Protein AF-0000000074022462 (afdb_homodimer)

Foldseek 3Di:
DAKEKEAEQLAFDDPPDADVPWHSVVLVLQQCCVCCVVCVPHAEYEYQENQHNAQDLVRLLVVCVSCVPRNYHYQYEYFLNHDQVSNCVNVVPQDADPVSARWDWDDDPQAIETEAHQYDCPDPPRRAGEQDPVRLVVVLVNVVPCVNHAYEYGHAFALDDPQAQQNRNRGYPNSVSVCVSPQVGLYEYEYESQQDFDWDDDNNHTYTYAHHSIWHADPDNPDNHNSHTDGPFHWMWMWDDDNSDIDIDIGGGDPPDDDDDDPVVPDPD/DAKEKEAEQLAFDDPPDADVPWHSVVLVLQQCCVCCVVCVPHAEYEYQENQHNAQDLVRLLVVCVSCVPRNHHYQYEYFLNHDQVSNCVNVVPQDADPVSARWDWDDDDQAIETEAHQYDCPDPPRRAGEQDPVRLVVVLVNVVPCVNHAYEYGHAFALDDPQAQQNRNRGYPNSVSVCVSPQVGLYEYEYESQQDFDWDDDNNHTYTYAHHSIWHADPDNPDNHNSHTDGPFHWMWMWDDDNSDIDIDIGGGDPPDDDDDDPVVPDPD

Secondary structure (DSSP, 8-state):
-EEEEEE----B--TT--BTTB-HHHHHHHHHHHHHHH-TT-SEEEE-S--BSS--HHHHHHHHHHHTT-SS-EEE---TT--HHHHHHH-TTS---TTS---EEEE-SSEEEEE---B-TT-SSTT-B---HHHHHHHHHHHHTTTTPEEEEEESS-SS--S-HHHHTTSBTTHHHHHHHHTTTT-EEEE-SS-S-EEEEETTEEEEE---SS-B----SS---TT-BB-PPPEEEEEEEETTEEEEEEEE-S-----B-SGGGS---/-EEEEEE----B--TT--BTTB-HHHHHHHHHHHHHHH-TT-SEEEE-S--BSS--HHHHHHHHHHHTT--S-EEE---TT--HHHHHHH-TTS---TTS---EEEE-SSEEEEE---B-TT-SSTT-B---HHHHHHHHHHHHTTTTPEEEEEESS-SS--S-HHHHTTSBTTHHHHHHHHTTTT-EEEE-SS-S-EEEEETTEEEEE---SS-B-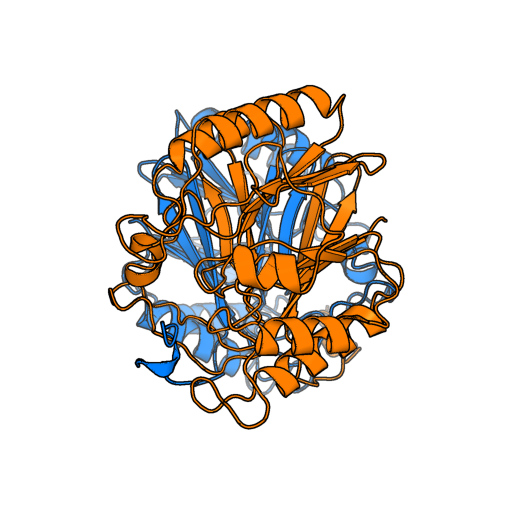---SS---TT-BB-PPPEEEEEEEETTEEEEEEEE-S-----B-SGGGS---

InterPro domains:
  IPR004843 Calcineurin-like, phosphoesterase domain [PF00149] (3-196)
  IPR029052 Metallo-dependent phosphatase-like [G3DSA:3.60.21.10] (1-258)
  IPR029052 Metallo-dependent phosphatase-like [SSF56300] (3-253)
  IPR050884 Cyclic nucleotide phosphodiesterase class-III [PTHR42988] (3-204)

Nearest PDB structures (foldseek):
  2dxl-assembly1_A  TM=8.889E-01  e=9.654E-22  Klebsiella aerogenes
  3d03-assembly1_A  TM=8.941E-01  e=2.660E-21  Klebsiella aerogenes
  3ib7-assembly1_A  TM=8.619E-01  e=1.231E-18  Mycobacterium tuberculosis
  2hy1-assembly1_A-2  TM=8.729E-01  e=5.088E-16  Mycobacterium tuberculosis H37Rv
  2hyp-assembly1_A-2  TM=8.631E-01  e=1.058E-15  Mycobacterium tuberculosis H37Rv

pLDDT: mean 95.53, std 6.38, range [57.25, 98.94]

Solvent-accessible surface area (backbone atoms only — not comparable to full-atom values): 27281 Å² total; per-residue (Å²): 122,56,30,34,37,34,42,25,38,40,37,27,46,55,93,92,45,59,47,92,82,38,48,22,56,61,30,41,50,52,36,49,50,51,50,48,67,76,42,65,78,30,70,32,31,39,36,36,7,15,58,19,36,54,30,48,51,67,33,47,47,51,49,51,60,74,50,66,78,55,86,40,57,73,46,76,39,40,16,63,32,40,38,69,67,40,46,41,71,68,43,68,82,61,67,55,43,97,88,66,45,46,48,50,78,46,80,50,95,56,32,26,40,35,40,44,43,25,51,40,93,87,39,86,53,71,64,15,22,39,70,53,70,68,56,48,51,50,46,53,53,54,60,70,64,36,80,89,27,40,39,39,37,37,32,12,40,39,50,65,77,76,63,31,45,15,53,46,67,28,23,21,73,58,16,63,66,53,42,63,65,40,40,82,50,77,37,39,37,36,29,25,80,56,22,36,52,34,33,39,30,50,61,69,28,28,37,41,32,42,33,7,24,38,47,23,39,64,96,44,71,72,54,64,59,64,41,43,24,23,74,50,72,16,22,37,36,41,35,40,45,46,90,62,32,38,35,37,40,64,43,74,40,88,76,86,58,69,71,40,72,48,73,63,64,48,46,87,109,122,56,31,34,38,36,41,24,37,41,38,27,46,55,90,92,46,58,46,92,81,39,49,20,57,61,32,43,50,51,36,49,51,52,51,47,68,76,42,66,77,31,70,33,31,39,36,35,8,16,58,20,35,54,30,48,50,68,33,46,47,50,48,50,62,74,49,66,78,57,88,41,57,72,47,76,40,40,16,63,31,40,39,69,67,40,46,40,70,68,43,68,82,60,67,56,43,98,87,65,44,46,47,50,79,47,79,50,93,56,32,25,41,36,41,44,44,24,50,41,93,88,39,87,52,72,61,15,20,40,70,53,69,68,56,49,50,50,46,54,53,54,61,68,64,35,79,88,27,40,40,39,36,34,30,12,40,38,49,62,78,76,63,31,46,16,53,47,65,28,23,21,72,57,15,63,66,54,40,63,64,40,38,80,50,77,38,40,38,36,28,24,79,58,22,36,53,35,33,38,31,51,61,70,28,28,37,41,31,41,32,7,23,38,48,23,39,64,97,43,71,72,51,63,61,62,40,43,25,22,77,52,72,16,22,35,36,40,36,41,46,46,90,61,31,38,34,37,38,66,43,75,38,88,76,84,60,70,73,40,73,46,73,67,66,47,45,87,107

Organism: NCBI:txid1655543

Radius of gyration: 22.49 Å; Cα contacts (8 Å, |Δi|>4): 1365; chains: 2; bounding box: 42×67×58 Å

Sequence (538 aa):
MDKILVLTDLHLRLQGQTIIGLDPIARLGEALDAALGDHPDAKAFILMGDLTHSGFKEEYELLRDMMRNCPIPVTYMLGNHDLRAPFRSVFPDVPVTPQGHIQHIIDLPDHRIITLDTHQADVVPAHSGFLCDDRLSWLDAALAGANGRMPLVFTHHPPHTIGLPGMDAIKLTNGSDLLERLACTKAHLFCGHVHRTISGQAQGVPFTMFKSPCHQAPLDLHDADSTLSNAEPGAYGLLLLAKGGVTAHSEDVGLNFPPMSGADALPDHMDKILVLTDLHLRLQGQTIIGLDPIARLGEALDAALGDHPDAKAFILMGDLTHSGFKEEYELLRDMMRNCPIPVTYMLGNHDLRAPFRSVFPDVPVTPQGHIQHIIDLPDHRIITLDTHQADVVPAHSGFLCDDRLSWLDAALAGANGRMPLVFTHHPPHTIGLPGMDAIKLTNGSDLLERLACTKAHLFCGHVHRTISGQAQGVPFTMFKSPCHQAPLDLHDADSTLSNAEPGAYGLLLLAKGGVTAHSEDVGLNFPPMSGADALPDH

Structure (mmCIF, N/CA/C/O backbone):
data_AF-0000000074022462-model_v1
#
loop_
_entity.id
_entity.type
_entity.pdbx_description
1 polymer '3,5-cyclic adenosine monophosphate phosphodiesterase CpdA'
#
loop_
_atom_site.group_PDB
_atom_site.id
_atom_site.type_symbol
_atom_site.label_atom_id
_atom_site.label_alt_id
_atom_site.label_comp_id
_atom_site.label_asym_id
_atom_site.label_entity_id
_atom_site.label_seq_id
_atom_site.pdbx_PDB_ins_code
_atom_site.Cartn_x
_atom_site.Cartn_y
_atom_site.Cartn_z
_atom_site.occupancy
_atom_site.B_iso_or_equiv
_atom_site.auth_seq_id
_atom_site.auth_comp_id
_atom_site.auth_asym_id
_atom_site.auth_atom_id
_atom_site.pdbx_PDB_model_num
ATOM 1 N N . MET A 1 1 ? 21.094 -2.146 -1.572 1 80.31 1 MET A N 1
ATOM 2 C CA . MET A 1 1 ? 19.859 -2.75 -1.064 1 80.31 1 MET A CA 1
ATOM 3 C C . MET A 1 1 ? 19.344 -3.82 -2.018 1 80.31 1 MET A C 1
ATOM 5 O O . MET A 1 1 ? 19.344 -3.625 -3.234 1 80.31 1 MET A O 1
ATOM 9 N N . ASP A 1 2 ? 19.062 -5.031 -1.463 1 94.19 2 ASP A N 1
ATOM 10 C CA . ASP A 1 2 ? 18.531 -6.082 -2.324 1 94.19 2 ASP A CA 1
ATOM 11 C C . ASP A 1 2 ? 17.125 -5.75 -2.789 1 94.19 2 ASP A C 1
ATOM 13 O O . ASP A 1 2 ? 16.344 -5.137 -2.053 1 94.19 2 ASP A O 1
ATOM 17 N N . LYS A 1 3 ? 16.891 -6.148 -4.016 1 97.94 3 LYS A N 1
ATOM 18 C CA . LYS A 1 3 ? 15.594 -5.887 -4.633 1 97.94 3 LYS A CA 1
ATOM 19 C C . LYS A 1 3 ? 14.914 -7.188 -5.051 1 97.94 3 LYS A C 1
ATOM 21 O O . LYS A 1 3 ? 15.578 -8.133 -5.48 1 97.94 3 LYS A O 1
ATOM 26 N N . ILE A 1 4 ? 13.57 -7.176 -4.91 1 98.81 4 ILE A N 1
ATOM 27 C CA . ILE A 1 4 ? 12.734 -8.227 -5.469 1 98.81 4 ILE A CA 1
ATOM 28 C C . ILE A 1 4 ? 11.656 -7.613 -6.359 1 98.81 4 ILE A C 1
ATOM 30 O O . ILE A 1 4 ? 11.039 -6.609 -5.992 1 98.81 4 ILE A O 1
ATOM 34 N N . LEU A 1 5 ? 11.484 -8.148 -7.539 1 98.88 5 LEU A N 1
ATOM 35 C CA . LEU A 1 5 ? 10.375 -7.762 -8.406 1 98.88 5 LEU A CA 1
ATOM 36 C C . LEU A 1 5 ? 9.18 -8.695 -8.211 1 98.88 5 LEU A C 1
ATOM 38 O O . LEU A 1 5 ? 9.359 -9.891 -7.973 1 98.88 5 LEU A O 1
ATOM 42 N N . VAL A 1 6 ? 8.039 -8.102 -8.328 1 98.88 6 VAL A N 1
ATOM 43 C CA . VAL A 1 6 ? 6.824 -8.883 -8.141 1 98.88 6 VAL A CA 1
ATOM 44 C C . VAL A 1 6 ? 5.824 -8.555 -9.25 1 98.88 6 VAL A C 1
ATOM 46 O O . VAL A 1 6 ? 5.605 -7.379 -9.57 1 98.88 6 VAL A O 1
ATOM 49 N N . LEU A 1 7 ? 5.254 -9.523 -9.875 1 98.88 7 LEU A N 1
ATOM 50 C CA . LEU A 1 7 ? 4.031 -9.43 -10.664 1 98.88 7 LEU A CA 1
ATOM 51 C C . LEU A 1 7 ? 2.98 -10.414 -10.156 1 98.88 7 LEU A C 1
ATOM 53 O O . LEU A 1 7 ? 3.318 -11.492 -9.664 1 98.88 7 LEU A O 1
ATOM 57 N N . THR A 1 8 ? 1.776 -10.023 -10.211 1 98.81 8 THR A N 1
ATOM 58 C CA . THR A 1 8 ? 0.69 -10.922 -9.836 1 98.81 8 THR A CA 1
ATOM 59 C C . THR A 1 8 ? -0.485 -10.789 -10.797 1 98.81 8 THR A C 1
ATOM 61 O O . THR A 1 8 ? -0.704 -9.719 -11.367 1 98.81 8 THR A O 1
ATOM 64 N N . ASP A 1 9 ? -1.148 -11.898 -11.008 1 98.5 9 ASP A N 1
ATOM 65 C CA . ASP A 1 9 ? -2.389 -11.891 -11.773 1 98.5 9 ASP A CA 1
ATOM 66 C C . ASP A 1 9 ? -2.146 -11.422 -13.211 1 98.5 9 ASP A C 1
ATOM 68 O O . ASP A 1 9 ? -2.768 -10.461 -13.664 1 98.5 9 ASP A O 1
ATOM 72 N N . LEU A 1 10 ? -1.329 -12.25 -13.859 1 98.69 10 LEU A N 1
ATOM 73 C CA . LEU A 1 10 ? -0.939 -11.898 -15.219 1 98.69 10 LEU A CA 1
ATOM 74 C C . LEU A 1 10 ? -2.105 -12.086 -16.188 1 98.69 10 LEU A C 1
ATOM 76 O O . LEU A 1 10 ? -2.258 -11.32 -17.141 1 98.69 10 LEU A O 1
ATOM 80 N N . HIS A 1 11 ? -2.857 -13.148 -16.047 1 97.94 11 HIS A N 1
ATOM 81 C CA . HIS A 1 11 ? -4.023 -13.5 -16.844 1 97.94 11 HIS A CA 1
ATOM 82 C C . HIS A 1 11 ? -3.672 -13.562 -18.328 1 97.94 11 HIS A C 1
ATOM 84 O O . HIS A 1 11 ? -4.43 -13.07 -19.172 1 97.94 11 HIS A O 1
ATOM 90 N N . LEU A 1 12 ? -2.57 -14.117 -18.578 1 98.06 12 LEU A N 1
ATOM 91 C CA . LEU A 1 12 ? -2.135 -14.227 -19.969 1 98.06 12 LEU A CA 1
ATOM 92 C C . LEU A 1 12 ? -3.123 -15.055 -20.781 1 98.06 12 LEU A C 1
ATOM 94 O O . LEU A 1 12 ? -3.576 -16.109 -20.344 1 98.06 12 LEU A O 1
ATOM 98 N N . ARG A 1 13 ? -3.467 -14.555 -21.922 1 96.44 13 ARG A N 1
ATOM 99 C CA . ARG A 1 13 ? -4.273 -15.242 -22.922 1 96.44 13 ARG A CA 1
ATOM 100 C C . ARG A 1 13 ? -3.529 -15.352 -24.25 1 96.44 13 ARG A C 1
ATOM 102 O O . ARG A 1 13 ? -2.496 -14.703 -24.438 1 96.44 13 ARG A O 1
ATOM 109 N N . LEU A 1 14 ? -4.062 -16.219 -25.094 1 95.31 14 LEU A N 1
ATOM 110 C CA . LEU A 1 14 ? -3.434 -16.391 -26.406 1 95.31 14 LEU A CA 1
ATOM 111 C C . LEU A 1 14 ? -3.564 -15.117 -27.234 1 95.31 14 LEU A C 1
ATOM 113 O O . LEU A 1 14 ? -4.402 -14.266 -26.938 1 95.31 14 LEU A O 1
ATOM 117 N N . GLN A 1 15 ? -2.689 -15.047 -28.266 1 95.25 15 GLN A N 1
ATOM 118 C CA . GLN A 1 15 ? -2.658 -13.891 -29.156 1 95.25 15 GLN A CA 1
ATOM 119 C C . GLN A 1 15 ? -4.051 -13.578 -29.703 1 95.25 15 GLN A C 1
ATOM 121 O O . GLN A 1 15 ? -4.766 -14.477 -30.141 1 95.25 15 GLN A O 1
ATOM 126 N N . GLY A 1 16 ? -4.426 -12.352 -29.594 1 94 16 GLY A N 1
ATOM 127 C CA . GLY A 1 16 ? -5.695 -11.906 -30.141 1 94 16 GLY A CA 1
ATOM 128 C C . GLY A 1 16 ? -6.828 -11.953 -29.125 1 94 16 GLY A C 1
ATOM 129 O O . GLY A 1 16 ? -7.891 -11.367 -29.359 1 94 16 GLY A O 1
ATOM 130 N N . GLN A 1 17 ? -6.648 -12.594 -28 1 94.12 17 GLN A N 1
ATOM 131 C CA . GLN A 1 17 ? -7.68 -12.672 -26.969 1 94.12 17 GLN A CA 1
ATOM 132 C C . GLN A 1 17 ? -7.516 -11.555 -25.953 1 94.12 17 GLN A C 1
ATOM 134 O O . GLN A 1 17 ? -6.395 -11.227 -25.547 1 94.12 17 GLN A O 1
ATOM 139 N N . THR A 1 18 ? -8.688 -10.938 -25.578 1 93.75 18 THR A N 1
ATOM 140 C CA . THR A 1 18 ? -8.656 -9.797 -24.672 1 93.75 18 THR A CA 1
ATOM 141 C C . THR A 1 18 ? -9.445 -10.102 -23.391 1 93.75 18 THR A C 1
ATOM 143 O O . THR A 1 18 ? -10.148 -11.102 -23.328 1 93.75 18 THR A O 1
ATOM 146 N N . ILE A 1 19 ? -9.273 -9.383 -22.406 1 93.69 19 ILE A N 1
ATOM 147 C CA . ILE A 1 19 ? -10.062 -9.328 -21.188 1 93.69 19 ILE A CA 1
ATOM 148 C C . ILE A 1 19 ? -10.617 -7.918 -20.984 1 93.69 19 ILE A C 1
ATOM 150 O O . ILE A 1 19 ? -9.852 -6.961 -20.828 1 93.69 19 ILE A O 1
ATOM 154 N N . ILE A 1 20 ? -11.82 -7.738 -21 1 91.69 20 ILE A N 1
ATOM 155 C CA . ILE A 1 20 ? -12.539 -6.469 -20.969 1 91.69 20 ILE A CA 1
ATOM 156 C C . ILE A 1 20 ? -11.945 -5.504 -21.984 1 91.69 20 ILE A C 1
ATOM 158 O O . ILE A 1 20 ? -11.766 -4.316 -21.703 1 91.69 20 ILE A O 1
ATOM 162 N N . GLY A 1 21 ? -11.531 -6.02 -23.016 1 92.25 21 GLY A N 1
ATOM 163 C CA . GLY A 1 21 ? -11.031 -5.219 -24.125 1 92.25 21 GLY A CA 1
ATOM 164 C C . GLY A 1 21 ? -9.531 -4.988 -24.047 1 92.25 21 GLY A C 1
ATOM 165 O O . GLY A 1 21 ? -8.953 -4.359 -24.938 1 92.25 21 GLY A O 1
ATOM 166 N N . LEU A 1 22 ? -8.859 -5.512 -23.078 1 94.38 22 LEU A N 1
ATOM 167 C CA . LEU A 1 22 ? -7.43 -5.305 -22.891 1 94.38 22 LEU A CA 1
ATOM 168 C C . LEU A 1 22 ? -6.633 -6.5 -23.406 1 94.38 22 LEU A C 1
ATOM 170 O O . LEU A 1 22 ? -7.043 -7.648 -23.219 1 94.38 22 LEU A O 1
ATOM 174 N N . ASP A 1 23 ? -5.5 -6.234 -24.031 1 96.81 23 ASP A N 1
ATOM 175 C CA . ASP A 1 23 ? -4.605 -7.285 -24.5 1 96.81 23 ASP A CA 1
ATOM 176 C C . ASP A 1 23 ? -3.615 -7.691 -23.406 1 96.81 23 ASP A C 1
ATOM 178 O O . ASP A 1 23 ? -2.635 -6.988 -23.156 1 96.81 23 ASP A O 1
ATOM 182 N N . PRO A 1 24 ? -3.82 -8.867 -22.844 1 97.31 24 PRO A N 1
ATOM 183 C CA . PRO A 1 24 ? -2.957 -9.266 -21.719 1 97.31 24 PRO A CA 1
ATOM 184 C C . PRO A 1 24 ? -1.49 -9.398 -22.125 1 97.31 24 PRO A C 1
ATOM 186 O O . PRO A 1 24 ? -0.595 -9.109 -21.328 1 97.31 24 PRO A O 1
ATOM 189 N N . ILE A 1 25 ? -1.224 -9.82 -23.359 1 98.44 25 ILE A N 1
ATOM 190 C CA . ILE A 1 25 ? 0.147 -9.984 -23.828 1 98.44 25 ILE A CA 1
ATOM 191 C C . ILE A 1 25 ? 0.847 -8.633 -23.859 1 98.44 25 ILE A C 1
ATOM 193 O O . ILE A 1 25 ? 1.962 -8.484 -23.359 1 98.44 25 ILE A O 1
ATOM 197 N N . ALA A 1 26 ? 0.182 -7.688 -24.438 1 97.94 26 ALA A N 1
ATOM 198 C CA . ALA A 1 26 ? 0.749 -6.344 -24.547 1 97.94 26 ALA A CA 1
ATOM 199 C C . ALA A 1 26 ? 0.964 -5.738 -23.156 1 97.94 26 ALA A C 1
ATOM 201 O O . ALA A 1 26 ? 2.006 -5.133 -22.891 1 97.94 26 ALA A O 1
ATOM 202 N N . ARG A 1 27 ? 0.002 -5.922 -22.328 1 97.62 27 ARG A N 1
ATOM 203 C CA . ARG A 1 27 ? 0.067 -5.34 -21 1 97.62 27 ARG A CA 1
ATOM 204 C C . ARG A 1 27 ? 1.18 -5.98 -20.172 1 97.62 27 ARG A C 1
ATOM 206 O O . ARG A 1 27 ? 1.916 -5.285 -19.469 1 97.62 27 ARG A O 1
ATOM 213 N N . LEU A 1 28 ? 1.29 -7.273 -20.203 1 98.44 28 LEU A N 1
ATOM 214 C CA . LEU A 1 28 ? 2.387 -7.938 -19.516 1 98.44 28 LEU A CA 1
ATOM 215 C C . LEU A 1 28 ? 3.734 -7.5 -20.078 1 98.44 28 LEU A C 1
ATOM 217 O O . LEU A 1 28 ? 4.68 -7.266 -19.328 1 98.44 28 LEU A O 1
ATOM 221 N N . GLY A 1 29 ? 3.803 -7.445 -21.422 1 97.94 29 GLY A N 1
ATOM 222 C CA . GLY A 1 29 ? 5.027 -6.977 -22.047 1 97.94 29 GLY A CA 1
ATOM 223 C C . GLY A 1 29 ? 5.473 -5.613 -21.531 1 97.94 29 GLY A C 1
ATOM 224 O O . GLY A 1 29 ? 6.652 -5.41 -21.234 1 97.94 29 GLY A O 1
ATOM 225 N N . GLU A 1 30 ? 4.551 -4.703 -21.406 1 97.44 30 GLU A N 1
ATOM 226 C CA . GLU A 1 30 ? 4.844 -3.365 -20.906 1 97.44 30 GLU A CA 1
ATOM 227 C C . GLU A 1 30 ? 5.355 -3.416 -19.469 1 97.44 30 GLU A C 1
ATOM 229 O O . GLU A 1 30 ? 6.309 -2.721 -19.125 1 97.44 30 GLU A O 1
ATOM 234 N N . ALA A 1 31 ? 4.738 -4.199 -18.672 1 98.06 31 ALA A N 1
ATOM 235 C CA . ALA A 1 31 ? 5.141 -4.328 -17.281 1 98.06 31 ALA A CA 1
ATOM 236 C C . ALA A 1 31 ? 6.535 -4.938 -17.156 1 98.06 31 ALA A C 1
ATOM 238 O O . ALA A 1 31 ? 7.355 -4.477 -16.359 1 98.06 31 ALA A O 1
ATOM 239 N N . LEU A 1 32 ? 6.77 -5.957 -17.938 1 98.38 32 LEU A N 1
ATOM 240 C CA . LEU A 1 32 ? 8.078 -6.609 -17.922 1 98.38 32 LEU A CA 1
ATOM 241 C C . LEU A 1 32 ? 9.164 -5.645 -18.391 1 98.38 32 LEU A C 1
ATOM 243 O O . LEU A 1 32 ? 10.219 -5.551 -17.75 1 98.38 32 LEU A O 1
ATOM 247 N N . ASP A 1 33 ? 8.875 -4.949 -19.5 1 97.12 33 ASP A N 1
ATOM 248 C CA . ASP A 1 33 ? 9.844 -3.986 -20 1 97.12 33 ASP A CA 1
ATOM 249 C C . ASP A 1 33 ? 10.188 -2.941 -18.938 1 97.12 33 ASP A C 1
ATOM 251 O O . ASP A 1 33 ? 11.359 -2.635 -18.719 1 97.12 33 ASP A O 1
ATOM 255 N N . ALA A 1 34 ? 9.203 -2.447 -18.297 1 96.81 34 ALA A N 1
ATOM 256 C CA . ALA A 1 34 ? 9.414 -1.421 -17.281 1 96.81 34 ALA A CA 1
ATOM 257 C C . ALA A 1 34 ? 10.18 -1.978 -16.094 1 96.81 34 ALA A C 1
ATOM 259 O O . ALA A 1 34 ? 11.203 -1.42 -15.688 1 96.81 34 ALA A O 1
ATOM 260 N N . ALA A 1 35 ? 9.719 -3.07 -15.531 1 97.81 35 ALA A N 1
ATOM 261 C CA . ALA A 1 35 ? 10.297 -3.648 -14.328 1 97.81 35 ALA A CA 1
ATOM 262 C C . ALA A 1 35 ? 11.742 -4.074 -14.562 1 97.81 35 ALA A C 1
ATOM 264 O O . ALA A 1 35 ? 12.641 -3.719 -13.789 1 97.81 35 ALA A O 1
ATOM 265 N N . LEU A 1 36 ? 11.961 -4.809 -15.641 1 97.75 36 LEU A N 1
ATOM 266 C CA . LEU A 1 36 ? 13.281 -5.352 -15.914 1 97.75 36 LEU A CA 1
ATOM 267 C C . LEU A 1 36 ? 14.227 -4.262 -16.422 1 97.75 36 LEU A C 1
ATOM 269 O O . LEU A 1 36 ? 15.43 -4.305 -16.156 1 97.75 36 LEU A O 1
ATOM 273 N N . GLY A 1 37 ? 13.68 -3.352 -17.172 1 96.12 37 GLY A N 1
ATOM 274 C CA . GLY A 1 37 ? 14.492 -2.223 -17.594 1 96.12 37 GLY A CA 1
ATOM 275 C C . GLY A 1 37 ? 14.977 -1.364 -16.453 1 96.12 37 GLY A C 1
ATOM 276 O O . GLY A 1 37 ? 16.141 -0.969 -16.406 1 96.12 37 GLY A O 1
ATOM 277 N N . ASP A 1 38 ? 14.125 -1.128 -15.531 1 95.06 38 ASP A N 1
ATOM 278 C CA . ASP A 1 38 ? 14.43 -0.227 -14.422 1 95.06 38 ASP A CA 1
ATOM 279 C C . ASP A 1 38 ? 15.234 -0.942 -13.336 1 95.06 38 ASP A C 1
ATOM 281 O O . ASP A 1 38 ? 16 -0.311 -12.609 1 95.06 38 ASP A O 1
ATOM 285 N N . HIS A 1 39 ? 15.055 -2.281 -13.227 1 97.12 39 HIS A N 1
ATOM 286 C CA . HIS A 1 39 ? 15.648 -3 -12.109 1 97.12 39 HIS A CA 1
ATOM 287 C C . HIS A 1 39 ? 16.281 -4.309 -12.562 1 97.12 39 HIS A C 1
ATOM 289 O O . HIS A 1 39 ? 15.969 -5.375 -12.031 1 97.12 39 HIS A O 1
ATOM 295 N N . PRO A 1 40 ? 17.203 -4.242 -13.43 1 95.25 40 PRO A N 1
ATOM 296 C CA . PRO A 1 40 ? 17.844 -5.473 -13.922 1 95.25 40 PRO A CA 1
ATOM 297 C C . PRO A 1 40 ? 18.672 -6.18 -12.852 1 95.25 40 PRO A C 1
ATOM 299 O O . PRO A 1 40 ? 19.062 -7.336 -13.031 1 95.25 40 PRO A O 1
ATOM 302 N N . ASP A 1 41 ? 18.875 -5.547 -11.758 1 96.38 41 ASP A N 1
ATOM 303 C CA . ASP A 1 41 ? 19.766 -6.059 -10.719 1 96.38 41 ASP A CA 1
ATOM 304 C C . ASP A 1 41 ? 18.969 -6.703 -9.586 1 96.38 41 ASP A C 1
ATOM 306 O O . ASP A 1 41 ? 19.531 -7.031 -8.539 1 96.38 41 ASP A O 1
ATOM 310 N N . ALA A 1 42 ? 17.641 -6.879 -9.766 1 98.06 42 ALA A N 1
ATOM 311 C CA . ALA A 1 42 ? 16.859 -7.535 -8.727 1 98.06 42 ALA A CA 1
ATOM 312 C C . ALA A 1 42 ? 17.375 -8.945 -8.453 1 98.06 42 ALA A C 1
ATOM 314 O O . ALA A 1 42 ? 17.859 -9.617 -9.359 1 98.06 42 ALA A O 1
ATOM 315 N N . LYS A 1 43 ? 17.219 -9.383 -7.191 1 98 43 LYS A N 1
ATOM 316 C CA . LYS A 1 43 ? 17.75 -10.68 -6.777 1 98 43 LYS A CA 1
ATOM 317 C C . LYS A 1 43 ? 16.766 -11.805 -7.062 1 98 43 LYS A C 1
ATOM 319 O O . LYS A 1 43 ? 17.156 -12.969 -7.152 1 98 43 LYS A O 1
ATOM 324 N N . ALA A 1 44 ? 15.539 -11.445 -7.145 1 98.31 44 ALA A N 1
ATOM 325 C CA . ALA A 1 44 ? 14.477 -12.414 -7.402 1 98.31 44 ALA A CA 1
ATOM 326 C C . ALA A 1 44 ? 13.297 -11.75 -8.109 1 98.31 44 ALA A C 1
ATOM 328 O O . ALA A 1 44 ? 13.094 -10.539 -7.988 1 98.31 44 ALA A O 1
ATOM 329 N N . PHE A 1 45 ? 12.656 -12.492 -8.875 1 98.75 45 PHE A N 1
ATOM 330 C CA . PHE A 1 45 ? 11.422 -12.102 -9.547 1 98.75 45 PHE A CA 1
ATOM 331 C C . PHE A 1 45 ? 10.305 -13.102 -9.25 1 98.75 45 PHE A C 1
ATOM 333 O O . PHE A 1 45 ? 10.367 -14.25 -9.688 1 98.75 45 PHE A O 1
ATOM 340 N N . ILE A 1 46 ? 9.273 -12.648 -8.508 1 98.88 46 ILE A N 1
ATOM 341 C CA . ILE A 1 46 ? 8.195 -13.539 -8.086 1 98.88 46 ILE A CA 1
ATOM 342 C C . ILE A 1 46 ? 6.945 -13.273 -8.922 1 98.88 46 ILE A C 1
ATOM 344 O O . ILE A 1 46 ? 6.438 -12.148 -8.938 1 98.88 46 ILE A O 1
ATOM 348 N N . LEU A 1 47 ? 6.426 -14.211 -9.641 1 98.88 47 LEU A N 1
ATOM 349 C CA . LEU A 1 47 ? 5.125 -14.195 -10.305 1 98.88 47 LEU A CA 1
ATOM 350 C C . LEU A 1 47 ? 4.078 -14.914 -9.461 1 98.88 47 LEU A C 1
ATOM 352 O O . LEU A 1 47 ? 4.09 -16.141 -9.359 1 98.88 47 LEU A O 1
ATOM 356 N N . MET A 1 48 ? 3.119 -14.211 -8.922 1 98.75 48 MET A N 1
ATOM 357 C CA . MET A 1 48 ? 2.396 -14.633 -7.727 1 98.75 48 MET A CA 1
ATOM 358 C C . MET A 1 48 ? 1.106 -15.359 -8.102 1 98.75 48 MET A C 1
ATOM 360 O O . MET A 1 48 ? 0.171 -15.414 -7.297 1 98.75 48 MET A O 1
ATOM 364 N N . GLY A 1 49 ? 1.006 -15.836 -9.32 1 98.44 49 GLY A N 1
ATOM 365 C CA . GLY A 1 49 ? -0.147 -16.656 -9.672 1 98.44 49 GLY A CA 1
ATOM 366 C C . GLY A 1 49 ? -1.113 -15.945 -10.602 1 98.44 49 GLY A C 1
ATOM 367 O O . GLY A 1 49 ? -0.922 -14.773 -10.93 1 98.44 49 GLY A O 1
ATOM 368 N N . ASP A 1 50 ? -2.178 -16.797 -11.062 1 98.31 50 ASP A N 1
ATOM 369 C CA . ASP A 1 50 ? -2.994 -16.375 -12.195 1 98.31 50 ASP A CA 1
ATOM 370 C C . ASP A 1 50 ? -2.123 -15.984 -13.383 1 98.31 50 ASP A C 1
ATOM 372 O O . ASP A 1 50 ? -2.303 -14.914 -13.969 1 98.31 50 ASP A O 1
ATOM 376 N N . LEU A 1 51 ? -1.169 -16.922 -13.562 1 98.69 51 LEU A N 1
ATOM 377 C CA . LEU A 1 51 ? -0.219 -16.75 -14.656 1 98.69 51 LEU A CA 1
ATOM 378 C C . LEU A 1 51 ? -0.938 -16.703 -16 1 98.69 51 LEU A C 1
ATOM 380 O O . LEU A 1 51 ? -0.54 -15.953 -16.891 1 98.69 51 LEU A O 1
ATOM 384 N N . THR A 1 52 ? -1.93 -17.516 -16.031 1 98 52 THR A N 1
ATOM 385 C CA . THR A 1 52 ? -2.77 -17.609 -17.219 1 98 52 THR A CA 1
ATOM 386 C C . THR A 1 52 ? -4.227 -17.312 -16.875 1 98 52 THR A C 1
ATOM 388 O O . THR A 1 52 ? -4.586 -17.203 -15.703 1 98 52 THR A O 1
ATOM 391 N N . HIS A 1 53 ? -5.004 -17.094 -17.938 1 97 53 HIS A N 1
ATOM 392 C CA . HIS A 1 53 ? -6.418 -16.812 -17.719 1 97 53 HIS A CA 1
ATOM 393 C C . HIS A 1 53 ? -7.23 -18.109 -17.641 1 97 53 HIS A C 1
ATOM 395 O O . HIS A 1 53 ? -8.219 -18.172 -16.906 1 97 53 HIS A O 1
ATOM 401 N N . SER A 1 54 ? -6.73 -19.188 -18.359 1 95 54 SER A N 1
ATOM 402 C CA . SER A 1 54 ? -7.582 -20.375 -18.484 1 95 54 SER A CA 1
ATOM 403 C C . SER A 1 54 ? -6.84 -21.641 -18.078 1 95 54 SER A C 1
ATOM 405 O O . SER A 1 54 ? -7.434 -22.719 -18.031 1 95 54 SER A O 1
ATOM 407 N N . GLY A 1 55 ? -5.586 -21.562 -17.844 1 96 55 GLY A N 1
ATOM 408 C CA . GLY A 1 55 ? -4.805 -22.719 -17.453 1 96 55 GLY A CA 1
ATOM 409 C C . GLY A 1 55 ? -4.449 -23.625 -18.625 1 96 55 GLY A C 1
ATOM 410 O O . GLY A 1 55 ? -4.035 -24.766 -18.422 1 96 55 GLY A O 1
ATOM 411 N N . PHE A 1 56 ? -4.586 -23.094 -19.875 1 96.31 56 PHE A N 1
ATOM 412 C CA . PHE A 1 56 ? -4.242 -23.891 -21.047 1 96.31 56 PHE A CA 1
ATOM 413 C C . PHE A 1 56 ? -2.73 -24 -21.203 1 96.31 56 PHE A C 1
ATOM 415 O O . PHE A 1 56 ? -2.006 -23.031 -20.953 1 96.31 56 PHE A O 1
ATOM 422 N N . LYS A 1 57 ? -2.342 -25.188 -21.688 1 98.19 57 LYS A N 1
ATOM 423 C CA . LYS A 1 57 ? -0.919 -25.438 -21.906 1 98.19 57 LYS A CA 1
ATOM 424 C C . LYS A 1 57 ? -0.297 -24.344 -22.781 1 98.19 57 LYS A C 1
ATOM 426 O O . LYS A 1 57 ? 0.804 -23.875 -22.5 1 98.19 57 LYS A O 1
ATOM 431 N N . GLU A 1 58 ? -1.013 -23.906 -23.812 1 98.12 58 GLU A N 1
ATOM 432 C CA . GLU A 1 58 ? -0.504 -22.938 -24.766 1 98.12 58 GLU A CA 1
ATOM 433 C C . GLU A 1 58 ? -0.273 -21.578 -24.109 1 98.12 58 GLU A C 1
ATOM 435 O O . GLU A 1 58 ? 0.63 -20.844 -24.5 1 98.12 58 GLU A O 1
ATOM 440 N N . GLU A 1 59 ? -1.041 -21.234 -23.141 1 98.44 59 GLU A N 1
ATOM 441 C CA . GLU A 1 59 ? -0.858 -19.984 -22.406 1 98.44 59 GLU A CA 1
ATOM 442 C C . GLU A 1 59 ? 0.419 -20.016 -21.578 1 98.44 59 GLU A C 1
ATOM 444 O O . GLU A 1 59 ? 1.143 -19.016 -21.516 1 98.44 59 GLU A O 1
ATOM 449 N N . TYR A 1 60 ? 0.706 -21.125 -21 1 98.69 60 TYR A N 1
ATOM 450 C CA . TYR A 1 60 ? 1.953 -21.281 -20.25 1 98.69 60 TYR A CA 1
ATOM 451 C C . TYR A 1 60 ? 3.152 -21.234 -21.188 1 98.69 60 TYR A C 1
ATOM 453 O O . TYR A 1 60 ? 4.203 -20.688 -20.844 1 98.69 60 TYR A O 1
ATOM 461 N N . GLU A 1 61 ? 2.994 -21.875 -22.344 1 98.75 61 GLU A N 1
ATOM 462 C CA . GLU A 1 61 ? 4.07 -21.812 -23.328 1 98.75 61 GLU A CA 1
ATOM 463 C C . GLU A 1 61 ? 4.383 -20.375 -23.734 1 98.75 61 GLU A C 1
ATOM 465 O O . GLU A 1 61 ? 5.547 -20.016 -23.891 1 98.75 61 GLU A O 1
ATOM 470 N N . LEU A 1 62 ? 3.322 -19.641 -23.922 1 98.5 62 LEU A N 1
ATOM 471 C CA . LEU A 1 62 ? 3.5 -18.219 -24.219 1 98.5 62 LEU A CA 1
ATOM 472 C C . LEU A 1 62 ? 4.266 -17.531 -23.094 1 98.5 62 LEU A C 1
ATOM 474 O O . LEU A 1 62 ? 5.18 -16.75 -23.359 1 98.5 62 LEU A O 1
ATOM 478 N N . LEU A 1 63 ? 3.908 -17.812 -21.859 1 98.75 63 LEU A N 1
ATOM 479 C CA . LEU A 1 63 ? 4.605 -17.219 -20.719 1 98.75 63 LEU A CA 1
ATOM 480 C C . LEU A 1 63 ? 6.078 -17.625 -20.719 1 98.75 63 LEU A C 1
ATOM 482 O O . LEU A 1 63 ? 6.953 -16.781 -20.516 1 98.75 63 LEU A O 1
ATOM 486 N N . ARG A 1 64 ? 6.309 -18.906 -20.891 1 98.56 64 ARG A N 1
ATOM 487 C CA . ARG A 1 64 ? 7.684 -19.391 -20.953 1 98.56 64 ARG A CA 1
ATOM 488 C C . ARG A 1 64 ? 8.492 -18.609 -21.984 1 98.56 64 ARG A C 1
ATOM 490 O O . ARG A 1 64 ? 9.625 -18.203 -21.719 1 98.56 64 ARG A O 1
ATOM 497 N N . ASP A 1 65 ? 7.887 -18.391 -23.125 1 98.25 65 ASP A N 1
ATOM 498 C CA . ASP A 1 65 ? 8.57 -17.688 -24.203 1 98.25 65 ASP A CA 1
ATOM 499 C C . ASP A 1 65 ? 8.82 -16.219 -23.828 1 98.25 65 ASP A C 1
ATOM 501 O O . ASP A 1 65 ? 9.891 -15.672 -24.109 1 98.25 65 ASP A O 1
ATOM 505 N N . MET A 1 66 ? 7.875 -15.594 -23.219 1 97.88 66 MET A N 1
ATOM 506 C CA . MET A 1 66 ? 8.008 -14.195 -22.828 1 97.88 66 MET A CA 1
ATOM 507 C C . MET A 1 66 ? 9.086 -14.031 -21.766 1 97.88 66 MET A C 1
ATOM 509 O O . MET A 1 66 ? 9.727 -12.977 -21.672 1 97.88 66 MET A O 1
ATOM 513 N N . MET A 1 67 ? 9.281 -15.078 -20.953 1 97.69 67 MET A N 1
ATOM 514 C CA . MET A 1 67 ? 10.195 -14.977 -19.812 1 97.69 67 MET A CA 1
ATOM 515 C C . MET A 1 67 ? 11.562 -15.555 -20.156 1 97.69 67 MET A C 1
ATOM 517 O O . MET A 1 67 ? 12.469 -15.539 -19.328 1 97.69 67 MET A O 1
ATOM 521 N N . ARG A 1 68 ? 11.773 -16.031 -21.297 1 95 68 ARG A N 1
ATOM 522 C CA . ARG A 1 68 ? 12.938 -16.828 -21.688 1 95 68 ARG A CA 1
ATOM 523 C C . ARG A 1 68 ? 14.227 -16.047 -21.453 1 95 68 ARG A C 1
ATOM 525 O O . ARG A 1 68 ? 15.242 -16.609 -21.062 1 95 68 ARG A O 1
ATOM 532 N N . ASN A 1 69 ? 14.219 -14.742 -21.641 1 92.94 69 ASN A N 1
ATOM 533 C CA . ASN A 1 69 ? 15.438 -13.945 -21.547 1 92.94 69 ASN A CA 1
ATOM 534 C C . ASN A 1 69 ? 15.484 -13.141 -20.266 1 92.94 69 ASN A C 1
ATOM 536 O O . ASN A 1 69 ? 16.281 -12.203 -20.141 1 92.94 69 ASN A O 1
ATOM 540 N N . CYS A 1 70 ? 14.586 -13.492 -19.375 1 96 70 CYS A N 1
ATOM 541 C CA . CYS A 1 70 ? 14.625 -12.789 -18.094 1 96 70 CYS A CA 1
ATOM 542 C C . CYS A 1 70 ? 15.945 -13.039 -17.375 1 96 70 CYS A C 1
ATOM 544 O O . CYS A 1 70 ? 16.312 -14.188 -17.125 1 96 70 CYS A O 1
ATOM 546 N N . PRO A 1 71 ? 16.688 -11.953 -17.031 1 94.69 71 PRO A N 1
ATOM 547 C CA . PRO A 1 71 ? 18.016 -12.102 -16.422 1 94.69 71 PRO A CA 1
ATOM 548 C C . PRO A 1 71 ? 17.953 -12.398 -14.93 1 94.69 71 PRO A C 1
ATOM 550 O O . PRO A 1 71 ? 19 -12.617 -14.297 1 94.69 71 PRO A O 1
ATOM 553 N N . ILE A 1 72 ? 16.828 -12.352 -14.344 1 96.56 72 ILE A N 1
ATOM 554 C CA . ILE A 1 72 ? 16.609 -12.523 -12.914 1 96.56 72 ILE A CA 1
ATOM 555 C C . ILE A 1 72 ? 15.984 -13.891 -12.648 1 96.56 72 ILE A C 1
ATOM 557 O O . ILE A 1 72 ? 15.102 -14.336 -13.391 1 96.56 72 ILE A O 1
ATOM 561 N N . PRO A 1 73 ? 16.469 -14.594 -11.602 1 96.88 73 PRO A N 1
ATOM 562 C CA . PRO A 1 73 ? 15.773 -15.844 -11.266 1 96.88 73 PRO A CA 1
ATOM 563 C C . PRO A 1 73 ? 14.281 -15.641 -11.023 1 96.88 73 PRO A C 1
ATOM 565 O O . PRO A 1 73 ? 13.891 -14.773 -10.242 1 96.88 73 PRO A O 1
ATOM 568 N N . VAL A 1 74 ? 13.477 -16.516 -11.664 1 98.25 74 VAL A N 1
ATOM 569 C CA . VAL A 1 74 ? 12.031 -16.359 -11.594 1 98.25 74 VAL A CA 1
ATOM 570 C C . VAL A 1 74 ? 11.422 -17.469 -10.75 1 98.25 74 VAL A C 1
ATOM 572 O O . VAL A 1 74 ? 11.789 -18.641 -10.891 1 98.25 74 VAL A O 1
ATOM 575 N N . THR A 1 75 ? 10.594 -17.109 -9.844 1 98.5 75 THR A N 1
ATOM 576 C CA . THR A 1 75 ? 9.766 -18.047 -9.078 1 98.5 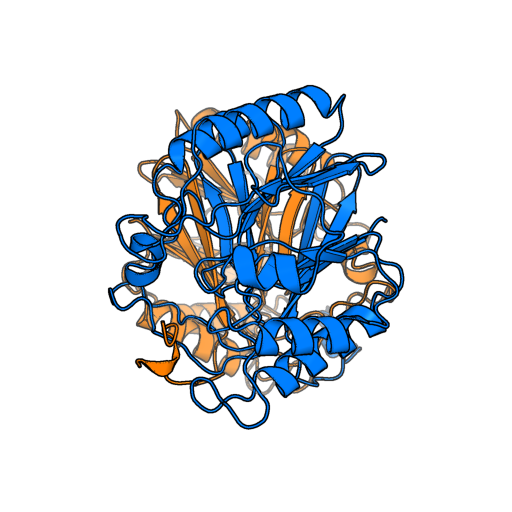75 THR A CA 1
ATOM 577 C C . THR A 1 75 ? 8.305 -17.938 -9.5 1 98.5 75 THR A C 1
ATOM 579 O O . THR A 1 75 ? 7.723 -16.844 -9.469 1 98.5 75 THR A O 1
ATOM 582 N N . TYR A 1 76 ? 7.75 -19.062 -9.875 1 98.69 76 TYR A N 1
ATOM 583 C CA . TYR A 1 76 ? 6.355 -19.109 -10.305 1 98.69 76 TYR A CA 1
ATOM 584 C C . TYR A 1 76 ? 5.457 -19.625 -9.188 1 98.69 76 TYR A C 1
ATOM 586 O O . TYR A 1 76 ? 5.789 -20.625 -8.531 1 98.69 76 TYR A O 1
ATOM 594 N N . MET A 1 77 ? 4.41 -18.969 -8.977 1 98.81 77 MET A N 1
ATOM 595 C CA . MET A 1 77 ? 3.332 -19.438 -8.109 1 98.81 77 MET A CA 1
ATOM 596 C C . MET A 1 77 ? 2.072 -19.719 -8.914 1 98.81 77 MET A C 1
ATOM 598 O O . MET A 1 77 ? 1.99 -19.375 -10.094 1 98.81 77 MET A O 1
ATOM 602 N N . LEU A 1 78 ? 1.097 -20.375 -8.312 1 98.62 78 LEU A N 1
ATOM 603 C CA . LEU A 1 78 ? -0.175 -20.641 -8.977 1 98.62 78 LEU A CA 1
ATOM 604 C C . LEU A 1 78 ? -1.313 -19.891 -8.297 1 98.62 78 LEU A C 1
ATOM 606 O O . LEU A 1 78 ? -1.304 -19.719 -7.074 1 98.62 78 LEU A O 1
ATOM 610 N N . GLY A 1 79 ? -2.24 -19.406 -9.07 1 97.81 79 GLY A N 1
ATOM 611 C CA . GLY A 1 79 ? -3.492 -18.828 -8.594 1 97.81 79 GLY A CA 1
ATOM 612 C C . GLY A 1 79 ? -4.707 -19.641 -9 1 97.81 79 GLY A C 1
ATOM 613 O O . GLY A 1 79 ? -4.578 -20.781 -9.469 1 97.81 79 GLY A O 1
ATOM 614 N N . ASN A 1 80 ? -5.906 -19.141 -8.805 1 96.12 80 ASN A N 1
ATOM 615 C CA . ASN A 1 80 ? -7.133 -19.891 -9.031 1 96.12 80 ASN A CA 1
ATOM 616 C C . ASN A 1 80 ? -7.398 -20.094 -10.523 1 96.12 80 ASN A C 1
ATOM 618 O O . ASN A 1 80 ? -8.164 -20.984 -10.898 1 96.12 80 ASN A O 1
ATOM 622 N N . HIS A 1 81 ? -6.734 -19.359 -11.414 1 96.69 81 HIS A N 1
ATOM 623 C CA . HIS A 1 81 ? -6.91 -19.531 -12.852 1 96.69 81 HIS A CA 1
ATOM 624 C C . HIS A 1 81 ? -5.918 -20.531 -13.414 1 96.69 81 HIS A C 1
ATOM 626 O O . HIS A 1 81 ? -6.023 -20.938 -14.578 1 96.69 81 HIS A O 1
ATOM 632 N N . ASP A 1 82 ? -5.062 -20.969 -12.609 1 97.12 82 ASP A N 1
ATOM 633 C CA . ASP A 1 82 ? -3.998 -21.859 -13.07 1 97.12 82 ASP A CA 1
ATOM 634 C C . ASP A 1 82 ? -4.348 -23.328 -12.82 1 97.12 82 ASP A C 1
ATOM 636 O O . ASP A 1 82 ? -5.215 -23.625 -11.992 1 97.12 82 ASP A O 1
ATOM 640 N N . LEU A 1 83 ? -3.719 -24.141 -13.594 1 96.25 83 LEU A N 1
ATOM 641 C CA . LEU A 1 83 ? -3.82 -25.594 -13.438 1 96.25 83 LEU A CA 1
ATOM 642 C C . LEU A 1 83 ? -2.438 -26.219 -13.305 1 96.25 83 LEU A C 1
ATOM 644 O O . LEU A 1 83 ? -1.557 -25.969 -14.133 1 96.25 83 LEU A O 1
ATOM 648 N N . ARG A 1 84 ? -2.322 -27.062 -12.32 1 96.56 84 ARG A N 1
ATOM 649 C CA . ARG A 1 84 ? -1.012 -27.594 -11.969 1 96.56 84 ARG A CA 1
ATOM 650 C C . ARG A 1 84 ? -0.455 -28.453 -13.094 1 96.56 84 ARG A C 1
ATOM 652 O O . ARG A 1 84 ? 0.721 -28.344 -13.445 1 96.56 84 ARG A O 1
ATOM 659 N N . ALA A 1 85 ? -1.286 -29.266 -13.672 1 96.12 85 ALA A N 1
ATOM 660 C CA . ALA A 1 85 ? -0.803 -30.266 -14.633 1 96.12 85 ALA A CA 1
ATOM 661 C C . ALA A 1 85 ? -0.25 -29.578 -15.883 1 96.12 85 ALA A C 1
ATOM 663 O O . ALA A 1 85 ? 0.901 -29.812 -16.266 1 96.12 85 ALA A O 1
ATOM 664 N N . PRO A 1 86 ? -1.019 -28.719 -16.516 1 97.62 86 PRO A N 1
ATOM 665 C CA . PRO A 1 86 ? -0.434 -28.047 -17.672 1 97.62 86 PRO A CA 1
ATOM 666 C C . PRO A 1 86 ? 0.763 -27.172 -17.312 1 97.62 86 PRO A C 1
ATOM 668 O O . PRO A 1 86 ? 1.71 -27.062 -18.094 1 97.62 86 PRO A O 1
ATOM 671 N N . PHE A 1 87 ? 0.726 -26.578 -16.188 1 98.56 87 PHE A N 1
ATOM 672 C CA . PHE A 1 87 ? 1.866 -25.781 -15.75 1 98.56 87 PHE A CA 1
ATOM 673 C C . PHE A 1 87 ? 3.127 -26.641 -15.68 1 98.56 87 PHE A C 1
ATOM 675 O O . PHE A 1 87 ? 4.164 -26.266 -16.234 1 98.56 87 PHE A O 1
ATOM 682 N N . ARG A 1 88 ? 3.055 -27.75 -15.07 1 97.88 88 ARG A N 1
ATOM 683 C CA . ARG A 1 88 ? 4.203 -28.641 -14.883 1 97.88 88 ARG A CA 1
ATOM 684 C C . ARG A 1 88 ? 4.699 -29.188 -16.219 1 97.88 88 ARG A C 1
ATOM 686 O O . ARG A 1 88 ? 5.895 -29.438 -16.375 1 97.88 88 ARG A O 1
ATOM 693 N N . SER A 1 89 ? 3.764 -29.344 -17.109 1 98.38 89 SER A N 1
ATOM 694 C CA . SER A 1 89 ? 4.16 -29.844 -18.422 1 98.38 89 SER A CA 1
ATOM 695 C C . SER A 1 89 ? 5.043 -28.828 -19.141 1 98.38 89 SER A C 1
ATOM 697 O O . SER A 1 89 ? 5.938 -29.203 -19.906 1 98.38 89 SER A O 1
ATOM 699 N N . VAL A 1 90 ? 4.812 -27.609 -18.891 1 98.62 90 VAL A N 1
ATOM 700 C CA . VAL A 1 90 ? 5.539 -26.547 -19.594 1 98.62 90 VAL A CA 1
ATOM 701 C C . VAL A 1 90 ? 6.773 -26.156 -18.781 1 98.62 90 VAL A C 1
ATOM 703 O O . VAL A 1 90 ? 7.801 -25.781 -19.359 1 98.62 90 VAL A O 1
ATOM 706 N N . PHE A 1 91 ? 6.676 -26.234 -17.469 1 98.25 91 PHE A N 1
ATOM 707 C CA . PHE A 1 91 ? 7.777 -25.906 -16.578 1 98.25 91 PHE A CA 1
ATOM 708 C C . PHE A 1 91 ? 8.195 -27.109 -15.758 1 98.25 91 PHE A C 1
ATOM 710 O O . PHE A 1 91 ? 8.102 -27.094 -14.523 1 98.25 91 PHE A O 1
ATOM 717 N N . PRO A 1 92 ? 8.766 -28.062 -16.375 1 96.94 92 PRO A N 1
ATOM 718 C CA . PRO A 1 92 ? 9.039 -29.328 -15.703 1 96.94 92 PRO A CA 1
ATOM 719 C C . PRO A 1 92 ? 10.141 -29.203 -14.648 1 96.94 92 PRO A C 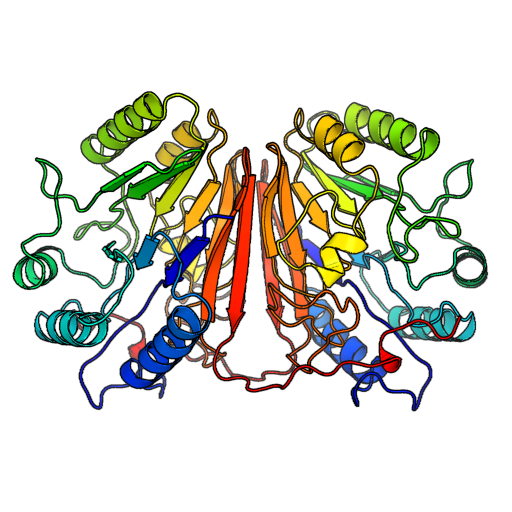1
ATOM 721 O O . PRO A 1 92 ? 10.234 -30.047 -13.75 1 96.94 92 PRO A O 1
ATOM 724 N N . ASP A 1 93 ? 10.969 -28.172 -14.695 1 96 93 ASP A N 1
ATOM 725 C CA . ASP A 1 93 ? 12.125 -28.062 -13.812 1 96 93 ASP A CA 1
ATOM 726 C C . ASP A 1 93 ? 11.758 -27.328 -12.523 1 96 93 ASP A C 1
ATOM 728 O O . ASP A 1 93 ? 12.57 -27.234 -11.602 1 96 93 ASP A O 1
ATOM 732 N N . VAL A 1 94 ? 10.539 -26.766 -12.477 1 96.88 94 VAL A N 1
ATOM 733 C CA . VAL A 1 94 ? 10.109 -26.109 -11.25 1 96.88 94 VAL A CA 1
ATOM 734 C C . VAL A 1 94 ? 9.977 -27.125 -10.125 1 96.88 94 VAL A C 1
ATOM 736 O O . VAL A 1 94 ? 9.297 -28.156 -10.289 1 96.88 94 VAL A O 1
ATOM 739 N N . PRO A 1 95 ? 10.648 -26.844 -9.047 1 94.62 95 PRO A N 1
ATOM 740 C CA . PRO A 1 95 ? 10.555 -27.812 -7.949 1 94.62 95 PRO A CA 1
ATOM 741 C C . PRO A 1 95 ? 9.148 -27.906 -7.375 1 94.62 95 PRO A C 1
ATOM 743 O O . PRO A 1 95 ? 8.406 -26.922 -7.348 1 94.62 95 PRO A O 1
ATOM 746 N N . VAL A 1 96 ? 8.828 -29.109 -6.895 1 95.88 96 VAL A N 1
ATOM 747 C CA . VAL A 1 96 ? 7.551 -29.375 -6.242 1 95.88 96 VAL A CA 1
ATOM 748 C C . VAL A 1 96 ? 7.777 -30.141 -4.945 1 95.88 96 VAL A C 1
ATOM 750 O O . VAL A 1 96 ? 8.781 -30.844 -4.801 1 95.88 96 VAL A O 1
ATOM 753 N N . THR A 1 97 ? 6.871 -29.984 -4.043 1 96.69 97 THR A N 1
ATOM 754 C CA . THR A 1 97 ? 6.906 -30.781 -2.822 1 96.69 97 THR A CA 1
ATOM 755 C C . THR A 1 97 ? 6.621 -32.25 -3.127 1 96.69 97 THR A C 1
ATOM 757 O O . THR A 1 97 ? 6.18 -32.594 -4.227 1 96.69 97 THR A O 1
ATOM 760 N N . PRO A 1 98 ? 6.891 -33.094 -2.154 1 95.12 98 PRO A N 1
ATOM 761 C CA . PRO A 1 98 ? 6.574 -34.5 -2.363 1 95.12 98 PRO A CA 1
ATOM 762 C C . PRO A 1 98 ? 5.102 -34.75 -2.697 1 95.12 98 PRO A C 1
ATOM 764 O O . PRO A 1 98 ? 4.77 -35.719 -3.395 1 95.12 98 PRO A O 1
ATOM 767 N N . GLN A 1 99 ? 4.262 -33.844 -2.244 1 95.25 99 GLN A N 1
ATOM 768 C CA . GLN A 1 99 ? 2.824 -33.969 -2.465 1 95.25 99 GLN A CA 1
ATOM 769 C C . GLN A 1 99 ? 2.402 -33.312 -3.77 1 95.25 99 GLN A C 1
ATOM 771 O O . GLN A 1 99 ? 1.222 -33.312 -4.121 1 95.25 99 GLN A O 1
ATOM 776 N N . GLY A 1 100 ? 3.357 -32.656 -4.461 1 95.69 100 GLY A N 1
ATOM 777 C CA . GLY A 1 100 ? 3.088 -32.125 -5.785 1 95.69 100 GLY A CA 1
ATOM 778 C C . GLY A 1 100 ? 2.738 -30.656 -5.77 1 95.69 100 GLY A C 1
ATOM 779 O O . GLY A 1 100 ? 2.342 -30.094 -6.797 1 95.69 100 GLY A O 1
ATOM 780 N N . HIS A 1 101 ? 2.859 -30.016 -4.633 1 97.81 101 HIS A N 1
ATOM 781 C CA . HIS A 1 101 ? 2.547 -28.594 -4.543 1 97.81 101 HIS A CA 1
ATOM 782 C C . HIS A 1 101 ? 3.736 -27.75 -4.969 1 97.81 101 HIS A C 1
ATOM 784 O O . HIS A 1 101 ? 4.891 -28.141 -4.785 1 97.81 101 HIS A O 1
ATOM 790 N N . ILE A 1 102 ? 3.453 -26.594 -5.586 1 98.19 102 ILE A N 1
ATOM 791 C CA . ILE A 1 102 ? 4.48 -25.672 -6.055 1 98.19 102 ILE A CA 1
ATOM 792 C C . ILE A 1 102 ? 4.777 -24.641 -4.969 1 98.19 102 ILE A C 1
ATOM 794 O O . ILE A 1 102 ? 4.176 -23.562 -4.941 1 98.19 102 ILE A O 1
ATOM 798 N N . GLN A 1 103 ? 5.629 -24.969 -4.012 1 98.31 103 GLN A N 1
ATOM 799 C CA . GLN A 1 103 ? 6.07 -24.141 -2.898 1 98.31 103 GLN A CA 1
ATOM 800 C C . GLN A 1 103 ? 7.594 -24.031 -2.859 1 98.31 103 GLN A C 1
ATOM 802 O O . GLN A 1 103 ? 8.297 -25 -3.156 1 98.31 103 GLN A O 1
ATOM 807 N N . HIS A 1 104 ? 8.055 -22.781 -2.607 1 97.69 104 HIS A N 1
ATOM 808 C CA . HIS A 1 104 ? 9.5 -22.578 -2.691 1 97.69 104 HIS A CA 1
ATOM 809 C C . HIS A 1 104 ? 10.016 -21.812 -1.479 1 97.69 104 HIS A C 1
ATOM 811 O O . HIS A 1 104 ? 9.266 -21.078 -0.839 1 97.69 104 HIS A O 1
ATOM 817 N N . ILE A 1 105 ? 11.32 -22.109 -1.187 1 98.31 105 ILE A N 1
ATOM 818 C CA . ILE A 1 105 ? 12.102 -21.344 -0.227 1 98.31 105 ILE A CA 1
ATOM 819 C C . ILE A 1 105 ? 13.336 -20.766 -0.915 1 98.31 105 ILE A C 1
ATOM 821 O O . ILE A 1 105 ? 14.031 -21.469 -1.646 1 98.31 105 ILE A O 1
ATOM 825 N N . ILE A 1 106 ? 13.516 -19.516 -0.809 1 97.81 106 ILE A N 1
ATOM 826 C CA . ILE A 1 106 ? 14.727 -18.844 -1.271 1 97.81 106 ILE A CA 1
ATOM 827 C C . ILE A 1 106 ? 15.336 -18.031 -0.13 1 97.81 106 ILE A C 1
ATOM 829 O O . ILE A 1 106 ? 14.688 -17.141 0.419 1 97.81 106 ILE A O 1
ATOM 833 N N . ASP A 1 107 ? 16.641 -18.312 0.194 1 97.75 107 ASP A N 1
ATOM 834 C CA . ASP A 1 107 ? 17.312 -17.578 1.264 1 97.75 107 ASP A CA 1
ATOM 835 C C . ASP A 1 107 ? 18.156 -16.438 0.703 1 97.75 107 ASP A C 1
ATOM 837 O O . ASP A 1 107 ? 18.953 -16.641 -0.223 1 97.75 107 ASP A O 1
ATOM 841 N N . LEU A 1 108 ? 17.875 -15.305 1.154 1 97.12 108 LEU A N 1
ATOM 842 C CA . LEU A 1 108 ? 18.75 -14.141 1.024 1 97.12 108 LEU A CA 1
ATOM 843 C C . LEU A 1 108 ? 19.5 -13.875 2.33 1 97.12 108 LEU A C 1
ATOM 845 O O . LEU A 1 108 ? 19.266 -14.547 3.336 1 97.12 108 LEU A O 1
ATOM 849 N N . PRO A 1 109 ? 20.406 -12.953 2.34 1 95.19 109 PRO A N 1
ATOM 850 C CA . PRO A 1 109 ? 21.234 -12.781 3.535 1 95.19 109 PRO A CA 1
ATOM 851 C C . PRO A 1 109 ? 20.406 -12.508 4.789 1 95.19 109 PRO A C 1
ATOM 853 O O . PRO A 1 109 ? 20.609 -13.148 5.824 1 95.19 109 PRO A O 1
ATOM 856 N N . ASP A 1 110 ? 19.453 -11.656 4.684 1 96.69 110 ASP A N 1
ATOM 857 C CA . ASP A 1 110 ? 18.719 -11.242 5.875 1 96.69 110 ASP A CA 1
ATOM 858 C C . ASP A 1 110 ? 17.234 -11.633 5.766 1 96.69 110 ASP A C 1
ATOM 860 O O . ASP A 1 110 ? 16.469 -11.391 6.695 1 96.69 110 ASP A O 1
ATOM 864 N N . HIS A 1 111 ? 16.859 -12.234 4.645 1 98.31 111 HIS A N 1
ATOM 865 C CA . HIS A 1 111 ? 15.453 -12.562 4.395 1 98.31 111 HIS A CA 1
ATOM 866 C C . HIS A 1 111 ? 15.305 -13.984 3.863 1 98.31 111 HIS A C 1
ATOM 868 O O . HIS A 1 111 ? 16.219 -14.508 3.23 1 98.31 111 HIS A O 1
ATOM 874 N N . ARG A 1 112 ? 14.203 -14.609 4.184 1 98.56 112 ARG A N 1
ATOM 875 C CA . ARG A 1 112 ? 13.781 -15.844 3.541 1 98.56 112 ARG A CA 1
ATOM 876 C C . ARG A 1 112 ? 12.461 -15.656 2.801 1 98.56 112 ARG A C 1
ATOM 878 O O . ARG A 1 112 ? 11.453 -15.289 3.404 1 98.56 112 ARG A O 1
ATOM 885 N N . ILE A 1 113 ? 12.5 -15.867 1.512 1 98.75 113 ILE A N 1
ATOM 886 C CA . ILE A 1 113 ? 11.297 -15.875 0.686 1 98.75 113 ILE A CA 1
ATOM 887 C C . ILE A 1 113 ? 10.609 -17.234 0.796 1 98.75 113 ILE A C 1
ATOM 889 O O . ILE A 1 113 ? 11.242 -18.281 0.647 1 98.75 113 ILE A O 1
ATOM 893 N N . ILE A 1 114 ? 9.383 -17.172 1.147 1 98.88 114 ILE A N 1
ATOM 894 C CA . ILE A 1 114 ? 8.547 -18.359 1.215 1 98.88 114 ILE A CA 1
ATOM 895 C C . ILE A 1 114 ? 7.32 -18.188 0.319 1 98.88 114 ILE A C 1
ATOM 897 O O . ILE A 1 114 ? 6.488 -17.312 0.564 1 98.88 114 ILE A O 1
ATOM 901 N N . THR A 1 115 ? 7.199 -18.969 -0.754 1 98.88 115 THR A N 1
ATOM 902 C CA . THR A 1 115 ? 6.027 -18.922 -1.618 1 98.88 115 THR A CA 1
ATOM 903 C C . THR A 1 115 ? 5.129 -20.125 -1.387 1 98.88 115 THR A C 1
ATOM 905 O O . THR A 1 115 ? 5.609 -21.266 -1.329 1 98.88 115 THR A O 1
ATOM 908 N N . LEU A 1 116 ? 3.861 -19.875 -1.203 1 98.88 116 LEU A N 1
ATOM 909 C CA . LEU A 1 116 ? 2.922 -20.938 -0.867 1 98.88 116 LEU A CA 1
ATOM 910 C C . LEU A 1 116 ? 1.956 -21.188 -2.02 1 98.88 116 LEU A C 1
ATOM 912 O O . LEU A 1 116 ? 1.489 -20.25 -2.664 1 98.88 116 LEU A O 1
ATOM 916 N N . ASP A 1 117 ? 1.646 -22.422 -2.264 1 98.81 117 ASP A N 1
ATOM 917 C CA . ASP A 1 117 ? 0.675 -22.859 -3.26 1 98.81 117 ASP A CA 1
ATOM 918 C C . ASP A 1 117 ? -0.73 -22.922 -2.666 1 98.81 117 ASP A C 1
ATOM 920 O O . ASP A 1 117 ? -1.12 -23.938 -2.094 1 98.81 117 ASP A O 1
ATOM 924 N N . THR A 1 118 ? -1.501 -21.891 -2.883 1 98.62 118 THR A N 1
ATOM 925 C CA . THR A 1 118 ? -2.832 -21.844 -2.289 1 98.62 118 THR A CA 1
ATOM 926 C C . THR A 1 118 ? -3.873 -22.406 -3.244 1 98.62 118 THR A C 1
ATOM 928 O O . THR A 1 118 ? -5.059 -22.484 -2.912 1 98.62 118 THR A O 1
ATOM 931 N N . HIS A 1 119 ? -3.488 -22.766 -4.438 1 97.75 119 HIS A N 1
ATOM 932 C CA . HIS A 1 119 ? -4.391 -23.328 -5.438 1 97.75 119 HIS A CA 1
ATOM 933 C C . HIS A 1 119 ? -4.945 -24.672 -4.996 1 97.75 119 HIS A C 1
ATOM 935 O O . HIS A 1 119 ? -4.188 -25.562 -4.598 1 97.75 119 HIS A O 1
ATOM 941 N N . GLN A 1 120 ? -6.25 -24.734 -5.059 1 95.38 120 GLN A N 1
ATOM 942 C CA . GLN A 1 120 ? -6.953 -25.984 -4.781 1 95.38 120 GLN A CA 1
ATOM 943 C C . GLN A 1 120 ? -8.094 -26.203 -5.77 1 95.38 120 GLN A C 1
ATOM 945 O O . GLN A 1 120 ? -9.078 -25.453 -5.766 1 95.38 120 GLN A O 1
ATOM 950 N N . ALA A 1 121 ? -8.047 -27.219 -6.625 1 88.5 121 ALA A N 1
ATOM 951 C CA . ALA A 1 121 ? -8.961 -27.453 -7.734 1 88.5 121 ALA A CA 1
ATOM 952 C C . ALA A 1 121 ? -10.383 -27.688 -7.227 1 88.5 121 ALA A C 1
ATOM 954 O O . ALA A 1 121 ? -11.352 -27.188 -7.809 1 88.5 121 ALA A O 1
ATOM 955 N N . ASP A 1 122 ? -10.672 -28.406 -6.133 1 90.75 122 ASP A N 1
ATOM 956 C CA . ASP A 1 122 ? -12.008 -28.797 -5.695 1 90.75 122 ASP A CA 1
ATOM 957 C C . ASP A 1 122 ? -12.438 -28.016 -4.461 1 90.75 122 ASP A C 1
ATOM 959 O O . ASP A 1 122 ? -13.25 -28.484 -3.664 1 90.75 122 ASP A O 1
ATOM 963 N N . VAL A 1 123 ? -11.961 -26.797 -4.523 1 92.31 123 VAL A N 1
ATOM 964 C CA . VAL A 1 123 ? -12.25 -26 -3.34 1 92.31 123 VAL A CA 1
ATOM 965 C C . VAL A 1 123 ? -13.664 -25.438 -3.43 1 92.31 123 VAL A C 1
ATOM 967 O O . VAL A 1 123 ? -14.188 -25.219 -4.527 1 92.31 123 VAL A O 1
ATOM 970 N N . VAL A 1 124 ? -14.32 -25.203 -2.262 1 94.5 124 VAL A N 1
ATOM 971 C CA . VAL A 1 124 ? -15.617 -24.547 -2.146 1 94.5 124 VAL A CA 1
ATOM 972 C C . VAL A 1 124 ? -15.516 -23.344 -1.208 1 94.5 124 VAL A C 1
ATOM 974 O O . VAL A 1 124 ? -15.117 -23.484 -0.049 1 94.5 124 VAL A O 1
ATOM 977 N N . PRO A 1 125 ? -15.906 -22.156 -1.734 1 95.31 125 PRO A N 1
ATOM 978 C CA . PRO A 1 125 ? -16.406 -21.844 -3.076 1 95.31 125 PRO A CA 1
ATOM 979 C C . PRO A 1 125 ? -15.312 -21.922 -4.145 1 95.31 125 PRO A C 1
ATOM 981 O O . PRO A 1 125 ? -14.133 -21.781 -3.832 1 95.31 125 PRO A O 1
ATOM 984 N N . ALA A 1 126 ? -15.781 -22.047 -5.363 1 93.06 126 ALA A N 1
ATOM 985 C CA . ALA A 1 126 ? -14.828 -22.078 -6.473 1 93.06 126 ALA A CA 1
ATOM 986 C C . ALA A 1 126 ? -13.984 -20.812 -6.512 1 93.06 126 ALA A C 1
ATOM 988 O O . ALA A 1 126 ? -14.461 -19.734 -6.176 1 93.06 126 ALA A O 1
ATOM 989 N N . HIS A 1 127 ? -12.688 -20.969 -6.863 1 94.19 127 HIS A N 1
ATOM 990 C CA . HIS A 1 127 ? -11.742 -19.875 -7.07 1 94.19 127 HIS A CA 1
ATOM 991 C C . HIS A 1 127 ? -11.148 -19.391 -5.75 1 94.19 127 HIS A C 1
ATOM 993 O O . HIS A 1 127 ? -10.258 -18.547 -5.734 1 94.19 127 HIS A O 1
ATOM 999 N N . SER A 1 128 ? -11.664 -19.938 -4.613 1 97.38 128 SER A N 1
ATOM 1000 C CA . SER A 1 128 ? -11.008 -19.688 -3.336 1 97.38 128 SER A CA 1
ATOM 1001 C C . SER A 1 128 ? -9.727 -20.5 -3.203 1 97.38 128 SER A C 1
ATOM 1003 O O . SER A 1 128 ? -9.398 -21.297 -4.094 1 97.38 128 SER A O 1
ATOM 1005 N N . GLY A 1 129 ? -8.898 -20.156 -2.16 1 98.31 129 GLY A N 1
ATOM 1006 C CA . GLY A 1 129 ? -7.684 -20.906 -1.884 1 98.31 129 GLY A CA 1
ATOM 1007 C C . GLY A 1 129 ? -7.801 -21.812 -0.669 1 98.31 129 GLY A C 1
ATOM 1008 O O . GLY A 1 129 ? -8.766 -21.703 0.093 1 98.31 129 GLY A O 1
ATOM 1009 N N . PHE A 1 130 ? -6.852 -22.641 -0.543 1 98.62 130 PHE A N 1
ATOM 1010 C CA . PHE A 1 130 ? -6.82 -23.547 0.596 1 98.62 130 PHE A CA 1
ATOM 1011 C C . PHE A 1 130 ? -5.402 -24.062 0.841 1 98.62 130 PHE A C 1
ATOM 1013 O O . PHE A 1 130 ? -4.664 -24.328 -0.106 1 98.62 130 PHE A O 1
ATOM 1020 N N . LEU A 1 131 ? -5.023 -24.141 2.096 1 98.69 131 LEU A N 1
ATOM 1021 C CA . LEU A 1 131 ? -3.777 -24.766 2.521 1 98.69 131 LEU A CA 1
ATOM 1022 C C . LEU A 1 131 ? -4.055 -26 3.375 1 98.69 131 LEU A C 1
ATOM 1024 O O . LEU A 1 131 ? -4.453 -25.875 4.535 1 98.69 131 LEU A O 1
ATOM 1028 N N . CYS A 1 132 ? -3.836 -27.172 2.816 1 98.25 132 CYS A N 1
ATOM 1029 C CA . CYS A 1 132 ? -4.059 -28.391 3.57 1 98.25 132 CYS A CA 1
ATOM 1030 C C . CYS A 1 132 ? -2.973 -28.609 4.617 1 98.25 132 CYS A C 1
ATOM 1032 O O . CYS A 1 132 ? -2.027 -27.812 4.699 1 98.25 132 CYS A O 1
ATOM 1034 N N . ASP A 1 133 ? -3.072 -29.688 5.367 1 98.19 133 ASP A N 1
ATOM 1035 C CA . ASP A 1 133 ? -2.146 -29.969 6.461 1 98.19 133 ASP A CA 1
ATOM 1036 C C . ASP A 1 133 ? -0.718 -30.125 5.945 1 98.19 133 ASP A C 1
ATOM 1038 O O . ASP A 1 133 ? 0.234 -29.688 6.598 1 98.19 133 ASP A O 1
ATOM 1042 N N . ASP A 1 134 ? -0.586 -30.734 4.816 1 98.12 134 ASP A N 1
ATOM 1043 C CA . ASP A 1 134 ? 0.742 -30.922 4.242 1 98.12 134 ASP A CA 1
ATOM 1044 C C . ASP A 1 134 ? 1.394 -29.594 3.904 1 98.12 134 ASP A C 1
ATOM 1046 O O . ASP A 1 134 ? 2.57 -29.375 4.203 1 98.12 134 ASP A O 1
ATOM 1050 N N . ARG A 1 135 ? 0.655 -28.75 3.307 1 98.56 135 ARG A N 1
ATOM 1051 C CA . ARG A 1 135 ? 1.168 -27.438 2.934 1 98.56 135 ARG A CA 1
ATOM 1052 C C . ARG A 1 135 ? 1.47 -26.594 4.172 1 98.56 135 ARG A C 1
ATOM 1054 O O . ARG A 1 135 ? 2.469 -25.875 4.211 1 98.56 135 ARG A O 1
ATOM 1061 N N . LEU A 1 136 ? 0.62 -26.703 5.211 1 98.62 136 LEU A N 1
ATOM 1062 C CA . LEU A 1 136 ? 0.843 -25.953 6.445 1 98.62 136 LEU A CA 1
ATOM 1063 C C . LEU A 1 136 ? 2.045 -26.516 7.203 1 98.62 136 LEU A C 1
ATOM 1065 O O . LEU A 1 136 ? 2.816 -25.75 7.789 1 98.62 136 LEU A O 1
ATOM 1069 N N . SER A 1 137 ? 2.178 -27.812 7.191 1 98.5 137 SER A N 1
ATOM 1070 C CA . SER A 1 137 ? 3.35 -28.422 7.812 1 98.5 137 SER A CA 1
ATOM 1071 C C . SER A 1 137 ? 4.633 -28 7.113 1 98.5 137 SER A C 1
ATOM 1073 O O . SER A 1 137 ? 5.652 -27.75 7.762 1 98.5 137 SER A O 1
ATOM 1075 N N . TRP A 1 138 ? 4.562 -27.969 5.816 1 98.56 138 TRP A N 1
ATOM 1076 C CA . TRP A 1 138 ? 5.695 -27.469 5.039 1 98.56 138 TRP A CA 1
ATOM 1077 C C . TRP A 1 138 ? 6.043 -26.047 5.449 1 98.56 138 TRP A C 1
ATOM 1079 O O . TRP A 1 138 ? 7.219 -25.719 5.617 1 98.56 138 TRP A O 1
ATOM 1089 N N . LEU A 1 139 ? 5.051 -25.234 5.617 1 98.69 139 LEU A N 1
ATOM 1090 C CA . LEU A 1 139 ? 5.25 -23.859 6.062 1 98.69 139 LEU A CA 1
ATOM 1091 C C . LEU A 1 139 ? 5.902 -23.812 7.441 1 98.69 139 LEU A C 1
ATOM 1093 O O . LEU A 1 139 ? 6.816 -23.031 7.684 1 98.69 139 LEU A O 1
ATOM 1097 N N . ASP A 1 140 ? 5.402 -24.625 8.359 1 98.56 140 ASP A N 1
ATOM 1098 C CA . ASP A 1 140 ? 5.984 -24.703 9.695 1 98.56 140 ASP A CA 1
ATOM 1099 C C . ASP A 1 140 ? 7.488 -24.953 9.625 1 98.56 140 ASP A C 1
ATOM 1101 O O . ASP A 1 140 ? 8.266 -24.281 10.312 1 98.56 140 ASP A O 1
ATOM 1105 N N . ALA A 1 141 ? 7.836 -25.906 8.797 1 98.38 141 ALA A N 1
ATOM 1106 C CA . ALA A 1 141 ? 9.25 -26.234 8.633 1 98.38 141 ALA A CA 1
ATOM 1107 C C . ALA A 1 141 ? 10.023 -25.078 8.023 1 98.38 141 ALA A C 1
ATOM 1109 O O . ALA A 1 141 ? 11.148 -24.781 8.438 1 98.38 141 ALA A O 1
ATOM 1110 N N . ALA A 1 142 ? 9.445 -24.453 7.016 1 98.56 142 ALA A N 1
ATOM 1111 C CA . ALA A 1 142 ? 10.078 -23.312 6.359 1 98.56 142 ALA A CA 1
ATOM 1112 C C . ALA A 1 142 ? 10.328 -22.188 7.352 1 98.56 142 ALA A C 1
ATOM 1114 O O . ALA A 1 142 ? 11.406 -21.578 7.348 1 98.56 142 ALA A O 1
ATOM 1115 N N . LEU A 1 143 ? 9.359 -21.875 8.211 1 98.5 143 LEU A N 1
ATOM 1116 C CA . LEU A 1 143 ? 9.469 -20.812 9.203 1 98.5 143 LEU A CA 1
ATOM 1117 C C . LEU A 1 143 ? 10.5 -21.172 10.273 1 98.5 143 LEU A C 1
ATOM 1119 O O . LEU A 1 143 ? 11.305 -20.312 10.664 1 98.5 143 LEU A O 1
ATOM 1123 N N . ALA A 1 144 ? 10.484 -22.359 10.703 1 97.81 144 ALA A N 1
ATOM 1124 C CA . ALA A 1 144 ? 11.43 -22.812 11.719 1 97.81 144 ALA A CA 1
ATOM 1125 C C . ALA A 1 144 ? 12.867 -22.719 11.219 1 97.81 144 ALA A C 1
ATOM 1127 O O . ALA A 1 144 ? 13.789 -22.453 11.992 1 97.81 144 ALA A O 1
ATOM 1128 N N . GLY A 1 145 ? 13.031 -22.922 9.938 1 98 145 GLY A N 1
ATOM 1129 C CA . GLY A 1 145 ? 14.359 -22.938 9.336 1 98 145 GLY A CA 1
ATOM 1130 C C . GLY A 1 145 ? 14.852 -21.562 8.945 1 98 145 GLY A C 1
ATOM 1131 O O . GLY A 1 145 ? 15.93 -21.422 8.367 1 98 145 GLY A O 1
ATOM 1132 N N . ALA A 1 146 ? 14.172 -20.516 9.234 1 96.56 146 ALA A N 1
ATOM 1133 C CA . ALA A 1 146 ? 14.531 -19.172 8.789 1 96.56 146 ALA A CA 1
ATOM 1134 C C . ALA A 1 146 ? 15.805 -18.688 9.484 1 96.56 146 ALA A C 1
ATOM 1136 O O . ALA A 1 146 ? 16.5 -17.812 8.969 1 96.56 146 ALA A O 1
ATOM 1137 N N . ASN A 1 147 ? 16.156 -19.203 10.656 1 94.75 147 ASN A N 1
ATOM 1138 C CA . ASN A 1 147 ? 17.422 -18.969 11.344 1 94.75 147 ASN A CA 1
ATOM 1139 C C . ASN A 1 147 ? 17.719 -17.469 11.438 1 94.75 147 ASN A C 1
ATOM 1141 O O . ASN A 1 147 ? 18.812 -17.031 11.031 1 94.75 147 ASN A O 1
ATOM 1145 N N . GLY A 1 148 ? 16.797 -16.656 11.938 1 94.19 148 GLY A N 1
ATOM 1146 C CA . GLY A 1 148 ? 17.016 -15.227 12.156 1 94.19 148 GLY A CA 1
ATOM 1147 C C . GLY A 1 148 ? 16.656 -14.375 10.953 1 94.19 148 GLY A C 1
ATOM 1148 O O . GLY A 1 148 ? 16.562 -13.156 11.062 1 94.19 148 GLY A O 1
ATOM 1149 N N . ARG A 1 149 ? 16.484 -15 9.75 1 97.19 149 ARG A N 1
ATOM 1150 C CA . ARG A 1 149 ? 16.047 -14.273 8.562 1 97.19 149 ARG A CA 1
ATOM 1151 C C . ARG A 1 149 ? 14.578 -13.859 8.68 1 97.19 149 ARG A C 1
ATOM 1153 O O . ARG A 1 149 ? 13.75 -14.625 9.18 1 97.19 149 ARG A O 1
ATOM 1160 N N . MET A 1 150 ? 14.258 -12.664 8.242 1 97.56 150 MET A N 1
ATOM 1161 C CA . MET A 1 150 ? 12.867 -12.219 8.203 1 97.56 150 MET A CA 1
ATOM 1162 C C . MET A 1 150 ? 12.102 -12.945 7.102 1 97.56 150 MET A C 1
ATOM 1164 O O . MET A 1 150 ? 12.477 -12.875 5.93 1 97.56 150 MET A O 1
ATOM 1168 N N . PRO A 1 151 ? 11.023 -13.609 7.438 1 98.62 151 PRO A N 1
ATOM 1169 C CA . PRO A 1 151 ? 10.258 -14.273 6.387 1 98.62 151 PRO A CA 1
ATOM 1170 C C . PRO A 1 151 ? 9.461 -13.297 5.527 1 98.62 151 PRO A C 1
ATOM 1172 O O . PRO A 1 151 ? 8.773 -12.422 6.059 1 98.62 151 PRO A O 1
ATOM 1175 N N . LEU A 1 152 ? 9.602 -13.391 4.273 1 98.81 152 LEU A N 1
ATOM 1176 C CA . LEU A 1 152 ? 8.719 -12.812 3.268 1 98.81 152 LEU A CA 1
ATOM 1177 C C . LEU A 1 152 ? 7.809 -13.891 2.672 1 98.81 152 LEU A C 1
ATOM 1179 O O . LEU A 1 152 ? 8.266 -14.727 1.886 1 98.81 152 LEU A O 1
ATOM 1183 N N . VAL A 1 153 ? 6.566 -13.852 3.062 1 98.94 153 VAL A N 1
ATOM 1184 C CA . VAL A 1 153 ? 5.656 -14.93 2.697 1 98.94 153 VAL A CA 1
ATOM 1185 C C . VAL A 1 153 ? 4.727 -14.469 1.58 1 98.94 153 VAL A C 1
ATOM 1187 O O . VAL A 1 153 ? 4.121 -13.391 1.671 1 98.94 153 VAL A O 1
ATOM 1190 N N . PHE A 1 154 ? 4.633 -15.305 0.549 1 98.94 154 PHE A N 1
ATOM 1191 C CA . PHE A 1 154 ? 3.82 -14.977 -0.617 1 98.94 154 PHE A CA 1
ATOM 1192 C C . PHE A 1 154 ? 2.695 -15.992 -0.793 1 98.94 154 PHE A C 1
ATOM 1194 O O . PHE A 1 154 ? 2.939 -17.203 -0.823 1 98.94 154 PHE A O 1
ATOM 1201 N N . THR A 1 155 ? 1.489 -15.5 -0.863 1 98.94 155 THR A N 1
ATOM 1202 C CA . THR A 1 155 ? 0.31 -16.281 -1.229 1 98.94 155 THR A CA 1
ATOM 1203 C C . THR A 1 155 ? -0.459 -15.594 -2.357 1 98.94 155 THR A C 1
ATOM 1205 O O . THR A 1 155 ? -0.465 -14.367 -2.455 1 98.94 155 THR A O 1
ATOM 1208 N N . HIS A 1 156 ? -1.065 -16.391 -3.215 1 98.88 156 HIS A N 1
ATOM 1209 C CA . HIS A 1 156 ? -1.966 -15.789 -4.188 1 98.88 156 HIS A CA 1
ATOM 1210 C C . HIS A 1 156 ? -3.23 -15.266 -3.516 1 98.88 156 HIS A C 1
ATOM 1212 O O . HIS A 1 156 ? -3.6 -14.102 -3.693 1 98.88 156 HIS A O 1
ATOM 1218 N N . HIS A 1 157 ? -3.879 -16.094 -2.668 1 98.88 157 HIS A N 1
ATOM 1219 C CA . HIS A 1 157 ? -5.133 -15.766 -2.004 1 98.88 157 HIS A CA 1
ATOM 1220 C C . HIS A 1 157 ? -4.883 -15.094 -0.656 1 98.88 157 HIS A C 1
ATOM 1222 O O . HIS A 1 157 ? -4.148 -15.633 0.178 1 98.88 157 HIS A O 1
ATOM 1228 N N . PRO A 1 158 ? -5.488 -13.953 -0.434 1 98.75 158 PRO A N 1
ATOM 1229 C CA . PRO A 1 158 ? -5.371 -13.367 0.901 1 98.75 158 PRO A CA 1
ATOM 1230 C C . PRO A 1 158 ? -6.082 -14.188 1.974 1 98.75 158 PRO A C 1
ATOM 1232 O O . PRO A 1 158 ? -7.145 -14.758 1.718 1 98.75 158 PRO A O 1
ATOM 1235 N N . PRO A 1 159 ? -5.559 -14.227 3.154 1 98.62 159 PRO A N 1
ATOM 1236 C CA . PRO A 1 159 ? -6.125 -15.039 4.23 1 98.62 159 PRO A CA 1
ATOM 1237 C C . PRO A 1 159 ? -7.168 -14.289 5.055 1 98.62 159 PRO A C 1
ATOM 1239 O O . PRO A 1 159 ? -7.715 -14.836 6.016 1 98.62 159 PRO A O 1
ATOM 1242 N N . HIS A 1 160 ? -7.473 -13.016 4.758 1 97.88 160 HIS A N 1
ATOM 1243 C CA . HIS A 1 160 ? -8.375 -12.164 5.523 1 97.88 160 HIS A CA 1
ATOM 1244 C C . HIS A 1 160 ? -9.258 -11.328 4.602 1 97.88 160 HIS A C 1
ATOM 1246 O O . HIS A 1 160 ? -8.984 -11.219 3.402 1 97.88 160 HIS A O 1
ATOM 1252 N N . THR A 1 161 ? -10.289 -10.773 5.156 1 97.06 161 THR A N 1
ATOM 1253 C CA . THR A 1 161 ? -11.172 -9.906 4.395 1 97.06 161 THR A CA 1
ATOM 1254 C C . THR A 1 161 ? -10.508 -8.562 4.125 1 97.06 161 THR A C 1
ATOM 1256 O O . THR A 1 161 ? -9.805 -8.031 4.98 1 97.06 161 THR A O 1
ATOM 1259 N N . ILE A 1 162 ? -10.797 -8.055 2.922 1 97.56 162 ILE A N 1
ATOM 1260 C CA . ILE A 1 162 ? -10.227 -6.758 2.574 1 97.56 162 ILE A CA 1
ATOM 1261 C C . ILE A 1 162 ? -11.352 -5.754 2.324 1 97.56 162 ILE A C 1
ATOM 1263 O O . ILE A 1 162 ? -11.102 -4.613 1.935 1 97.56 162 ILE A O 1
ATOM 1267 N N . GLY A 1 163 ? -12.602 -6.152 2.443 1 97.19 163 GLY A N 1
ATOM 1268 C CA . GLY A 1 163 ? -13.734 -5.25 2.395 1 97.19 163 GLY A CA 1
ATOM 1269 C C . GLY A 1 163 ? -14.43 -5.238 1.047 1 97.19 163 GLY A C 1
ATOM 1270 O O . GLY A 1 163 ? -15.375 -4.473 0.834 1 97.19 163 GLY A O 1
ATOM 1271 N N . LEU A 1 164 ? -14.008 -6.059 0.105 1 97.44 164 LEU A N 1
ATOM 1272 C CA . LEU A 1 164 ? -14.664 -6.246 -1.183 1 97.44 164 LEU A CA 1
ATOM 1273 C C . LEU A 1 164 ? -15.445 -7.555 -1.21 1 97.44 164 LEU A C 1
ATOM 1275 O O . LEU A 1 164 ? -14.859 -8.625 -1.394 1 97.44 164 LEU A O 1
ATOM 1279 N N . PRO A 1 165 ? -16.781 -7.461 -1.122 1 97.06 165 PRO A N 1
ATOM 1280 C CA . PRO A 1 165 ? -17.562 -8.68 -0.905 1 97.06 165 PRO A CA 1
ATOM 1281 C C . PRO A 1 165 ? -17.281 -9.75 -1.956 1 97.06 165 PRO A C 1
ATOM 1283 O O . PRO A 1 165 ? -17.156 -10.93 -1.62 1 97.06 165 PRO A O 1
ATOM 1286 N N . GLY A 1 166 ? -17.219 -9.383 -3.213 1 95 166 GLY A N 1
ATOM 1287 C CA . GLY A 1 166 ? -16.938 -10.352 -4.262 1 95 166 GLY A CA 1
ATOM 1288 C C . GLY A 1 166 ? -15.602 -11.055 -4.078 1 95 166 GLY A C 1
ATOM 1289 O O . GLY A 1 166 ? -15.523 -12.281 -4.16 1 95 166 GLY A O 1
ATOM 1290 N N . MET A 1 167 ? -14.617 -10.344 -3.816 1 96.56 167 MET A N 1
ATOM 1291 C CA . MET A 1 167 ? -13.273 -10.898 -3.664 1 96.56 167 MET A CA 1
ATOM 1292 C C . MET A 1 167 ? -13.125 -11.617 -2.326 1 96.56 167 MET A C 1
ATOM 1294 O O . MET A 1 167 ? -12.438 -12.633 -2.234 1 96.56 167 MET A O 1
ATOM 1298 N N . ASP A 1 168 ? -13.797 -11.102 -1.285 1 97.5 168 ASP A N 1
ATOM 1299 C CA . ASP A 1 168 ? -13.75 -11.719 0.039 1 97.5 168 ASP A CA 1
ATOM 1300 C C . ASP A 1 168 ? -14.391 -13.102 0.024 1 97.5 168 ASP A C 1
ATOM 1302 O O . ASP A 1 168 ? -14.016 -13.969 0.815 1 97.5 168 ASP A O 1
ATOM 1306 N N . ALA A 1 169 ? -15.273 -13.32 -0.91 1 97.06 169 ALA A N 1
ATOM 1307 C CA . ALA A 1 169 ? -15.969 -14.602 -1.002 1 97.06 169 ALA A CA 1
ATOM 1308 C C . ALA A 1 169 ? -15.031 -15.695 -1.523 1 97.06 169 ALA A C 1
ATOM 1310 O O . ALA A 1 169 ? -15.297 -16.875 -1.338 1 97.06 169 ALA A O 1
ATOM 1311 N N . ILE A 1 170 ? -13.945 -15.281 -2.156 1 96.94 170 ILE A N 1
ATOM 1312 C CA . ILE A 1 170 ? -13.078 -16.281 -2.775 1 96.94 170 ILE A CA 1
ATOM 1313 C C . ILE A 1 170 ? -11.656 -16.141 -2.236 1 96.94 170 ILE A C 1
ATOM 1315 O O . ILE A 1 170 ? -10.688 -16.391 -2.953 1 96.94 170 ILE A O 1
ATOM 1319 N N . LYS A 1 171 ? -11.484 -15.664 -1.037 1 98.38 171 LYS A N 1
ATOM 1320 C CA . LYS A 1 171 ? -10.195 -15.586 -0.358 1 98.38 171 LYS A CA 1
ATOM 1321 C C . LYS A 1 171 ? -9.727 -16.969 0.092 1 98.38 171 LYS A C 1
ATOM 1323 O O . LYS A 1 171 ? -10.312 -17.984 -0.285 1 98.38 171 LYS A O 1
ATOM 1328 N N . LEU A 1 172 ? -8.586 -17.047 0.776 1 98.75 172 LEU A N 1
ATOM 1329 C CA . LEU A 1 172 ? -8.109 -18.297 1.371 1 98.75 172 LEU A CA 1
ATOM 1330 C C . LEU A 1 172 ? -9.078 -18.797 2.434 1 98.75 172 LEU A C 1
ATOM 1332 O O . LEU A 1 172 ? -9.305 -18.125 3.445 1 98.75 172 LEU A O 1
ATOM 1336 N N . THR A 1 173 ? -9.656 -19.969 2.293 1 98.38 173 THR A N 1
ATOM 1337 C CA . THR A 1 173 ? -10.789 -20.422 3.09 1 98.38 173 THR A CA 1
ATOM 1338 C C . THR A 1 173 ? -10.359 -20.688 4.531 1 98.38 173 THR A C 1
ATOM 1340 O O . THR A 1 173 ? -11.133 -20.453 5.465 1 98.38 173 THR A O 1
ATOM 1343 N N . ASN A 1 174 ? -9.188 -21.234 4.672 1 98.5 174 ASN A N 1
ATOM 1344 C CA . ASN A 1 174 ? -8.672 -21.469 6.016 1 98.5 174 ASN A CA 1
ATOM 1345 C C . ASN A 1 174 ? -7.566 -20.484 6.379 1 98.5 174 ASN A C 1
ATOM 1347 O O . ASN A 1 174 ? -6.512 -20.891 6.875 1 98.5 174 ASN A O 1
ATOM 1351 N N . GLY A 1 175 ? -7.859 -19.203 6.105 1 98.5 175 GLY A N 1
ATOM 1352 C CA . GLY A 1 175 ? -6.895 -18.125 6.273 1 98.5 175 GLY A CA 1
ATOM 1353 C C . GLY A 1 175 ? -6.402 -17.984 7.703 1 98.5 175 GLY A C 1
ATOM 1354 O O . GLY A 1 175 ? -5.25 -17.609 7.934 1 98.5 175 GLY A O 1
ATOM 1355 N N . SER A 1 176 ? -7.211 -18.297 8.711 1 97.88 176 SER A N 1
ATOM 1356 C CA . SER A 1 176 ? -6.824 -18.188 10.117 1 97.88 176 SER A CA 1
ATOM 1357 C C . SER A 1 176 ? -5.645 -19.094 10.43 1 97.88 176 SER A C 1
ATOM 1359 O O . SER A 1 176 ? -4.797 -18.75 11.258 1 97.88 176 SER A O 1
ATOM 1361 N N . ASP A 1 177 ? -5.566 -20.266 9.773 1 98.56 177 ASP A N 1
ATOM 1362 C CA . ASP A 1 177 ? -4.461 -21.188 9.977 1 98.56 177 ASP A CA 1
ATOM 1363 C C . ASP A 1 177 ? -3.133 -20.562 9.555 1 98.56 177 ASP A C 1
ATOM 1365 O O . ASP A 1 177 ? -2.107 -20.766 10.203 1 98.56 177 ASP A O 1
ATOM 1369 N N . LEU A 1 178 ? -3.209 -19.844 8.477 1 98.75 178 LEU A N 1
ATOM 1370 C CA . LEU A 1 178 ? -2.012 -19.156 7.996 1 98.75 178 LEU A CA 1
ATOM 1371 C C . LEU A 1 178 ? -1.641 -18 8.914 1 98.75 178 LEU A C 1
ATOM 1373 O O . LEU A 1 178 ? -0.491 -17.891 9.352 1 98.75 178 LEU A O 1
ATOM 1377 N N . LEU A 1 179 ? -2.59 -17.188 9.266 1 98.44 179 LEU A N 1
ATOM 1378 C CA . LEU A 1 179 ? -2.342 -15.984 10.062 1 98.44 179 LEU A CA 1
ATOM 1379 C C . LEU A 1 179 ? -1.8 -16.359 11.438 1 98.44 179 LEU A C 1
ATOM 1381 O O . LEU A 1 179 ? -0.902 -15.68 11.953 1 98.44 179 LEU A O 1
ATOM 1385 N N . GLU A 1 180 ? -2.342 -17.328 12.016 1 97.94 180 GLU A N 1
ATOM 1386 C CA . GLU A 1 180 ? -1.896 -17.766 13.336 1 97.94 180 GLU A CA 1
ATOM 1387 C C . GLU A 1 180 ? -0.42 -18.156 13.32 1 97.94 180 GLU A C 1
ATOM 1389 O O . GLU A 1 180 ? 0.311 -17.875 14.273 1 97.94 180 GLU A O 1
ATOM 1394 N N . ARG A 1 181 ? -0.019 -18.781 12.258 1 98.31 181 ARG A N 1
ATOM 1395 C CA . ARG A 1 181 ? 1.367 -19.219 12.117 1 98.31 181 ARG A CA 1
ATOM 1396 C C . ARG A 1 181 ? 2.297 -18.031 11.922 1 98.31 181 ARG A C 1
ATOM 1398 O O . ARG A 1 181 ? 3.434 -18.031 12.398 1 98.31 181 ARG A O 1
ATOM 1405 N N . LEU A 1 182 ? 1.773 -17 11.227 1 98.19 182 LEU A N 1
ATOM 1406 C CA . LEU A 1 182 ? 2.617 -15.867 10.898 1 98.19 182 LEU A CA 1
ATOM 1407 C C . LEU A 1 182 ? 2.646 -14.859 12.039 1 98.19 182 LEU A C 1
ATOM 1409 O O . LEU A 1 182 ? 3.607 -14.102 12.18 1 98.19 182 LEU A O 1
ATOM 1413 N N . ALA A 1 183 ? 1.632 -14.836 12.844 1 94.5 183 ALA A N 1
ATOM 1414 C CA . ALA A 1 183 ? 1.462 -13.82 13.883 1 94.5 183 ALA A CA 1
ATOM 1415 C C . ALA A 1 183 ? 2.604 -13.875 14.891 1 94.5 183 ALA A C 1
ATOM 1417 O O . ALA A 1 183 ? 2.906 -12.875 15.547 1 94.5 183 ALA A O 1
ATOM 1418 N N . CYS A 1 184 ? 3.268 -14.977 15.016 1 89.06 184 CYS A N 1
ATOM 1419 C CA . CYS A 1 184 ? 4.316 -15.133 16.016 1 89.06 184 CYS A CA 1
ATOM 1420 C C . CYS A 1 184 ? 5.695 -14.922 15.398 1 89.06 184 CYS A C 1
ATOM 1422 O O . CYS A 1 184 ? 6.715 -15.203 16.031 1 89.06 184 CYS A O 1
ATOM 1424 N N . THR A 1 185 ? 5.699 -14.43 14.203 1 92.81 185 THR A N 1
ATOM 1425 C CA . THR A 1 185 ? 6.941 -14.156 13.492 1 92.81 185 THR A CA 1
ATOM 1426 C C . THR A 1 185 ? 7.012 -12.695 13.062 1 92.81 185 THR A C 1
ATOM 1428 O O . THR A 1 185 ? 6.086 -11.922 13.32 1 92.81 185 THR A O 1
ATOM 1431 N N . LYS A 1 186 ? 8.031 -12.219 12.594 1 93.38 186 LYS A N 1
ATOM 1432 C CA . LYS A 1 186 ? 8.18 -10.883 12.023 1 93.38 186 LYS A CA 1
ATOM 1433 C C . LYS A 1 186 ? 7.977 -10.898 10.516 1 93.38 186 LYS A C 1
ATOM 1435 O O . LYS A 1 186 ? 8.609 -10.125 9.789 1 93.38 186 LYS A O 1
ATOM 1440 N N . ALA A 1 187 ? 7.098 -11.844 10.047 1 98 187 ALA A N 1
ATOM 1441 C CA . ALA A 1 187 ? 6.887 -12.031 8.617 1 98 187 ALA A CA 1
ATOM 1442 C C . ALA A 1 187 ? 6.125 -10.852 8.016 1 98 187 ALA A C 1
ATOM 1444 O O . ALA A 1 187 ? 5.414 -10.141 8.727 1 98 187 ALA A O 1
ATOM 1445 N N . HIS A 1 188 ? 6.402 -10.609 6.816 1 98.75 188 HIS A N 1
ATOM 1446 C CA . HIS A 1 188 ? 5.543 -9.781 5.977 1 98.75 188 HIS A CA 1
ATOM 1447 C C . HIS A 1 188 ? 4.855 -10.617 4.902 1 98.75 188 HIS A C 1
ATOM 1449 O O . HIS A 1 188 ? 5.492 -11.445 4.246 1 98.75 188 HIS A O 1
ATOM 1455 N N . LEU A 1 189 ? 3.551 -10.43 4.82 1 98.94 189 LEU A N 1
ATOM 1456 C CA . LEU A 1 189 ? 2.746 -11.227 3.9 1 98.94 189 LEU A CA 1
ATOM 1457 C C . LEU A 1 189 ? 2.447 -10.453 2.623 1 98.94 189 LEU A C 1
ATOM 1459 O O . LEU A 1 189 ? 2.061 -9.281 2.678 1 98.94 189 LEU A O 1
ATOM 1463 N N . PHE A 1 190 ? 2.699 -11.086 1.486 1 98.94 190 PHE A N 1
ATOM 1464 C CA . PHE A 1 190 ? 2.35 -10.547 0.178 1 98.94 190 PHE A CA 1
ATOM 1465 C C . PHE A 1 190 ? 1.28 -11.398 -0.494 1 98.94 190 PHE A C 1
ATOM 1467 O O . PHE A 1 190 ? 1.374 -12.625 -0.505 1 98.94 190 PHE A O 1
ATOM 1474 N N . CYS A 1 191 ? 0.26 -10.719 -1.065 1 98.81 191 CYS A N 1
ATOM 1475 C CA . CYS A 1 191 ? -0.841 -11.445 -1.683 1 98.81 191 CYS A CA 1
ATOM 1476 C C . CYS A 1 191 ? -1.16 -10.891 -3.064 1 98.81 191 CYS A C 1
ATOM 1478 O O . CYS A 1 191 ? -0.854 -9.734 -3.355 1 98.81 191 CYS A O 1
ATOM 1480 N N . GLY A 1 192 ? -1.717 -11.742 -3.939 1 98.44 192 GLY A N 1
ATOM 1481 C CA . GLY A 1 192 ? -2.32 -11.336 -5.199 1 98.44 192 GLY A CA 1
ATOM 1482 C C . GLY A 1 192 ? -3.824 -11.531 -5.227 1 98.44 192 GLY A C 1
ATOM 1483 O O . GLY A 1 192 ? -4.523 -11.141 -4.289 1 98.44 192 GLY A O 1
ATOM 1484 N N . HIS A 1 193 ? -4.418 -11.867 -6.254 1 98 193 HIS A N 1
ATOM 1485 C CA . HIS A 1 193 ? -5.781 -12.352 -6.398 1 98 193 HIS A CA 1
ATOM 1486 C C . HIS A 1 193 ? -6.773 -11.195 -6.508 1 98 193 HIS A C 1
ATOM 1488 O O . HIS A 1 193 ? -7.707 -11.25 -7.309 1 98 193 HIS A O 1
ATOM 1494 N N . VAL A 1 194 ? -6.539 -10.086 -5.852 1 97.88 194 VAL A N 1
ATOM 1495 C CA . VAL A 1 194 ? -7.543 -9.031 -5.711 1 97.88 194 VAL A CA 1
ATOM 1496 C C . VAL A 1 194 ? -7.34 -7.977 -6.793 1 97.88 194 VAL A C 1
ATOM 1498 O O . VAL A 1 194 ? -8.273 -7.258 -7.152 1 97.88 194 VAL A O 1
ATOM 1501 N N . HIS A 1 195 ? -6.125 -7.785 -7.348 1 97.38 195 HIS A N 1
ATOM 1502 C CA . HIS A 1 195 ? -5.82 -6.867 -8.438 1 97.38 195 HIS A CA 1
ATOM 1503 C C . HIS A 1 195 ? -5.891 -5.414 -7.969 1 97.38 195 HIS A C 1
ATOM 1505 O O . HIS A 1 195 ? -6.371 -4.547 -8.695 1 97.38 195 HIS A O 1
ATOM 1511 N N . ARG A 1 196 ? -5.547 -5.172 -6.746 1 97.19 196 ARG A N 1
ATOM 1512 C CA . ARG A 1 196 ? -5.516 -3.824 -6.184 1 97.19 196 ARG A CA 1
ATOM 1513 C C . ARG A 1 196 ? -4.312 -3.643 -5.266 1 97.19 196 ARG A C 1
ATOM 1515 O O . ARG A 1 196 ? -3.838 -4.605 -4.66 1 97.19 196 ARG A O 1
ATOM 1522 N N . THR A 1 197 ? -3.865 -2.4 -5.188 1 96.62 197 THR A N 1
ATOM 1523 C CA . THR A 1 197 ? -2.875 -2.09 -4.164 1 96.62 197 THR A CA 1
ATOM 1524 C C . THR A 1 197 ? -3.543 -1.905 -2.805 1 96.62 197 THR A C 1
ATOM 1526 O O . THR A 1 197 ? -4.293 -0.947 -2.6 1 96.62 197 THR A O 1
ATOM 1529 N N . ILE A 1 198 ? -3.33 -2.797 -1.936 1 98.56 198 ILE A N 1
ATOM 1530 C CA . ILE A 1 198 ? -3.889 -2.826 -0.587 1 98.56 198 ILE A CA 1
ATOM 1531 C C . ILE A 1 198 ? -2.787 -3.145 0.42 1 98.56 198 ILE A C 1
ATOM 1533 O O . ILE A 1 198 ? -1.869 -3.914 0.125 1 98.56 198 ILE A O 1
ATOM 1537 N N . SER A 1 199 ? -2.801 -2.521 1.531 1 98.81 199 SER A N 1
ATOM 1538 C CA . SER A 1 199 ? -1.876 -2.871 2.605 1 98.81 199 SER A CA 1
ATOM 1539 C C . SER A 1 199 ? -2.564 -2.824 3.965 1 98.81 199 SER A C 1
ATOM 1541 O O . SER A 1 199 ? -3.736 -2.451 4.062 1 98.81 199 SER A O 1
ATOM 1543 N N . GLY A 1 200 ? -1.9 -3.271 4.973 1 98.62 200 GLY A N 1
ATOM 1544 C CA . GLY A 1 200 ? -2.457 -3.234 6.316 1 98.62 200 GLY A CA 1
ATOM 1545 C C . GLY A 1 200 ? -1.879 -4.297 7.23 1 98.62 200 GLY A C 1
ATOM 1546 O O . GLY A 1 200 ? -0.698 -4.637 7.129 1 98.62 200 GLY A O 1
ATOM 1547 N N . GLN A 1 201 ? -2.738 -4.598 8.133 1 97.81 201 GLN A N 1
ATOM 1548 C CA . GLN A 1 201 ? -2.43 -5.574 9.172 1 97.81 201 GLN A CA 1
ATOM 1549 C C . GLN A 1 201 ? -3.664 -6.391 9.547 1 97.81 201 GLN A C 1
ATOM 1551 O O . GLN A 1 201 ? -4.758 -5.84 9.68 1 97.81 201 GLN A O 1
ATOM 1556 N N . ALA A 1 202 ? -3.496 -7.676 9.516 1 97.38 202 ALA A N 1
ATOM 1557 C CA . ALA A 1 202 ? -4.57 -8.57 9.945 1 97.38 202 ALA A CA 1
ATOM 1558 C C . ALA A 1 202 ? -4.086 -9.539 11.016 1 97.38 202 ALA A C 1
ATOM 1560 O O . ALA A 1 202 ? -3.174 -10.336 10.781 1 97.38 202 ALA A O 1
ATOM 1561 N N . GLN A 1 203 ? -4.633 -9.477 12.195 1 94.62 203 GLN A N 1
ATOM 1562 C CA . GLN A 1 203 ? -4.281 -10.344 13.312 1 94.62 203 GLN A CA 1
ATOM 1563 C C . GLN A 1 203 ? -2.783 -10.297 13.602 1 94.62 203 GLN A C 1
ATOM 1565 O O . GLN A 1 203 ? -2.141 -11.336 13.758 1 94.62 203 GLN A O 1
ATOM 1570 N N . GLY A 1 204 ? -2.311 -9.125 13.5 1 94.25 204 GLY A N 1
ATOM 1571 C CA . GLY A 1 204 ? -0.917 -8.914 13.859 1 94.25 204 GLY A CA 1
ATOM 1572 C C . GLY A 1 204 ? 0.041 -9.172 12.711 1 94.25 204 GLY A C 1
ATOM 1573 O O . GLY A 1 204 ? 1.257 -9.039 12.867 1 94.25 204 GLY A O 1
ATOM 1574 N N . VAL A 1 205 ? -0.398 -9.508 11.523 1 97.75 205 VAL A N 1
ATOM 1575 C CA . VAL A 1 205 ? 0.449 -9.82 10.375 1 97.75 205 VAL A CA 1
ATOM 1576 C C . VAL A 1 205 ? 0.345 -8.711 9.336 1 97.75 205 VAL A C 1
ATOM 1578 O O . VAL A 1 205 ? -0.725 -8.477 8.773 1 97.75 205 VAL A O 1
ATOM 1581 N N . PRO A 1 206 ? 1.457 -7.965 9.148 1 98.44 206 PRO A N 1
ATOM 1582 C CA . PRO A 1 206 ? 1.42 -6.961 8.086 1 98.44 206 PRO A CA 1
ATOM 1583 C C . PRO A 1 206 ? 1.316 -7.578 6.691 1 98.44 206 PRO A C 1
ATOM 1585 O O . PRO A 1 206 ? 1.868 -8.656 6.449 1 98.44 206 PRO A O 1
ATOM 1588 N N . PHE A 1 207 ? 0.595 -6.844 5.793 1 98.81 207 PHE A N 1
ATOM 1589 C CA . PHE A 1 207 ? 0.454 -7.414 4.457 1 98.81 207 PHE A CA 1
ATOM 1590 C C . PHE A 1 207 ? 0.477 -6.32 3.396 1 98.81 207 PHE A C 1
ATOM 1592 O O . PHE A 1 207 ? 0.234 -5.148 3.701 1 98.81 207 PHE A O 1
ATOM 1599 N N . THR A 1 208 ? 0.854 -6.727 2.172 1 98.88 208 THR A N 1
ATOM 1600 C CA . THR A 1 208 ? 0.824 -5.914 0.962 1 98.88 208 THR A CA 1
ATOM 1601 C C . THR A 1 208 ? 0.22 -6.695 -0.202 1 98.88 208 THR A C 1
ATOM 1603 O O . THR A 1 208 ? 0.49 -7.887 -0.363 1 98.88 208 THR A O 1
ATOM 1606 N N . MET A 1 209 ? -0.616 -6.023 -0.963 1 98.69 209 MET A N 1
ATOM 1607 C CA . MET A 1 209 ? -1.186 -6.566 -2.193 1 98.69 209 MET A CA 1
ATOM 1608 C C . MET A 1 209 ? -0.894 -5.652 -3.379 1 98.69 209 MET A C 1
ATOM 1610 O O . MET A 1 209 ? -0.737 -4.441 -3.211 1 98.69 209 MET A O 1
ATOM 1614 N N . PHE A 1 210 ? -0.871 -6.258 -4.555 1 97.94 210 PHE A N 1
ATOM 1615 C CA . PHE A 1 210 ? -0.462 -5.492 -5.727 1 97.94 210 PHE A CA 1
ATOM 1616 C C . PHE A 1 210 ? -1.533 -5.551 -6.812 1 97.94 210 PHE A C 1
ATOM 1618 O O . PHE A 1 210 ? -2.309 -6.508 -6.875 1 97.94 210 PHE A O 1
ATOM 1625 N N . LYS A 1 211 ? -1.467 -4.543 -7.707 1 97.62 211 LYS A N 1
ATOM 1626 C CA . LYS A 1 211 ? -2.242 -4.512 -8.945 1 97.62 211 LYS A CA 1
ATOM 1627 C C . LYS A 1 211 ? -1.714 -5.535 -9.945 1 97.62 211 LYS A C 1
ATOM 1629 O O . LYS A 1 211 ? -0.544 -5.918 -9.898 1 97.62 211 LYS A O 1
ATOM 1634 N N . SER A 1 212 ? -2.627 -5.883 -10.781 1 97.88 212 SER A N 1
ATOM 1635 C CA . SER A 1 212 ? -2.303 -6.707 -11.945 1 97.88 212 SER A CA 1
ATOM 1636 C C . SER A 1 212 ? -1.663 -5.875 -13.047 1 97.88 212 SER A C 1
ATOM 1638 O O . SER A 1 212 ? -1.916 -4.672 -13.156 1 97.88 212 SER A O 1
ATOM 1640 N N . PRO A 1 213 ? -0.786 -6.516 -13.844 1 98.25 213 PRO A N 1
ATOM 1641 C CA . PRO A 1 213 ? -0.387 -5.809 -15.062 1 98.25 213 PRO A CA 1
ATOM 1642 C C . PRO A 1 213 ? -1.527 -5.684 -16.078 1 98.25 213 PRO A C 1
ATOM 1644 O O . PRO A 1 213 ? -1.432 -4.906 -17.031 1 98.25 213 PRO A O 1
ATOM 1647 N N . CYS A 1 214 ? -2.617 -6.398 -15.922 1 96.25 214 CYS A N 1
ATOM 1648 C CA . CYS A 1 214 ? -3.633 -6.496 -16.969 1 96.25 214 CYS A CA 1
ATOM 1649 C C . CYS A 1 214 ? -4.848 -5.645 -16.625 1 96.25 214 CYS A C 1
ATOM 1651 O O . CYS A 1 214 ? -4.996 -4.535 -17.141 1 96.25 214 CYS A O 1
ATOM 1653 N N . HIS A 1 215 ? -5.656 -6.07 -15.719 1 95.38 215 HIS A N 1
ATOM 1654 C CA . HIS A 1 215 ? -6.867 -5.363 -15.32 1 95.38 215 HIS A CA 1
ATOM 1655 C C . HIS A 1 215 ? -6.988 -5.277 -13.805 1 95.38 215 HIS A C 1
ATOM 1657 O O . HIS A 1 215 ? -6.324 -6.031 -13.086 1 95.38 215 HIS A O 1
ATOM 1663 N N . GLN A 1 216 ? -7.855 -4.398 -13.352 1 95.81 216 GLN A N 1
ATOM 1664 C CA . GLN A 1 216 ? -7.906 -4.133 -11.914 1 95.81 216 GLN A CA 1
ATOM 1665 C C . GLN A 1 216 ? -9.312 -4.344 -11.367 1 95.81 216 GLN A C 1
ATOM 1667 O O . GLN A 1 216 ? -10.281 -4.363 -12.125 1 95.81 216 GLN A O 1
ATOM 1672 N N . ALA A 1 217 ? -9.359 -4.578 -10.07 1 95.31 217 ALA A N 1
ATOM 1673 C CA . ALA A 1 217 ? -10.648 -4.598 -9.375 1 95.31 217 ALA A CA 1
ATOM 1674 C C . ALA A 1 217 ? -11.031 -3.203 -8.898 1 95.31 217 ALA A C 1
ATOM 1676 O O . ALA A 1 217 ? -10.211 -2.488 -8.32 1 95.31 217 ALA A O 1
ATOM 1677 N N . PRO A 1 218 ? -12.266 -2.789 -9.172 1 94.56 218 PRO A N 1
ATOM 1678 C CA . PRO A 1 218 ? -12.711 -1.51 -8.609 1 94.56 218 PRO A CA 1
ATOM 1679 C C . PRO A 1 218 ? -12.906 -1.564 -7.098 1 94.56 218 PRO A C 1
ATOM 1681 O O . PRO A 1 218 ? -13.172 -2.635 -6.543 1 94.56 218 PRO A O 1
ATOM 1684 N N . LEU A 1 219 ? -12.734 -0.438 -6.43 1 96.19 219 LEU A N 1
ATOM 1685 C CA . LEU A 1 219 ? -13.094 -0.315 -5.023 1 96.19 219 LEU A CA 1
ATOM 1686 C C . LEU A 1 219 ? -14.609 -0.306 -4.852 1 96.19 219 LEU A C 1
ATOM 1688 O O . LEU A 1 219 ? -15.242 0.754 -4.891 1 96.19 219 LEU A O 1
ATOM 1692 N N . ASP A 1 220 ? -15.188 -1.476 -4.75 1 95.06 220 ASP A N 1
ATOM 1693 C CA . ASP A 1 220 ? -16.625 -1.653 -4.555 1 95.06 220 ASP A CA 1
ATOM 1694 C C . ASP A 1 220 ? -16.906 -2.43 -3.27 1 95.06 220 ASP A C 1
ATOM 1696 O O . ASP A 1 220 ? -16.703 -3.645 -3.213 1 95.06 220 ASP A O 1
ATOM 1700 N N . LEU A 1 221 ? -17.438 -1.745 -2.279 1 96.56 221 LEU A N 1
ATOM 1701 C CA . LEU A 1 221 ? -17.625 -2.328 -0.958 1 96.56 221 LEU A CA 1
ATOM 1702 C C . LEU A 1 221 ? -19 -3.002 -0.862 1 96.56 221 LEU A C 1
ATOM 1704 O O . LEU A 1 221 ? -19.391 -3.457 0.213 1 96.56 221 LEU A O 1
ATOM 1708 N N . HIS A 1 222 ? -19.703 -3.074 -1.947 1 95 222 HIS A N 1
ATOM 1709 C CA . HIS A 1 222 ? -21.094 -3.512 -1.84 1 95 222 HIS A CA 1
ATOM 1710 C C . HIS A 1 222 ? -21.375 -4.688 -2.77 1 95 222 HIS A C 1
ATOM 1712 O O . HIS A 1 222 ? -22.078 -5.633 -2.389 1 95 222 HIS A O 1
ATOM 1718 N N . ASP A 1 223 ? -20.797 -4.625 -3.941 1 93.44 223 ASP A N 1
ATOM 1719 C CA . ASP A 1 223 ? -21.125 -5.602 -4.973 1 93.44 223 ASP A CA 1
ATOM 1720 C C . ASP A 1 223 ? -20.484 -6.957 -4.68 1 93.44 223 ASP A C 1
ATOM 1722 O O . ASP A 1 223 ? -19.281 -7.039 -4.457 1 93.44 223 ASP A O 1
ATOM 1726 N N . ALA A 1 224 ? -21.234 -8.008 -4.75 1 93.75 224 ALA A N 1
ATOM 1727 C CA . ALA A 1 224 ? -20.766 -9.352 -4.438 1 93.75 224 ALA A CA 1
ATOM 1728 C C . ALA A 1 224 ? -20.188 -10.031 -5.676 1 93.75 224 ALA A C 1
ATOM 1730 O O . ALA A 1 224 ? -19.688 -11.156 -5.598 1 93.75 224 ALA A O 1
ATOM 1731 N N . ASP A 1 225 ? -20.172 -9.281 -6.809 1 92.31 225 ASP A N 1
ATOM 1732 C CA . ASP A 1 225 ? -19.641 -9.828 -8.055 1 92.31 225 ASP A CA 1
ATOM 1733 C C . ASP A 1 225 ? -18.109 -9.859 -8.023 1 92.31 225 ASP A C 1
ATOM 1735 O O . ASP A 1 225 ? -17.453 -8.82 -8.07 1 92.31 225 ASP A O 1
ATOM 1739 N N . SER A 1 226 ? -17.516 -11.023 -8.047 1 90.88 226 SER A N 1
ATOM 1740 C CA . SER A 1 226 ? -16.078 -11.188 -7.961 1 90.88 226 SER A CA 1
ATOM 1741 C C . SER A 1 226 ? -15.406 -10.945 -9.312 1 90.88 226 SER A C 1
ATOM 1743 O O . SER A 1 226 ? -14.18 -10.961 -9.414 1 90.88 226 SER A O 1
ATOM 1745 N N . THR A 1 227 ? -16.188 -10.648 -10.352 1 90.69 227 THR A N 1
ATOM 1746 C CA . THR A 1 227 ? -15.633 -10.523 -11.695 1 90.69 227 THR A CA 1
ATOM 1747 C C . THR A 1 227 ? -15.516 -9.055 -12.094 1 90.69 227 THR A C 1
ATOM 1749 O O . THR A 1 227 ? -15.078 -8.742 -13.203 1 90.69 227 THR A O 1
ATOM 1752 N N . LEU A 1 228 ? -15.938 -8.188 -11.211 1 92.62 228 LEU A N 1
ATOM 1753 C CA . LEU A 1 228 ? -15.852 -6.77 -11.531 1 92.62 228 LEU A CA 1
ATOM 1754 C C . LEU A 1 228 ? -14.414 -6.367 -11.844 1 92.62 228 LEU A C 1
ATOM 1756 O O . LEU A 1 228 ? -13.492 -6.734 -11.117 1 92.62 228 LEU A O 1
ATOM 1760 N N . SER A 1 229 ? -14.25 -5.691 -12.953 1 94 229 SER A N 1
ATOM 1761 C CA . SER A 1 229 ? -12.93 -5.262 -13.398 1 94 229 SER A CA 1
ATOM 1762 C C . SER A 1 229 ? -12.984 -3.889 -14.055 1 94 229 SER A C 1
ATOM 1764 O O . SER A 1 229 ? -14.055 -3.443 -14.484 1 94 229 SER A O 1
ATOM 1766 N N . ASN A 1 230 ? -11.906 -3.234 -14.07 1 93.31 230 ASN A N 1
ATOM 1767 C CA . ASN A 1 230 ? -11.789 -1.991 -14.82 1 93.31 230 ASN A CA 1
ATOM 1768 C C . ASN A 1 230 ? -10.422 -1.871 -15.484 1 93.31 230 ASN A C 1
ATOM 1770 O O . ASN A 1 230 ? -9.539 -2.699 -15.258 1 93.31 230 ASN A O 1
ATOM 1774 N N . ALA A 1 231 ? -10.242 -0.902 -16.328 1 93.69 231 ALA A N 1
ATOM 1775 C CA . ALA A 1 231 ? -9.086 -0.797 -17.234 1 93.69 231 ALA A CA 1
ATOM 1776 C C . ALA A 1 231 ? -8.047 0.168 -16.672 1 93.69 231 ALA A C 1
ATOM 1778 O O . ALA A 1 231 ? -7.363 0.861 -17.422 1 93.69 231 ALA A O 1
ATOM 1779 N N . GLU A 1 232 ? -7.953 0.292 -15.352 1 94.19 232 GLU A N 1
ATOM 1780 C CA . GLU A 1 232 ? -6.91 1.115 -14.742 1 94.19 232 GLU A CA 1
ATOM 1781 C C . GLU A 1 232 ? -5.52 0.618 -15.133 1 94.19 232 GLU A C 1
ATOM 1783 O O . GLU A 1 232 ? -5.359 -0.53 -15.555 1 94.19 232 GLU A O 1
ATOM 1788 N N . PRO A 1 233 ? -4.492 1.457 -14.992 1 93.94 233 PRO A N 1
ATOM 1789 C CA . PRO A 1 233 ? -3.143 1.058 -15.398 1 93.94 233 PRO A CA 1
ATOM 1790 C C . PRO A 1 233 ? -2.658 -0.198 -14.68 1 93.94 233 PRO A C 1
ATOM 1792 O O . PRO A 1 233 ? -2.965 -0.394 -13.5 1 93.94 233 PRO A O 1
ATOM 1795 N N . GLY A 1 234 ? -1.918 -1 -15.469 1 96.38 234 GLY A N 1
ATOM 1796 C CA . GLY A 1 234 ? -1.197 -2.09 -14.828 1 96.38 234 GLY A CA 1
ATOM 1797 C C . GLY A 1 234 ? -0.057 -1.614 -13.945 1 96.38 234 GLY A C 1
ATOM 1798 O O . GLY A 1 234 ? 0.275 -0.427 -13.938 1 96.38 234 GLY A O 1
ATOM 1799 N N . ALA A 1 235 ? 0.512 -2.537 -13.211 1 97.62 235 ALA A N 1
ATOM 1800 C CA . ALA A 1 235 ? 1.595 -2.166 -12.305 1 97.62 235 ALA A CA 1
ATOM 1801 C C . ALA A 1 235 ? 2.525 -3.348 -12.055 1 97.62 235 ALA A C 1
ATOM 1803 O O . ALA A 1 235 ? 2.207 -4.484 -12.406 1 97.62 235 ALA A O 1
ATOM 1804 N N . TYR A 1 236 ? 3.684 -3.086 -11.578 1 98.38 236 TYR A N 1
ATOM 1805 C CA . TYR A 1 236 ? 4.555 -4.082 -10.961 1 98.38 236 TYR A CA 1
ATOM 1806 C C . TYR A 1 236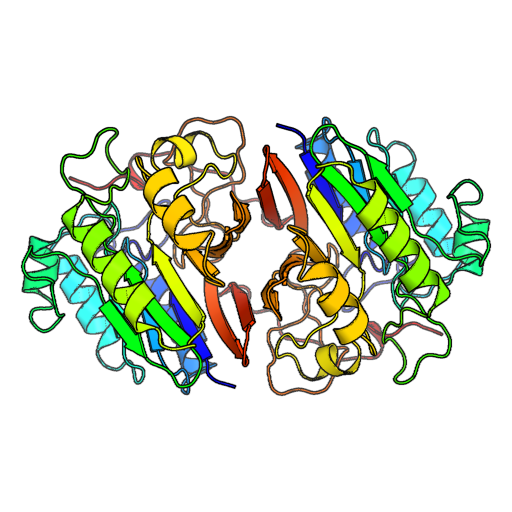 ? 4.945 -3.666 -9.547 1 98.38 236 TYR A C 1
ATOM 1808 O O . TYR A 1 236 ? 4.82 -2.496 -9.18 1 98.38 236 TYR A O 1
ATOM 1816 N N . GLY A 1 237 ? 5.301 -4.664 -8.75 1 98.62 237 GLY A N 1
ATOM 1817 C CA . GLY A 1 237 ? 5.809 -4.41 -7.414 1 98.62 237 GLY A CA 1
ATOM 1818 C C . GLY A 1 237 ? 7.32 -4.445 -7.328 1 98.62 237 GLY A C 1
ATOM 1819 O O . GLY A 1 237 ? 7.969 -5.238 -8.016 1 98.62 237 GLY A O 1
ATOM 1820 N N . LEU A 1 238 ? 7.832 -3.576 -6.523 1 98.81 238 LEU A N 1
ATOM 1821 C CA . LEU A 1 238 ? 9.25 -3.562 -6.184 1 98.81 238 LEU A CA 1
ATOM 1822 C C . LEU A 1 238 ? 9.445 -3.607 -4.672 1 98.81 238 LEU A C 1
ATOM 1824 O O . LEU A 1 238 ? 8.969 -2.73 -3.951 1 98.81 238 LEU A O 1
ATOM 1828 N N . LEU A 1 239 ? 10.102 -4.652 -4.219 1 98.88 239 LEU A N 1
ATOM 1829 C CA . LEU A 1 239 ? 10.453 -4.773 -2.807 1 98.88 239 LEU A CA 1
ATOM 1830 C C . LEU A 1 239 ? 11.906 -4.379 -2.572 1 98.88 239 LEU A C 1
ATOM 1832 O O . LEU A 1 239 ? 12.812 -4.914 -3.219 1 98.88 239 LEU A O 1
ATOM 1836 N N . LEU A 1 240 ? 12.086 -3.424 -1.724 1 98.75 240 LEU A N 1
ATOM 1837 C CA . LEU A 1 240 ? 13.414 -3.076 -1.232 1 98.75 240 LEU A CA 1
ATOM 1838 C C . LEU A 1 240 ? 13.664 -3.688 0.143 1 98.75 240 LEU A C 1
ATOM 1840 O O . LEU A 1 240 ? 12.891 -3.463 1.075 1 98.75 240 LEU A O 1
ATOM 1844 N N . LEU A 1 241 ? 14.758 -4.441 0.226 1 98.12 241 LEU A N 1
ATOM 1845 C CA . LEU A 1 241 ? 15.023 -5.184 1.452 1 98.12 241 LEU A CA 1
ATOM 1846 C C . LEU A 1 241 ? 16.047 -4.457 2.312 1 98.12 241 LEU A C 1
ATOM 1848 O O . LEU A 1 241 ? 17.078 -3.986 1.804 1 98.12 241 LEU A O 1
ATOM 1852 N N . ALA A 1 242 ? 15.688 -4.207 3.49 1 94.38 242 ALA A N 1
ATOM 1853 C CA . ALA A 1 242 ? 16.594 -3.713 4.523 1 94.38 242 ALA A CA 1
ATOM 1854 C C . ALA A 1 242 ? 16.641 -4.664 5.719 1 94.38 242 ALA A C 1
ATOM 1856 O O . ALA A 1 242 ? 15.672 -5.395 5.969 1 94.38 242 ALA A O 1
ATOM 1857 N N . LYS A 1 243 ? 17.766 -4.641 6.43 1 90.56 243 LYS A N 1
ATOM 1858 C CA . LYS A 1 243 ? 17.828 -5.492 7.613 1 90.56 243 LYS A CA 1
ATOM 1859 C C . LYS A 1 243 ? 16.672 -5.195 8.562 1 90.56 243 LYS A C 1
ATOM 1861 O O . LYS A 1 243 ? 16.469 -4.051 8.969 1 90.56 243 LYS A O 1
ATOM 1866 N N . GLY A 1 244 ? 15.836 -6.145 8.789 1 86.94 244 GLY A N 1
ATOM 1867 C CA . GLY A 1 244 ? 14.727 -6.012 9.719 1 86.94 244 GLY A CA 1
ATOM 1868 C C . GLY A 1 244 ? 13.516 -5.332 9.102 1 86.94 244 GLY A C 1
ATOM 1869 O O . GLY A 1 244 ? 12.633 -4.855 9.82 1 86.94 244 GLY A O 1
ATOM 1870 N N . GLY A 1 245 ? 13.578 -5.281 7.777 1 95.94 245 GLY A N 1
ATOM 1871 C CA . GLY A 1 245 ? 12.438 -4.609 7.184 1 95.94 245 GLY A CA 1
ATOM 1872 C C . GLY A 1 245 ? 12.32 -4.84 5.688 1 95.94 245 GLY A C 1
ATOM 1873 O O . GLY A 1 245 ? 13.195 -5.453 5.078 1 95.94 245 GLY A O 1
ATOM 1874 N N . VAL A 1 246 ? 11.18 -4.434 5.113 1 98.62 246 VAL A N 1
ATOM 1875 C CA . VAL A 1 246 ? 10.898 -4.48 3.684 1 98.62 246 VAL A CA 1
ATOM 1876 C C . VAL A 1 246 ? 10 -3.307 3.295 1 98.62 246 VAL A C 1
ATOM 1878 O O . VAL A 1 246 ? 9.086 -2.943 4.035 1 98.62 246 VAL A O 1
ATOM 1881 N N . THR A 1 247 ? 10.344 -2.674 2.219 1 98.75 247 THR A N 1
ATOM 1882 C CA . THR A 1 247 ? 9.539 -1.609 1.632 1 98.75 247 THR A CA 1
ATOM 1883 C C . THR A 1 247 ? 9.008 -2.025 0.263 1 98.75 247 THR A C 1
ATOM 1885 O O . THR A 1 247 ? 9.781 -2.422 -0.613 1 98.75 247 THR A O 1
ATOM 1888 N N . ALA A 1 248 ? 7.703 -1.979 0.148 1 98.88 248 ALA A N 1
ATOM 1889 C CA . ALA A 1 248 ? 7.055 -2.365 -1.103 1 98.88 248 ALA A CA 1
ATOM 1890 C C . ALA A 1 248 ? 6.555 -1.139 -1.862 1 98.88 248 ALA A C 1
ATOM 1892 O O . ALA A 1 248 ? 5.754 -0.361 -1.34 1 98.88 248 ALA A O 1
ATOM 1893 N N . HIS A 1 249 ? 7.062 -0.951 -3.031 1 98.38 249 HIS A N 1
ATOM 1894 C CA . HIS A 1 249 ? 6.547 0.046 -3.963 1 98.38 249 HIS A CA 1
ATOM 1895 C C . HIS A 1 249 ? 5.629 -0.592 -5 1 98.38 249 HIS A C 1
ATOM 1897 O O . HIS A 1 249 ? 5.855 -1.729 -5.422 1 98.38 249 HIS A O 1
ATOM 1903 N N . SER A 1 250 ? 4.594 0.084 -5.32 1 96.19 250 SER A N 1
ATOM 1904 C CA . SER A 1 250 ? 3.77 -0.236 -6.48 1 96.19 250 SER A CA 1
ATOM 1905 C C . SER A 1 250 ? 3.957 0.792 -7.59 1 96.19 250 SER A C 1
ATOM 1907 O O . SER A 1 250 ? 3.771 1.991 -7.371 1 96.19 250 SER A O 1
ATOM 1909 N N . GLU A 1 251 ? 4.293 0.329 -8.75 1 96.31 251 GLU A N 1
ATOM 1910 C CA . GLU A 1 251 ? 4.594 1.251 -9.836 1 96.31 251 GLU A CA 1
ATOM 1911 C C . GLU A 1 251 ? 3.648 1.036 -11.016 1 96.31 251 GLU A C 1
ATOM 1913 O O . GLU A 1 251 ? 3.68 -0.014 -11.664 1 96.31 251 GLU A O 1
ATOM 1918 N N . ASP A 1 252 ? 2.834 2.062 -11.289 1 95.19 252 ASP A N 1
ATOM 1919 C CA . ASP A 1 252 ? 1.952 2 -12.453 1 95.19 252 ASP A CA 1
ATOM 1920 C C . ASP A 1 252 ? 2.752 2.053 -13.75 1 95.19 252 ASP A C 1
ATOM 1922 O O . ASP A 1 252 ? 3.766 2.746 -13.836 1 95.19 252 ASP A O 1
ATOM 1926 N N . VAL A 1 253 ? 2.271 1.342 -14.656 1 94.5 253 VAL A N 1
ATOM 1927 C CA . VAL A 1 253 ? 2.957 1.294 -15.945 1 94.5 253 VAL A CA 1
ATOM 1928 C C . VAL A 1 253 ? 2.068 1.904 -17.031 1 94.5 253 VAL A C 1
ATOM 1930 O O . VAL A 1 253 ? 0.841 1.887 -16.922 1 94.5 253 VAL A O 1
ATOM 1933 N N . GLY A 1 254 ? 2.668 2.529 -17.984 1 84.62 254 GLY A N 1
ATOM 1934 C CA . GLY A 1 254 ? 1.954 3.027 -19.156 1 84.62 254 GLY A CA 1
ATOM 1935 C C . GLY A 1 254 ? 1.454 4.449 -18.984 1 84.62 254 GLY A C 1
ATOM 1936 O O . GLY A 1 254 ? 0.813 5 -19.891 1 84.62 254 GLY A O 1
ATOM 1937 N N . LEU A 1 255 ? 1.5 5.125 -17.812 1 83.5 255 LEU A N 1
ATOM 1938 C CA . LEU A 1 255 ? 1.026 6.488 -17.594 1 83.5 255 LEU A CA 1
ATOM 1939 C C . LEU A 1 255 ? 1.957 7.5 -18.266 1 83.5 255 LEU A C 1
ATOM 1941 O O . LEU A 1 255 ? 1.508 8.539 -18.734 1 83.5 255 LEU A O 1
ATOM 1945 N N . ASN A 1 256 ? 3.143 7.285 -18.516 1 79.06 256 ASN A N 1
ATOM 1946 C CA . ASN A 1 256 ? 4.16 8.039 -19.234 1 79.06 256 ASN A CA 1
ATOM 1947 C C . ASN A 1 256 ? 4.156 9.516 -18.844 1 79.06 256 ASN A C 1
ATOM 1949 O O . ASN A 1 256 ? 4.031 10.391 -19.703 1 79.06 256 ASN A O 1
ATOM 1953 N N . PHE A 1 257 ? 4.219 9.906 -17.578 1 83.88 257 PHE A N 1
ATOM 1954 C CA . PHE A 1 257 ? 4.402 11.273 -17.094 1 83.88 257 PHE A CA 1
ATOM 1955 C C . PHE A 1 257 ? 5.859 11.523 -16.719 1 83.88 257 PHE A C 1
ATOM 1957 O O . PHE A 1 257 ? 6.363 10.961 -15.75 1 83.88 257 PHE A O 1
ATOM 1964 N N . PRO A 1 258 ? 6.488 12.336 -17.469 1 85.25 258 PRO A N 1
ATOM 1965 C CA . PRO A 1 258 ? 7.891 12.594 -17.125 1 85.25 258 PRO A CA 1
ATOM 1966 C C . PRO A 1 258 ? 8.055 13.359 -15.82 1 85.25 258 PRO A C 1
ATOM 1968 O O . PRO A 1 258 ? 7.27 14.273 -15.531 1 85.25 258 PRO A O 1
ATOM 1971 N N . PRO A 1 259 ? 9.031 12.891 -15.039 1 86.5 259 PRO A N 1
ATOM 1972 C CA . PRO A 1 259 ? 9.297 13.648 -13.82 1 86.5 259 PRO A CA 1
ATOM 1973 C C . PRO A 1 259 ? 9.719 15.094 -14.102 1 86.5 259 PRO A C 1
ATOM 1975 O O . PRO A 1 259 ? 10.422 15.352 -15.078 1 86.5 259 PRO A O 1
ATOM 1978 N N . MET A 1 260 ? 9.195 15.938 -13.281 1 85.5 260 MET A N 1
ATOM 1979 C CA . MET A 1 260 ? 9.57 17.344 -13.312 1 85.5 260 MET A CA 1
ATOM 1980 C C . MET A 1 260 ? 10.234 17.766 -12.008 1 85.5 260 MET A C 1
ATOM 1982 O O . MET A 1 260 ? 9.875 17.266 -10.938 1 85.5 260 MET A O 1
ATOM 1986 N N . SER A 1 261 ? 11.438 18.469 -12.242 1 78.88 261 SER A N 1
ATOM 1987 C CA . SER A 1 261 ? 12.109 19.031 -11.07 1 78.88 261 SER A CA 1
ATOM 1988 C C . SER A 1 261 ? 11.914 20.547 -10.984 1 78.88 261 SER A C 1
ATOM 1990 O O . SER A 1 261 ? 11.68 21.203 -12.008 1 78.88 261 SER A O 1
ATOM 1992 N N . GLY A 1 262 ? 11.836 21.078 -9.938 1 67.25 262 GLY A N 1
ATOM 1993 C CA . GLY A 1 262 ? 11.938 22.516 -9.922 1 67.25 262 GLY A CA 1
ATOM 1994 C C . GLY A 1 262 ? 11.32 23.141 -8.68 1 67.25 262 GLY A C 1
ATOM 1995 O O . GLY A 1 262 ? 10.688 22.453 -7.879 1 67.25 262 GLY A O 1
ATOM 1996 N N . ALA A 1 263 ? 11.578 24.375 -8.602 1 60.72 263 ALA A N 1
ATOM 1997 C CA . ALA A 1 263 ? 11.25 25.297 -7.52 1 60.72 263 ALA A CA 1
ATOM 1998 C C . ALA A 1 263 ? 9.758 25.25 -7.188 1 60.72 263 ALA A C 1
ATOM 2000 O O . ALA A 1 263 ? 9.352 25.562 -6.066 1 60.72 263 ALA A O 1
ATOM 2001 N N . ASP A 1 264 ? 9.117 24.578 -8.148 1 64.44 264 ASP A N 1
ATOM 2002 C CA . ASP A 1 264 ? 7.668 24.641 -7.957 1 64.44 264 ASP A CA 1
ATOM 2003 C C . ASP A 1 264 ? 7.219 23.703 -6.836 1 64.44 264 ASP A C 1
ATOM 2005 O O . ASP A 1 264 ? 6.105 23.828 -6.324 1 64.44 264 ASP A O 1
ATOM 2009 N N . ALA A 1 265 ? 8.102 22.859 -6.375 1 62.41 265 ALA A N 1
ATOM 2010 C CA . ALA A 1 265 ? 7.723 21.906 -5.328 1 62.41 265 ALA A CA 1
ATOM 2011 C C . ALA A 1 265 ? 8.141 22.406 -3.951 1 62.41 265 ALA A C 1
ATOM 2013 O O . ALA A 1 265 ? 7.734 21.859 -2.93 1 62.41 265 ALA A O 1
ATOM 2014 N N . LEU A 1 266 ? 8.914 23.469 -4.035 1 69.81 266 LEU A N 1
ATOM 2015 C CA . LEU A 1 266 ? 9.391 24.016 -2.77 1 69.81 266 LEU A CA 1
ATOM 2016 C C . LEU A 1 266 ? 8.508 25.172 -2.301 1 69.81 266 LEU A C 1
ATOM 2018 O O . LEU A 1 266 ? 7.914 25.875 -3.119 1 69.81 266 LEU A O 1
ATOM 2022 N N . PRO A 1 267 ? 8.477 25.172 -0.932 1 67.06 267 PRO A N 1
ATOM 2023 C CA . PRO A 1 267 ? 7.699 26.297 -0.423 1 67.06 267 PRO A CA 1
ATOM 2024 C C . PRO A 1 267 ? 8.297 27.656 -0.813 1 67.06 267 PRO A C 1
ATOM 2026 O O . PRO A 1 267 ? 9.5 27.75 -1.06 1 67.06 267 PRO A O 1
ATOM 2029 N N . ASP A 1 268 ? 7.414 28.609 -0.997 1 63.53 268 ASP A N 1
ATOM 2030 C CA . ASP A 1 268 ? 7.832 29.953 -1.357 1 63.53 268 ASP A CA 1
ATOM 2031 C C . ASP A 1 268 ? 8.531 30.641 -0.19 1 63.53 268 ASP A C 1
ATOM 2033 O O . ASP A 1 268 ? 9.07 31.75 -0.34 1 63.53 268 ASP A O 1
ATOM 2037 N N . HIS A 1 269 ? 8.617 29.953 0.966 1 57.25 269 HIS A N 1
ATOM 2038 C CA . HIS A 1 269 ? 9.289 30.562 2.105 1 57.25 269 HIS A CA 1
ATOM 2039 C C . HIS A 1 269 ? 10.531 29.781 2.504 1 57.25 269 HIS A C 1
ATOM 2041 O O . HIS A 1 269 ? 10.664 28.609 2.162 1 57.25 269 HIS A O 1
ATOM 2047 N N . MET B 1 1 ? -18.484 -2.158 9.156 1 80.81 1 MET B N 1
ATOM 2048 C CA . MET B 1 1 ? -17.062 -1.901 9.367 1 80.81 1 MET B CA 1
ATOM 2049 C C . MET B 1 1 ? -16.781 -0.404 9.43 1 80.81 1 MET B C 1
ATOM 2051 O O . MET B 1 1 ? -17.312 0.362 8.617 1 80.81 1 MET B O 1
ATOM 2055 N N . ASP B 1 2 ? -16.078 0.032 10.5 1 94.19 2 ASP B N 1
ATOM 2056 C CA . ASP B 1 2 ? -15.758 1.452 10.594 1 94.19 2 ASP B CA 1
ATOM 2057 C C . ASP B 1 2 ? -14.758 1.855 9.508 1 94.19 2 ASP B C 1
ATOM 2059 O O . ASP B 1 2 ? -13.891 1.065 9.133 1 94.19 2 ASP B O 1
ATOM 2063 N N . LYS B 1 3 ? -14.984 3.055 9.047 1 98 3 LYS B N 1
ATOM 2064 C CA . LYS B 1 3 ? -14.141 3.592 7.984 1 98 3 LYS B CA 1
ATOM 2065 C C . LYS B 1 3 ? -13.453 4.879 8.422 1 98 3 LYS B C 1
ATOM 2067 O O . LYS B 1 3 ? -14.039 5.68 9.156 1 98 3 LYS B O 1
ATOM 2072 N N . ILE B 1 4 ? -12.211 5.039 7.926 1 98.81 4 ILE B N 1
ATOM 2073 C CA . ILE B 1 4 ? -11.492 6.305 8.047 1 98.81 4 ILE B CA 1
ATOM 2074 C C . ILE B 1 4 ? -11.031 6.77 6.664 1 98.81 4 ILE B C 1
ATOM 2076 O O . ILE B 1 4 ? -10.531 5.969 5.867 1 98.81 4 ILE B O 1
ATOM 2080 N N . LEU B 1 5 ? -11.273 8.016 6.34 1 98.88 5 LEU B N 1
ATOM 2081 C CA . LEU B 1 5 ? -10.734 8.617 5.125 1 98.88 5 LEU B CA 1
ATOM 2082 C C . LEU B 1 5 ? -9.414 9.32 5.414 1 98.88 5 LEU B C 1
ATOM 2084 O O . LEU B 1 5 ? -9.227 9.891 6.492 1 98.88 5 LEU B O 1
ATOM 2088 N N . VAL B 1 6 ? -8.562 9.25 4.441 1 98.88 6 VAL B N 1
ATOM 2089 C CA . VAL B 1 6 ? -7.25 9.875 4.605 1 98.88 6 VAL B CA 1
ATOM 2090 C C . VAL B 1 6 ? -6.895 10.664 3.352 1 98.88 6 VAL B C 1
ATOM 2092 O O . VAL B 1 6 ? -7.066 10.18 2.232 1 98.88 6 VAL B O 1
ATOM 2095 N N . LEU B 1 7 ? -6.461 11.875 3.49 1 98.88 7 LEU B N 1
ATOM 2096 C CA . LEU B 1 7 ? -5.727 12.633 2.484 1 98.88 7 LEU B CA 1
ATOM 2097 C C . LEU B 1 7 ? -4.383 13.109 3.035 1 98.88 7 LEU B C 1
ATOM 2099 O O . LEU B 1 7 ? -4.262 13.391 4.23 1 98.88 7 LEU B O 1
ATOM 2103 N N . THR B 1 8 ? -3.412 13.133 2.221 1 98.81 8 THR B N 1
ATOM 2104 C CA . THR B 1 8 ? -2.113 13.656 2.627 1 98.81 8 THR B CA 1
ATOM 2105 C C . THR B 1 8 ? -1.499 14.5 1.519 1 98.81 8 THR B C 1
ATOM 2107 O O . THR B 1 8 ? -1.753 14.266 0.335 1 98.81 8 THR B O 1
ATOM 2110 N N . ASP B 1 9 ? -0.777 15.516 1.938 1 98.56 9 ASP B N 1
ATOM 2111 C CA . ASP B 1 9 ? 0.001 16.312 0.999 1 98.56 9 ASP B CA 1
ATOM 2112 C C . ASP B 1 9 ? -0.906 17.016 -0.015 1 98.56 9 ASP B C 1
ATOM 2114 O O . ASP B 1 9 ? -0.736 16.844 -1.225 1 98.56 9 ASP B O 1
ATOM 2118 N N . LEU B 1 10 ? -1.74 17.875 0.572 1 98.69 10 LEU B N 1
ATOM 2119 C CA . LEU B 1 10 ? -2.723 18.562 -0.255 1 98.69 10 LEU B CA 1
ATOM 2120 C C . LEU B 1 10 ? -2.055 19.625 -1.121 1 98.69 10 LEU B C 1
ATOM 2122 O O . LEU B 1 10 ? -2.469 19.844 -2.26 1 98.69 10 LEU B O 1
ATOM 2126 N N . HIS B 1 11 ? -1.122 20.359 -0.584 1 98 11 HIS B N 1
ATOM 2127 C CA . HIS B 1 11 ? -0.355 21.422 -1.244 1 98 11 HIS B CA 1
ATOM 2128 C C . HIS B 1 11 ? -1.274 22.469 -1.853 1 98 11 HIS B C 1
ATOM 2130 O O . HIS B 1 11 ? -1.05 22.922 -2.979 1 98 11 HIS B O 1
ATOM 2136 N N . LEU B 1 12 ? -2.244 22.797 -1.113 1 98.06 12 LEU B N 1
ATOM 2137 C CA . LEU B 1 12 ? -3.188 23.797 -1.6 1 98.06 12 LEU B CA 1
ATOM 2138 C C . LEU B 1 12 ? -2.488 25.125 -1.85 1 98.06 12 LEU B C 1
ATOM 2140 O O . LEU B 1 12 ? -1.684 25.578 -1.028 1 98.06 12 LEU B O 1
ATOM 2144 N N . ARG B 1 13 ? -2.756 25.703 -2.961 1 96.44 13 ARG B N 1
ATOM 2145 C CA . ARG B 1 13 ? -2.324 27.047 -3.338 1 96.44 13 ARG B CA 1
ATOM 2146 C C . ARG B 1 13 ? -3.52 27.938 -3.662 1 96.44 13 ARG B C 1
ATOM 2148 O O . ARG B 1 13 ? -4.645 27.453 -3.803 1 96.44 13 ARG B O 1
ATOM 2155 N N . LEU B 1 14 ? -3.229 29.234 -3.705 1 95.31 14 LEU B N 1
ATOM 2156 C CA . LEU B 1 14 ? -4.301 30.172 -4.023 1 95.31 14 LEU B CA 1
ATOM 2157 C C . LEU B 1 14 ? -4.785 29.969 -5.457 1 95.31 14 LEU B C 1
ATOM 2159 O O . LEU B 1 14 ? -4.086 29.375 -6.277 1 95.31 14 LEU B O 1
ATOM 2163 N N . GLN B 1 15 ? -6.008 30.516 -5.703 1 95.25 15 GLN B N 1
ATOM 2164 C CA . GLN B 1 15 ? -6.633 30.391 -7.016 1 95.25 15 GLN B CA 1
ATOM 2165 C C . GLN B 1 15 ? -5.691 30.875 -8.117 1 95.25 15 GLN B C 1
ATOM 2167 O O . GLN B 1 15 ? -5.059 31.922 -7.996 1 95.25 15 GLN B O 1
ATOM 2172 N N . GLY B 1 16 ? -5.562 30.062 -9.117 1 94 16 GLY B N 1
ATOM 2173 C CA . GLY B 1 16 ? -4.75 30.422 -10.266 1 94 16 GLY B CA 1
ATOM 2174 C C . GLY B 1 16 ? -3.316 29.953 -10.164 1 94 16 GLY B C 1
ATOM 2175 O O . GLY B 1 16 ? -2.584 29.938 -11.156 1 94 16 GLY B O 1
ATOM 2176 N N . GLN B 1 17 ? -2.881 29.5 -9.016 1 94.19 17 GLN B N 1
ATOM 2177 C CA . GLN B 1 17 ? -1.521 29 -8.828 1 94.19 17 GLN B CA 1
ATOM 2178 C C . GLN B 1 17 ? -1.462 27.5 -9.016 1 94.19 17 GLN B C 1
ATOM 2180 O O . GLN B 1 17 ? -2.355 26.766 -8.57 1 94.19 17 GLN B O 1
ATOM 2185 N N . THR B 1 18 ? -0.401 27.047 -9.766 1 93.81 18 THR B N 1
ATOM 2186 C CA . THR B 1 18 ? -0.281 25.625 -10.086 1 93.81 18 THR B CA 1
ATOM 2187 C C . THR B 1 18 ? 1.012 25.062 -9.516 1 93.81 18 THR B C 1
ATOM 2189 O O . THR B 1 18 ? 1.875 25.797 -9.047 1 93.81 18 THR B O 1
ATOM 2192 N N . ILE B 1 19 ? 1.137 23.828 -9.43 1 93.88 19 ILE B N 1
ATOM 2193 C CA . ILE B 1 19 ? 2.34 23.047 -9.148 1 93.88 19 ILE B CA 1
ATOM 2194 C C . ILE B 1 19 ? 2.627 22.094 -10.305 1 93.88 19 ILE B C 1
ATOM 2196 O O . ILE B 1 19 ? 1.828 21.203 -10.594 1 93.88 19 ILE B O 1
ATOM 2200 N N . ILE B 1 20 ? 3.646 22.25 -10.953 1 91.88 20 ILE B N 1
ATOM 2201 C CA . ILE B 1 20 ? 4.047 21.531 -12.156 1 91.88 20 ILE B CA 1
ATOM 2202 C C . ILE B 1 20 ? 2.9 21.531 -13.164 1 91.88 20 ILE B C 1
ATOM 2204 O O . ILE B 1 20 ? 2.625 20.5 -13.797 1 91.88 20 ILE B O 1
ATOM 2208 N N . GLY B 1 21 ? 2.207 22.531 -13.18 1 92.44 21 GLY B N 1
ATOM 2209 C CA . GLY B 1 21 ? 1.136 22.719 -14.141 1 92.44 21 GLY B CA 1
ATOM 2210 C C . GLY B 1 21 ? -0.207 22.219 -13.648 1 92.44 21 GLY B C 1
ATOM 2211 O O . GLY B 1 21 ? -1.217 22.344 -14.344 1 92.44 21 GLY B O 1
ATOM 2212 N N . LEU B 1 22 ? -0.281 21.703 -12.461 1 94.56 22 LEU B N 1
ATOM 2213 C CA . LEU B 1 22 ? -1.513 21.141 -11.914 1 94.56 22 LEU B CA 1
ATOM 2214 C C . LEU B 1 22 ? -2.195 22.141 -10.984 1 94.56 22 LEU B C 1
ATOM 2216 O O . LEU B 1 22 ? -1.527 22.844 -10.219 1 94.56 22 LEU B O 1
ATOM 2220 N N . ASP B 1 23 ? -3.51 22.203 -11.039 1 96.88 23 ASP B N 1
ATOM 2221 C CA . ASP B 1 23 ? -4.289 23.062 -10.148 1 96.88 23 ASP B CA 1
ATOM 2222 C C . ASP B 1 23 ? -4.625 22.328 -8.852 1 96.88 23 ASP B C 1
ATOM 2224 O O . ASP B 1 23 ? -5.531 21.5 -8.812 1 96.88 23 ASP B O 1
ATOM 2228 N N . PRO B 1 24 ? -3.973 22.719 -7.773 1 97.44 24 PRO B N 1
ATOM 2229 C CA . PRO B 1 24 ? -4.188 22 -6.52 1 97.44 24 PRO B CA 1
ATOM 2230 C C . PRO B 1 24 ? -5.629 22.094 -6.023 1 97.44 24 PRO B C 1
ATOM 2232 O O . PRO B 1 24 ? -6.145 21.141 -5.43 1 97.44 24 PRO B O 1
ATOM 2235 N N . ILE B 1 25 ? -6.289 23.219 -6.262 1 98.44 25 ILE B N 1
ATOM 2236 C CA . ILE B 1 25 ? -7.668 23.391 -5.816 1 98.44 25 ILE B CA 1
ATOM 2237 C C . ILE B 1 25 ? -8.578 22.391 -6.531 1 98.44 25 ILE B C 1
ATOM 2239 O O . ILE B 1 25 ? -9.375 21.703 -5.895 1 98.44 25 ILE B O 1
ATOM 2243 N N . ALA B 1 26 ? -8.43 22.344 -7.816 1 97.94 26 ALA B N 1
ATOM 2244 C CA . ALA B 1 26 ? -9.242 21.422 -8.617 1 97.94 26 ALA B CA 1
ATOM 2245 C C . ALA B 1 26 ? -8.969 19.969 -8.227 1 97.94 26 ALA B C 1
ATOM 2247 O O . ALA B 1 26 ? -9.906 19.188 -8.086 1 97.94 26 ALA B O 1
ATOM 2248 N N . ARG B 1 27 ? -7.734 19.672 -8.047 1 97.69 27 ARG B N 1
ATOM 2249 C CA . ARG B 1 27 ? -7.348 18.297 -7.727 1 97.69 27 ARG B CA 1
ATOM 2250 C C . ARG B 1 27 ? -7.863 17.906 -6.348 1 97.69 27 ARG B C 1
ATOM 2252 O O . ARG B 1 27 ? -8.352 16.781 -6.168 1 97.69 27 ARG B O 1
ATOM 2259 N N . LEU B 1 28 ? -7.715 18.75 -5.375 1 98.44 28 LEU B N 1
ATOM 2260 C CA . LEU 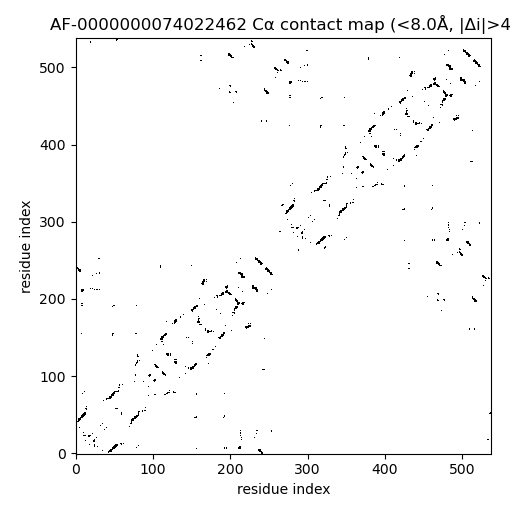B 1 28 ? -8.266 18.453 -4.055 1 98.44 28 LEU B CA 1
ATOM 2261 C C . LEU B 1 28 ? -9.781 18.312 -4.117 1 98.44 28 LEU B C 1
ATOM 2263 O O . LEU B 1 28 ? -10.352 17.422 -3.488 1 98.44 28 LEU B O 1
ATOM 2267 N N . GLY B 1 29 ? -10.406 19.25 -4.844 1 97.94 29 GLY B N 1
ATOM 2268 C CA . GLY B 1 29 ? -11.852 19.156 -5.008 1 97.94 29 GLY B CA 1
ATOM 2269 C C . GLY B 1 29 ? -12.305 17.812 -5.547 1 97.94 29 GLY B C 1
ATOM 2270 O O . GLY B 1 29 ? -13.266 17.234 -5.051 1 97.94 29 GLY B O 1
ATOM 2271 N N . GLU B 1 30 ? -11.617 17.312 -6.539 1 97.38 30 GLU B N 1
ATOM 2272 C CA . GLU B 1 30 ? -11.93 16 -7.125 1 97.38 30 GLU B CA 1
ATOM 2273 C C . GLU B 1 30 ? -11.766 14.883 -6.102 1 97.38 30 GLU B C 1
ATOM 2275 O O . GLU B 1 30 ? -12.609 13.984 -6.02 1 97.38 30 GLU B O 1
ATOM 2280 N N . ALA B 1 31 ? -10.734 14.93 -5.355 1 98.06 31 ALA B N 1
ATOM 2281 C CA . ALA B 1 31 ? -10.484 13.914 -4.34 1 98.06 31 ALA B CA 1
ATOM 2282 C C . ALA B 1 31 ? -11.547 13.945 -3.25 1 98.06 31 ALA B C 1
ATOM 2284 O O . ALA B 1 31 ? -12.039 12.898 -2.814 1 98.06 31 ALA B O 1
ATOM 2285 N N . LEU B 1 32 ? -11.875 15.148 -2.82 1 98.38 32 LEU B N 1
ATOM 2286 C CA . LEU B 1 32 ? -12.898 15.305 -1.793 1 98.38 32 LEU B CA 1
ATOM 2287 C C . LEU B 1 32 ? -14.242 14.789 -2.285 1 98.38 32 LEU B C 1
ATOM 2289 O O . LEU B 1 32 ? -14.93 14.055 -1.575 1 98.38 32 LEU B O 1
ATOM 2293 N N . ASP B 1 33 ? -14.586 15.203 -3.518 1 97.06 33 ASP B N 1
ATOM 2294 C CA . ASP B 1 33 ? -15.852 14.758 -4.086 1 97.06 33 ASP B CA 1
ATOM 2295 C C . ASP B 1 33 ? -15.922 13.227 -4.137 1 97.06 33 ASP B C 1
ATOM 2297 O O . ASP B 1 33 ? -16.938 12.633 -3.754 1 97.06 33 ASP B O 1
ATOM 2301 N N . ALA B 1 34 ? -14.883 12.641 -4.57 1 96.81 34 ALA B N 1
ATOM 2302 C CA . ALA B 1 34 ? -14.844 11.188 -4.688 1 96.81 34 ALA B CA 1
ATOM 2303 C C . ALA B 1 34 ? -14.922 10.523 -3.314 1 96.81 34 ALA B C 1
ATOM 2305 O O . ALA B 1 34 ? -15.766 9.656 -3.078 1 96.81 34 ALA B O 1
ATOM 2306 N N . ALA B 1 35 ? -14.055 10.906 -2.41 1 97.81 35 ALA B N 1
ATOM 2307 C CA . ALA B 1 35 ? -13.953 10.281 -1.092 1 97.81 35 ALA B CA 1
ATOM 2308 C C . ALA B 1 35 ? -15.25 10.445 -0.306 1 97.81 35 ALA B C 1
ATOM 2310 O O . ALA B 1 35 ? -15.789 9.469 0.223 1 97.81 35 ALA B O 1
ATOM 2311 N N . LEU B 1 36 ? -15.742 11.68 -0.262 1 97.75 36 LEU B N 1
ATOM 2312 C CA . LEU B 1 36 ? -16.922 11.969 0.542 1 97.75 36 LEU B CA 1
ATOM 2313 C C . LEU B 1 36 ? -18.188 11.438 -0.135 1 97.75 36 LEU B C 1
ATOM 2315 O O . LEU B 1 36 ? -19.141 11.023 0.541 1 97.75 36 LEU B O 1
ATOM 2319 N N . GLY B 1 37 ? -18.203 11.492 -1.432 1 96.12 37 GLY B N 1
ATOM 2320 C CA . GLY B 1 37 ? -19.328 10.906 -2.152 1 96.12 37 GLY B CA 1
ATOM 2321 C C . GLY B 1 37 ? -19.438 9.406 -1.961 1 96.12 37 GLY B C 1
ATOM 2322 O O . GLY B 1 37 ? -20.531 8.891 -1.742 1 96.12 37 GLY B O 1
ATOM 2323 N N . ASP B 1 38 ? -18.359 8.758 -1.995 1 94.94 38 ASP B N 1
ATOM 2324 C CA . ASP B 1 38 ? -18.344 7.297 -1.933 1 94.94 38 ASP B CA 1
ATOM 2325 C C . ASP B 1 38 ? -18.453 6.809 -0.491 1 94.94 38 ASP B C 1
ATOM 2327 O O . ASP B 1 38 ? -18.969 5.711 -0.242 1 94.94 38 ASP B O 1
ATOM 2331 N N . HIS B 1 39 ? -17.969 7.633 0.473 1 97.06 39 HIS B N 1
ATOM 2332 C CA . HIS B 1 39 ? -17.891 7.16 1.85 1 97.06 39 HIS B CA 1
ATOM 2333 C C . HIS B 1 39 ? -18.391 8.219 2.826 1 97.06 39 HIS B C 1
ATOM 2335 O O . HIS B 1 39 ? -17.672 8.594 3.762 1 97.06 39 HIS B O 1
ATOM 2341 N N . PRO B 1 40 ? -19.594 8.625 2.707 1 95.19 40 PRO B N 1
ATOM 2342 C CA . PRO B 1 40 ? -20.109 9.664 3.604 1 95.19 40 PRO B CA 1
ATOM 2343 C C . PRO B 1 40 ? -20.25 9.18 5.047 1 95.19 40 PRO B C 1
ATOM 2345 O O . PRO B 1 40 ? -20.453 9.984 5.957 1 95.19 40 PRO B O 1
ATOM 2348 N N . ASP B 1 41 ? -20.109 7.922 5.262 1 96.38 41 ASP B N 1
ATOM 2349 C CA . ASP B 1 41 ? -20.359 7.324 6.57 1 96.38 41 ASP B CA 1
ATOM 2350 C C . ASP B 1 41 ? -19.047 7.07 7.32 1 96.38 41 ASP B C 1
ATOM 2352 O O . ASP B 1 41 ? -19.047 6.398 8.352 1 96.38 41 ASP B O 1
ATOM 2356 N N . ALA B 1 42 ? -17.906 7.578 6.793 1 98.06 42 ALA B N 1
ATOM 2357 C CA . ALA B 1 42 ? -16.641 7.406 7.5 1 98.06 42 ALA B CA 1
ATOM 2358 C C . ALA B 1 42 ? -16.703 8.023 8.898 1 98.06 42 ALA B C 1
ATOM 2360 O O . ALA B 1 42 ? -17.391 9.023 9.109 1 98.06 42 ALA B O 1
ATOM 2361 N N . LYS B 1 43 ? -15.953 7.426 9.828 1 98 43 LYS B N 1
ATOM 2362 C CA . LYS B 1 43 ? -16 7.855 11.227 1 98 43 LYS B CA 1
ATOM 2363 C C . LYS B 1 43 ? -15.016 8.992 11.484 1 98 43 LYS B C 1
ATOM 2365 O O . LYS B 1 43 ? -15.172 9.742 12.453 1 98 43 LYS B O 1
ATOM 2370 N N . ALA B 1 44 ? -14.039 9.062 10.664 1 98.25 44 ALA B N 1
ATOM 2371 C CA . ALA B 1 44 ? -13.016 10.094 10.789 1 98.25 44 ALA B CA 1
ATOM 2372 C C . ALA B 1 44 ? -12.391 10.414 9.438 1 98.25 44 ALA B C 1
ATOM 2374 O O . ALA B 1 44 ? -12.406 9.578 8.523 1 98.25 44 ALA B O 1
ATOM 2375 N N . PHE B 1 45 ? -12 11.594 9.297 1 98.75 45 PHE B N 1
ATOM 2376 C CA . PHE B 1 45 ? -11.266 12.078 8.133 1 98.75 45 PHE B CA 1
ATOM 2377 C C . PHE B 1 45 ? -9.953 12.734 8.555 1 98.75 45 PHE B C 1
ATOM 2379 O O . PHE B 1 45 ? -9.961 13.789 9.195 1 98.75 45 PHE B O 1
ATOM 2386 N N . ILE B 1 46 ? -8.82 12.109 8.195 1 98.88 46 ILE B N 1
ATOM 2387 C CA . ILE B 1 46 ? -7.512 12.594 8.625 1 98.88 46 ILE B CA 1
ATOM 2388 C C . ILE B 1 46 ? -6.805 13.273 7.457 1 98.88 46 ILE B C 1
ATOM 2390 O O . ILE B 1 46 ? -6.59 12.664 6.406 1 98.88 46 ILE B O 1
ATOM 2394 N N . LEU B 1 47 ? -6.453 14.516 7.539 1 98.88 47 LEU B N 1
ATOM 2395 C CA . LEU B 1 47 ? -5.582 15.25 6.625 1 98.88 47 LEU B CA 1
ATOM 2396 C C . LEU B 1 47 ? -4.156 15.312 7.164 1 98.88 47 LEU B C 1
ATOM 2398 O O . LEU B 1 47 ? -3.881 16.031 8.125 1 98.88 47 LEU B O 1
ATOM 2402 N N . MET B 1 48 ? -3.227 14.648 6.531 1 98.75 48 MET B N 1
ATOM 2403 C CA . MET B 1 48 ? -2 14.195 7.18 1 98.75 48 MET B CA 1
ATOM 2404 C C . MET B 1 48 ? -0.868 15.188 6.969 1 98.75 48 MET B C 1
ATOM 2406 O O . MET B 1 48 ? 0.307 14.828 7.043 1 98.75 48 MET B O 1
ATOM 2410 N N . GLY B 1 49 ? -1.195 16.422 6.637 1 98.44 49 GLY B N 1
ATOM 2411 C CA . GLY B 1 49 ? -0.157 17.438 6.559 1 98.44 49 GLY B CA 1
ATOM 2412 C C . GLY B 1 49 ? 0.17 17.844 5.137 1 98.44 49 GLY B C 1
ATOM 2413 O O . GLY B 1 49 ? -0.368 17.281 4.184 1 98.44 49 GLY B O 1
ATOM 2414 N N . ASP B 1 50 ? 1.092 18.953 5.059 1 98.31 50 ASP B N 1
ATOM 2415 C CA . ASP B 1 50 ? 1.26 19.656 3.799 1 98.31 50 ASP B CA 1
ATOM 2416 C C . ASP B 1 50 ? -0.088 20.109 3.234 1 98.31 50 ASP B C 1
ATOM 2418 O O . ASP B 1 50 ? -0.386 19.875 2.062 1 98.31 50 ASP B O 1
ATOM 2422 N N . LEU B 1 51 ? -0.825 20.656 4.223 1 98.69 51 LEU B N 1
ATOM 2423 C CA . LEU B 1 51 ? -2.158 21.156 3.908 1 98.69 51 LEU B CA 1
ATOM 2424 C C . LEU B 1 51 ? -2.092 22.25 2.852 1 98.69 51 LEU B C 1
ATOM 2426 O O . LEU B 1 51 ? -2.965 22.344 1.985 1 98.69 51 LEU B O 1
ATOM 2430 N N . THR B 1 52 ? -1.066 23 3.01 1 98.06 52 THR B N 1
ATOM 2431 C CA . THR B 1 52 ? -0.801 24.109 2.09 1 98.06 52 THR B CA 1
ATOM 2432 C C . THR B 1 52 ? 0.575 23.953 1.447 1 98.06 52 THR B C 1
ATOM 2434 O O . THR B 1 52 ? 1.367 23.109 1.858 1 98.06 52 THR B O 1
ATOM 2437 N N . HIS B 1 53 ? 0.786 24.734 0.393 1 97.06 53 HIS B N 1
ATOM 2438 C CA . HIS B 1 53 ? 2.072 24.672 -0.29 1 97.06 53 HIS B CA 1
ATOM 2439 C C . HIS B 1 53 ? 3.088 25.609 0.355 1 97.06 53 HIS B C 1
ATOM 2441 O O . HIS B 1 53 ? 4.285 25.312 0.384 1 97.06 53 HIS B O 1
ATOM 2447 N N . SER B 1 54 ? 2.557 26.75 0.978 1 95.12 54 SER B N 1
ATOM 2448 C CA . SER B 1 54 ? 3.494 27.781 1.414 1 95.12 54 SER B CA 1
ATOM 2449 C C . SER B 1 54 ? 3.256 28.156 2.871 1 95.12 54 SER B C 1
ATOM 2451 O O . SER B 1 54 ? 4.02 28.938 3.445 1 95.12 54 SER B O 1
ATOM 2453 N N . GLY B 1 55 ? 2.221 27.688 3.469 1 96.06 55 GLY B N 1
ATOM 2454 C CA . GLY B 1 55 ? 1.922 28 4.855 1 96.06 55 GLY B CA 1
ATOM 2455 C C . GLY B 1 55 ? 1.301 29.375 5.035 1 96.06 55 GLY B C 1
ATOM 2456 O O . GLY B 1 55 ? 1.245 29.891 6.152 1 96.06 55 GLY B O 1
ATOM 2457 N N . PHE B 1 56 ? 0.804 29.984 3.93 1 96.38 56 PHE B N 1
ATOM 2458 C CA . PHE B 1 56 ? 0.169 31.297 4.02 1 96.38 56 PHE B CA 1
ATOM 2459 C C . PHE B 1 56 ? -1.22 31.172 4.637 1 96.38 56 PHE B C 1
ATOM 2461 O O . PHE B 1 56 ? -1.949 30.219 4.367 1 96.38 56 PHE B O 1
ATOM 2468 N N . LYS B 1 57 ? -1.53 32.219 5.406 1 98.19 57 LYS B N 1
ATOM 2469 C CA . LYS B 1 57 ? -2.832 32.25 6.066 1 98.19 57 LYS B CA 1
ATOM 2470 C C . LYS B 1 57 ? -3.965 32.062 5.062 1 98.19 57 LYS B C 1
ATOM 2472 O O . LYS B 1 57 ? -4.918 31.328 5.328 1 98.19 57 LYS B O 1
ATOM 2477 N N . GLU B 1 58 ? -3.852 32.688 3.891 1 98.12 58 GLU B N 1
ATOM 2478 C CA . GLU B 1 58 ? -4.898 32.656 2.875 1 98.12 58 GLU B CA 1
ATOM 2479 C C . GLU B 1 58 ? -5.102 31.25 2.334 1 98.12 58 GLU B C 1
ATOM 2481 O O . GLU B 1 58 ? -6.215 30.875 1.96 1 98.12 58 GLU B O 1
ATOM 2486 N N . GLU B 1 59 ? -4.082 30.453 2.287 1 98.44 59 GLU B N 1
ATOM 2487 C CA . GLU B 1 59 ? -4.195 29.078 1.833 1 98.44 59 GLU B CA 1
ATOM 2488 C C . GLU B 1 59 ? -4.973 28.219 2.836 1 98.44 59 GLU B C 1
ATOM 2490 O O . GLU B 1 59 ? -5.781 27.375 2.447 1 98.44 59 GLU B O 1
ATOM 2495 N N . TYR B 1 60 ? -4.75 28.469 4.09 1 98.69 60 TYR B N 1
ATOM 2496 C CA . TYR B 1 60 ? -5.516 27.781 5.121 1 98.69 60 TYR B CA 1
ATOM 2497 C C . TYR B 1 60 ? -6.98 28.203 5.086 1 98.69 60 TYR B C 1
ATOM 2499 O O . TYR B 1 60 ? -7.875 27.375 5.316 1 98.69 60 TYR B O 1
ATOM 2507 N N . GLU B 1 61 ? -7.199 29.484 4.863 1 98.75 61 GLU B N 1
ATOM 2508 C CA . GLU B 1 61 ? -8.57 29.953 4.75 1 98.75 61 GLU B CA 1
ATOM 2509 C C . GLU B 1 61 ? -9.305 29.25 3.609 1 98.75 61 GLU B C 1
ATOM 2511 O O . GLU B 1 61 ? -10.477 28.891 3.744 1 98.75 61 GLU B O 1
ATOM 2516 N N . LEU B 1 62 ? -8.594 29.125 2.516 1 98.56 62 LEU B N 1
ATOM 2517 C CA . LEU B 1 62 ? -9.156 28.375 1.397 1 98.56 62 LEU B CA 1
ATOM 2518 C C . LEU B 1 62 ? -9.5 26.953 1.815 1 98.56 62 LEU B C 1
ATOM 2520 O O . LEU B 1 62 ? -10.578 26.438 1.482 1 98.56 62 LEU B O 1
ATOM 2524 N N . LEU B 1 63 ? -8.617 26.297 2.527 1 98.75 63 LEU B N 1
ATOM 2525 C CA . LEU B 1 63 ? -8.867 24.953 3.012 1 98.75 63 LEU B CA 1
ATOM 2526 C C . LEU B 1 63 ? -10.094 24.922 3.914 1 98.75 63 LEU B C 1
ATOM 2528 O O . LEU B 1 63 ? -10.961 24.047 3.768 1 98.75 63 LEU B O 1
ATOM 2532 N N . ARG B 1 64 ? -10.117 25.828 4.867 1 98.56 64 ARG B N 1
ATOM 2533 C CA . ARG B 1 64 ? -11.258 25.922 5.762 1 98.56 64 ARG B CA 1
ATOM 2534 C C . ARG B 1 64 ? -12.562 26.016 4.977 1 98.56 64 ARG B C 1
ATOM 2536 O O . ARG B 1 64 ? -13.539 25.328 5.293 1 98.56 64 ARG B O 1
ATOM 2543 N N . ASP B 1 65 ? -12.555 26.828 3.939 1 98.25 65 ASP B N 1
ATOM 2544 C CA . ASP B 1 65 ? -13.75 27.016 3.129 1 98.25 65 ASP B CA 1
ATOM 2545 C C . ASP B 1 65 ? -14.109 25.734 2.367 1 98.25 65 ASP B C 1
ATOM 2547 O O . ASP B 1 65 ? -15.281 25.375 2.264 1 98.25 65 ASP B O 1
ATOM 2551 N N . MET B 1 66 ? -13.141 25.078 1.833 1 97.94 66 MET B N 1
ATOM 2552 C CA . MET B 1 66 ? -13.367 23.844 1.081 1 97.94 66 MET B CA 1
ATOM 2553 C C . MET B 1 66 ? -13.914 22.75 1.987 1 97.94 66 MET B C 1
ATOM 2555 O O . MET B 1 66 ? -14.656 21.875 1.531 1 97.94 66 MET B O 1
ATOM 2559 N N . MET B 1 67 ? -13.539 22.781 3.275 1 97.62 67 MET B N 1
ATOM 2560 C CA . MET B 1 67 ? -13.891 21.703 4.191 1 97.62 67 MET B CA 1
ATOM 2561 C C . MET B 1 67 ? -15.133 22.062 5.004 1 97.62 67 MET B C 1
ATOM 2563 O O . MET B 1 67 ? -15.594 21.266 5.82 1 97.62 67 MET B O 1
ATOM 2567 N N . ARG B 1 68 ? -15.695 23.156 4.836 1 94.94 68 ARG B N 1
ATOM 2568 C CA . ARG B 1 68 ? -16.734 23.734 5.684 1 94.94 68 ARG B CA 1
ATOM 2569 C C . ARG B 1 68 ? -17.938 22.797 5.773 1 94.94 68 ARG B C 1
ATOM 2571 O O . ARG B 1 68 ? -18.562 22.688 6.832 1 94.94 68 ARG B O 1
ATOM 2578 N N . ASN B 1 69 ? -18.266 22.109 4.715 1 92.88 69 ASN B N 1
ATOM 2579 C CA . ASN B 1 69 ? -19.469 21.281 4.691 1 92.88 69 ASN B CA 1
ATOM 2580 C C . ASN B 1 69 ? -19.141 19.797 4.82 1 92.88 69 ASN B C 1
ATOM 2582 O O . ASN B 1 69 ? -19.969 18.938 4.539 1 92.88 69 ASN B O 1
ATOM 2586 N N . CYS B 1 70 ? -17.906 19.547 5.176 1 95.94 70 CYS B N 1
ATOM 2587 C CA . CYS B 1 70 ? -17.547 18.141 5.367 1 95.94 70 CYS B CA 1
ATOM 2588 C C . CYS B 1 70 ? -18.359 17.531 6.492 1 95.94 70 CYS B C 1
ATOM 2590 O O . CYS B 1 70 ? -18.344 18.031 7.621 1 95.94 70 CYS B O 1
ATOM 2592 N N . PRO B 1 71 ? -19.094 16.422 6.207 1 94.69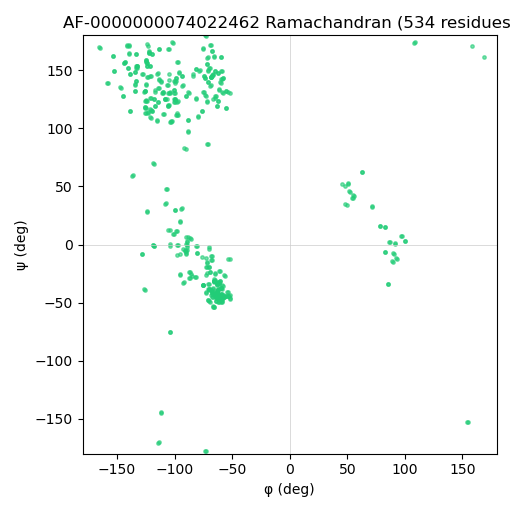 71 PRO B N 1
ATOM 2593 C CA . PRO B 1 71 ? -19.984 15.812 7.199 1 94.69 71 PRO B CA 1
ATOM 2594 C C . PRO B 1 71 ? -19.234 14.922 8.195 1 94.69 71 PRO B C 1
ATOM 2596 O O . PRO B 1 71 ? -19.844 14.406 9.133 1 94.69 71 PRO B O 1
ATOM 2599 N N . ILE B 1 72 ? -18.016 14.68 8 1 96.56 72 ILE B N 1
ATOM 2600 C CA . ILE B 1 72 ? -17.188 13.781 8.797 1 96.56 72 ILE B CA 1
ATOM 2601 C C . ILE B 1 72 ? -16.25 14.609 9.68 1 96.56 72 ILE B C 1
ATOM 2603 O O . ILE B 1 72 ? -15.688 15.609 9.242 1 96.56 72 ILE B O 1
ATOM 2607 N N . PRO B 1 73 ? -16.094 14.195 10.969 1 96.81 73 PRO B N 1
ATOM 2608 C CA . PRO B 1 73 ? -15.102 14.898 11.773 1 96.81 73 PRO B CA 1
ATOM 2609 C C . PRO B 1 73 ? -13.711 14.891 11.133 1 96.81 73 PRO B C 1
ATOM 2611 O O . PRO B 1 73 ? -13.211 13.836 10.742 1 96.81 73 PRO B O 1
ATOM 2614 N N . VAL B 1 74 ? -13.094 16.078 11.086 1 98.25 74 VAL B N 1
ATOM 2615 C CA . VAL B 1 74 ? -11.812 16.219 10.398 1 98.25 74 VAL B CA 1
ATOM 2616 C C . VAL B 1 74 ? -10.695 16.453 11.414 1 98.25 74 VAL B C 1
ATOM 2618 O O . VAL B 1 74 ? -10.852 17.234 12.344 1 98.25 74 VAL B O 1
ATOM 2621 N N . THR B 1 75 ? -9.656 15.727 11.297 1 98.5 75 THR B N 1
ATOM 2622 C CA . THR B 1 75 ? -8.422 15.945 12.039 1 98.5 75 THR B CA 1
ATOM 2623 C C . THR B 1 75 ? -7.32 16.469 11.125 1 98.5 75 THR B C 1
ATOM 2625 O O . THR B 1 75 ? -7.012 15.852 10.102 1 98.5 75 THR B O 1
ATOM 2628 N N . TYR B 1 76 ? -6.766 17.578 11.516 1 98.62 76 TYR B N 1
ATOM 2629 C CA . TYR B 1 76 ? -5.703 18.203 10.734 1 98.62 76 TYR B CA 1
ATOM 2630 C C . TYR B 1 76 ? -4.336 17.906 11.336 1 98.62 76 TYR B C 1
ATOM 2632 O O . TYR B 1 76 ? -4.152 18 12.555 1 98.62 76 TYR B O 1
ATOM 2640 N N . MET B 1 77 ? -3.449 17.531 10.523 1 98.81 77 MET B N 1
ATOM 2641 C CA . MET B 1 77 ? -2.037 17.422 10.883 1 98.81 77 MET B CA 1
ATOM 2642 C C . MET B 1 77 ? -1.198 18.438 10.133 1 98.81 77 MET B C 1
ATOM 2644 O O . MET B 1 77 ? -1.688 19.094 9.203 1 98.81 77 MET B O 1
ATOM 2648 N N . LEU B 1 78 ? 0.046 18.625 10.523 1 98.62 78 LEU B N 1
ATOM 2649 C CA . LEU B 1 78 ? 0.949 19.531 9.836 1 98.62 78 LEU B CA 1
ATOM 2650 C C . LEU B 1 78 ? 2.092 18.781 9.172 1 98.62 78 LEU B C 1
ATOM 2652 O O . LEU B 1 78 ? 2.559 17.766 9.703 1 98.62 78 LEU B O 1
ATOM 2656 N N . GLY B 1 79 ? 2.484 19.203 7.996 1 97.81 79 GLY B N 1
ATOM 2657 C CA . GLY B 1 79 ? 3.682 18.734 7.32 1 97.81 79 GLY B CA 1
ATOM 2658 C C . GLY B 1 79 ? 4.75 19.812 7.18 1 97.81 79 GLY B C 1
ATOM 2659 O O . GLY B 1 79 ? 4.664 20.859 7.812 1 97.81 79 GLY B O 1
ATOM 2660 N N . ASN B 1 80 ? 5.793 19.578 6.41 1 96.12 80 ASN B N 1
ATOM 2661 C CA . ASN B 1 80 ? 6.938 20.484 6.328 1 96.12 80 ASN B CA 1
ATOM 2662 C C . ASN B 1 80 ? 6.594 21.766 5.574 1 96.12 80 ASN B C 1
ATOM 2664 O O . ASN B 1 80 ? 7.285 22.766 5.711 1 96.12 80 ASN B O 1
ATOM 2668 N N . HIS B 1 81 ? 5.492 21.797 4.828 1 96.75 81 HIS B N 1
ATOM 2669 C CA . HIS B 1 81 ? 5.078 23 4.102 1 96.75 81 HIS B CA 1
ATOM 2670 C C . HIS B 1 81 ? 4.172 23.875 4.957 1 96.75 81 HIS B C 1
ATOM 2672 O O . HIS B 1 81 ? 3.867 25.016 4.578 1 96.75 81 HIS B O 1
ATOM 2678 N N . ASP B 1 82 ? 3.84 23.391 6.07 1 97.12 82 ASP B N 1
ATOM 2679 C CA . ASP B 1 82 ? 2.877 24.094 6.914 1 97.12 82 ASP B CA 1
ATOM 2680 C C . ASP B 1 82 ? 3.584 24.922 7.977 1 97.12 82 ASP B C 1
ATOM 2682 O O . ASP B 1 82 ? 4.758 24.688 8.281 1 97.12 82 ASP B O 1
ATOM 2686 N N . LEU B 1 83 ? 2.855 25.891 8.43 1 96.31 83 LEU B N 1
ATOM 2687 C CA . LEU B 1 83 ? 3.299 26.75 9.531 1 96.31 83 LEU B CA 1
ATOM 2688 C C . LEU B 1 83 ? 2.252 26.781 10.641 1 96.31 83 LEU B C 1
ATOM 2690 O O . LEU B 1 83 ? 1.076 27.047 10.383 1 96.31 83 LEU B O 1
ATOM 2694 N N . ARG B 1 84 ? 2.725 26.578 11.844 1 96.56 84 ARG B N 1
ATOM 2695 C CA . ARG B 1 84 ? 1.814 26.406 12.969 1 96.56 84 ARG B CA 1
ATOM 2696 C C . ARG B 1 84 ? 1.023 27.688 13.227 1 96.56 84 ARG B C 1
ATOM 2698 O O . ARG B 1 84 ? -0.189 27.641 13.445 1 96.56 84 ARG B O 1
ATOM 2705 N N . ALA B 1 85 ? 1.687 28.812 13.156 1 96.12 85 ALA B N 1
ATOM 2706 C CA . ALA B 1 85 ? 1.055 30.062 13.562 1 96.12 85 ALA B CA 1
ATOM 2707 C C . ALA B 1 85 ? -0.094 30.422 12.633 1 96.12 85 ALA B C 1
ATOM 2709 O O . ALA B 1 85 ? -1.227 30.625 13.078 1 96.12 85 ALA B O 1
ATOM 2710 N N . PRO B 1 86 ? 0.154 30.484 11.336 1 97.62 86 PRO B N 1
ATOM 2711 C CA . PRO B 1 86 ? -0.984 30.781 10.461 1 97.62 86 PRO B CA 1
ATOM 2712 C C . PRO B 1 86 ? -2.068 29.719 10.508 1 97.62 86 PRO B C 1
ATOM 2714 O O . PRO B 1 86 ? -3.256 30.016 10.406 1 97.62 86 PRO B O 1
ATOM 2717 N N . PHE B 1 87 ? -1.681 28.5 10.672 1 98.56 87 PHE B N 1
ATOM 2718 C CA . PHE B 1 87 ? -2.664 27.438 10.805 1 98.56 87 PHE B CA 1
ATOM 2719 C C . PHE B 1 87 ? -3.586 27.688 11.984 1 98.56 87 PHE B C 1
ATOM 2721 O O . PHE B 1 87 ? -4.812 27.641 11.852 1 98.56 87 PHE B O 1
ATOM 2728 N N . ARG B 1 88 ? -3.047 27.984 13.102 1 97.88 88 ARG B N 1
ATOM 2729 C CA . ARG B 1 88 ? -3.809 28.188 14.328 1 97.88 88 ARG B CA 1
ATOM 2730 C C . ARG B 1 88 ? -4.699 29.422 14.227 1 97.88 88 ARG B C 1
ATOM 2732 O O . ARG B 1 88 ? -5.777 29.469 14.82 1 97.88 88 ARG B O 1
ATOM 2739 N N . SER B 1 89 ? -4.207 30.375 13.469 1 98.38 89 SER B N 1
ATOM 2740 C CA . SER B 1 89 ? -5.012 31.578 13.289 1 98.38 89 SER B CA 1
ATOM 2741 C C . SER B 1 89 ? -6.301 31.266 12.531 1 98.38 89 SER B C 1
ATOM 2743 O O . SER B 1 89 ? -7.332 31.906 12.773 1 98.38 89 SER B O 1
ATOM 2745 N N . VAL B 1 90 ? -6.238 30.344 11.672 1 98.62 90 VAL B N 1
ATOM 2746 C CA . VAL B 1 90 ? -7.383 30.016 10.828 1 98.62 90 VAL B CA 1
ATOM 2747 C C . VAL B 1 90 ? -8.219 28.922 11.484 1 98.62 90 VAL B C 1
ATOM 2749 O O . VAL B 1 90 ? -9.445 28.891 11.344 1 98.62 90 VAL B O 1
ATOM 2752 N N . PHE B 1 91 ? -7.559 28.031 12.211 1 98.25 91 PHE B N 1
ATOM 2753 C CA . PHE B 1 91 ? -8.227 26.938 12.906 1 98.25 91 PHE B CA 1
ATOM 2754 C C . PHE B 1 91 ? -8.008 27.047 14.414 1 98.25 91 PHE B C 1
ATOM 2756 O O . PHE B 1 91 ? -7.41 26.156 15.023 1 98.25 91 PHE B O 1
ATOM 2763 N N . PRO B 1 92 ? -8.594 28 15.008 1 96.94 92 PRO B N 1
ATOM 2764 C CA . PRO B 1 92 ? -8.305 28.281 16.422 1 96.94 92 PRO B CA 1
ATOM 2765 C C . PRO B 1 92 ? -8.859 27.203 17.359 1 96.94 92 PRO B C 1
ATOM 2767 O O . PRO B 1 92 ? -8.398 27.078 18.5 1 96.94 92 PRO B O 1
ATOM 2770 N N . ASP B 1 93 ? -9.82 26.406 16.906 1 95.94 93 ASP B N 1
ATOM 2771 C CA . ASP B 1 93 ? -10.492 25.453 17.797 1 95.94 93 ASP B CA 1
ATOM 2772 C C . ASP B 1 93 ? -9.773 24.109 17.797 1 95.94 93 ASP B C 1
ATOM 2774 O O . ASP B 1 93 ? -10.125 23.203 18.562 1 95.94 93 ASP B O 1
ATOM 2778 N N . VAL B 1 94 ? -8.781 23.953 16.906 1 96.81 94 VAL B N 1
ATOM 2779 C CA . VAL B 1 94 ? -8.023 22.703 16.891 1 96.81 94 VAL B CA 1
ATOM 2780 C C . VAL B 1 94 ? -7.227 22.578 18.188 1 96.81 94 VAL B C 1
ATOM 2782 O O . VAL B 1 94 ? -6.492 23.484 18.578 1 96.81 94 VAL B O 1
ATOM 2785 N N . PRO B 1 95 ? -7.434 21.484 18.844 1 94.5 95 PRO B N 1
ATOM 2786 C CA . PRO B 1 95 ? -6.699 21.328 20.109 1 94.5 95 PRO B CA 1
ATOM 2787 C C . PRO B 1 95 ? -5.188 21.25 19.891 1 94.5 95 PRO B C 1
ATOM 2789 O O . PRO B 1 95 ? -4.723 20.734 18.875 1 94.5 95 PRO B O 1
ATOM 2792 N N . VAL B 1 96 ? -4.473 21.75 20.906 1 95.81 96 VAL B N 1
ATOM 2793 C CA . VAL B 1 96 ? -3.014 21.688 20.906 1 95.81 96 VAL B CA 1
ATOM 2794 C C . VAL B 1 96 ? -2.518 21.203 22.266 1 95.81 96 VAL B C 1
ATOM 2796 O O . VAL B 1 96 ? -3.211 21.344 23.266 1 95.81 96 VAL B O 1
ATOM 2799 N N . THR B 1 97 ? -1.369 20.609 22.25 1 96.62 97 THR B N 1
ATOM 2800 C CA . THR B 1 97 ? -0.734 20.234 23.516 1 96.62 97 THR B CA 1
ATOM 2801 C C . THR B 1 97 ? -0.318 21.469 24.297 1 96.62 97 THR B C 1
ATOM 2803 O O . THR B 1 97 ? -0.318 22.578 23.766 1 96.62 97 THR B O 1
ATOM 2806 N N . PRO B 1 98 ? 0.003 21.266 25.562 1 95.06 98 PRO B N 1
ATOM 2807 C CA . PRO B 1 98 ? 0.475 22.406 26.344 1 95.06 98 PRO B CA 1
ATOM 2808 C C . PRO B 1 98 ? 1.687 23.094 25.719 1 95.06 98 PRO B C 1
ATOM 2810 O O . PRO B 1 98 ? 1.881 24.297 25.906 1 95.06 98 PRO B O 1
ATOM 2813 N N . GLN B 1 99 ? 2.455 22.328 24.953 1 95.19 99 GLN B N 1
ATOM 2814 C CA . GLN B 1 99 ? 3.662 22.875 24.328 1 95.19 99 GLN B CA 1
ATOM 2815 C C . GLN B 1 99 ? 3.357 23.469 22.969 1 95.19 99 GLN B C 1
ATOM 2817 O O . GLN B 1 99 ? 4.258 23.969 22.281 1 95.19 99 GLN B O 1
ATOM 2822 N N . GLY B 1 100 ? 2.094 23.375 22.531 1 95.62 100 GLY B N 1
ATOM 2823 C CA . GLY B 1 100 ? 1.672 24.047 21.297 1 95.62 100 GLY B CA 1
ATOM 2824 C C . GLY B 1 100 ? 1.697 23.141 20.094 1 95.62 100 GLY B C 1
ATOM 2825 O O . GLY B 1 100 ? 1.509 23.594 18.953 1 95.62 100 GLY B O 1
ATOM 2826 N N . HIS B 1 101 ? 1.942 21.859 20.281 1 97.75 101 HIS B N 1
ATOM 2827 C CA . HIS B 1 101 ? 1.977 20.922 19.156 1 97.75 101 HIS B CA 1
ATOM 2828 C C . HIS B 1 101 ? 0.575 20.438 18.797 1 97.75 101 HIS B C 1
ATOM 2830 O O . HIS B 1 101 ? -0.288 20.328 19.672 1 97.75 101 HIS B O 1
ATOM 2836 N N . ILE B 1 102 ? 0.339 20.219 17.516 1 98.19 102 ILE B N 1
ATOM 2837 C CA . ILE B 1 102 ? -0.949 19.75 17 1 98.19 102 ILE B CA 1
ATOM 2838 C C . ILE B 1 102 ? -0.97 18.234 16.969 1 98.19 102 ILE B C 1
ATOM 2840 O O . ILE B 1 102 ? -0.649 17.625 15.945 1 98.19 102 ILE B O 1
ATOM 2844 N N . GLN B 1 103 ? -1.249 17.578 18.078 1 98.25 103 GLN B N 1
ATOM 2845 C CA . GLN B 1 103 ? -1.342 16.141 18.25 1 98.25 103 GLN B CA 1
ATOM 2846 C C . GLN B 1 103 ? -2.693 15.742 18.844 1 98.25 103 GLN B C 1
ATOM 2848 O O . GLN B 1 103 ? -3.244 16.453 19.688 1 98.25 103 GLN B O 1
ATOM 2853 N N . HIS B 1 104 ? -3.242 14.633 18.266 1 97.62 104 HIS B N 1
ATOM 2854 C CA . HIS B 1 104 ? -4.594 14.281 18.672 1 97.62 104 HIS B CA 1
ATOM 2855 C C . HIS B 1 104 ? -4.703 12.789 18.984 1 97.62 104 HIS B C 1
ATOM 2857 O O . HIS B 1 104 ? -3.926 11.984 18.453 1 97.62 104 HIS B O 1
ATOM 2863 N N . ILE B 1 105 ? -5.668 12.508 19.906 1 98.25 105 ILE B N 1
ATOM 2864 C CA . ILE B 1 105 ? -6.117 11.141 20.188 1 98.25 105 ILE B CA 1
ATOM 2865 C C . ILE B 1 105 ? -7.613 11.023 19.906 1 98.25 105 ILE B C 1
ATOM 2867 O O . ILE B 1 105 ? -8.398 11.883 20.328 1 98.25 105 ILE B O 1
ATOM 2871 N N . ILE B 1 106 ? -7.984 10.102 19.125 1 97.81 106 ILE B N 1
ATOM 2872 C CA . ILE B 1 106 ? -9.383 9.766 18.891 1 97.81 106 ILE B CA 1
ATOM 2873 C C . ILE B 1 106 ? -9.609 8.281 19.172 1 97.81 106 ILE B C 1
ATOM 2875 O O . ILE B 1 106 ? -8.984 7.422 18.531 1 97.81 106 ILE B O 1
ATOM 2879 N N . ASP B 1 107 ? -10.57 7.965 20.078 1 97.75 107 ASP B N 1
ATOM 2880 C CA . ASP B 1 107 ? -10.875 6.578 20.406 1 97.75 107 ASP B CA 1
ATOM 2881 C C . ASP B 1 107 ? -12.078 6.074 19.625 1 97.75 107 ASP B C 1
ATOM 2883 O O . ASP B 1 107 ? -13.133 6.727 19.609 1 97.75 107 ASP B O 1
ATOM 2887 N N . LEU B 1 108 ? -11.875 5.059 18.922 1 97.12 108 LEU B N 1
ATOM 2888 C CA . LEU B 1 108 ? -12.938 4.223 18.375 1 97.12 108 LEU B CA 1
ATOM 2889 C C . LEU B 1 108 ? -13.094 2.941 19.188 1 97.12 108 LEU B C 1
ATOM 2891 O O . LEU B 1 108 ? -12.328 2.689 20.109 1 97.12 108 LEU B O 1
ATOM 2895 N N . PRO B 1 109 ? -14.078 2.16 18.891 1 95.12 109 PRO B N 1
ATOM 2896 C CA . PRO B 1 109 ? -14.344 1.008 19.75 1 95.12 109 PRO B CA 1
ATOM 2897 C C . PRO B 1 109 ? -13.148 0.072 19.875 1 95.12 109 PRO B C 1
ATOM 2899 O O . PRO B 1 109 ? -12.773 -0.313 20.984 1 95.12 109 PRO B O 1
ATOM 2902 N N . ASP B 1 110 ? -12.523 -0.221 18.812 1 96.69 110 ASP B N 1
ATOM 2903 C CA . ASP B 1 110 ? -11.461 -1.216 18.844 1 96.69 110 ASP B CA 1
ATOM 2904 C C . ASP B 1 110 ? -10.117 -0.595 18.453 1 96.69 110 ASP B C 1
ATOM 2906 O O . ASP B 1 110 ? -9.086 -1.273 18.453 1 96.69 110 ASP B O 1
ATOM 2910 N N . HIS B 1 111 ? -10.117 0.698 18.125 1 98.31 111 HIS B N 1
ATOM 2911 C CA . HIS B 1 111 ? -8.914 1.37 17.641 1 98.31 111 HIS B CA 1
ATOM 2912 C C . HIS B 1 111 ? -8.719 2.717 18.328 1 98.31 111 HIS B C 1
ATOM 2914 O O . HIS B 1 111 ? -9.695 3.342 18.766 1 98.31 111 HIS B O 1
ATOM 2920 N N . ARG B 1 112 ? -7.484 3.115 18.5 1 98.56 112 ARG B N 1
ATOM 2921 C CA . ARG B 1 112 ? -7.133 4.477 18.891 1 98.56 112 ARG B CA 1
ATOM 2922 C C . ARG B 1 112 ? -6.309 5.16 17.797 1 98.56 112 ARG B C 1
ATOM 2924 O O . ARG B 1 112 ? -5.234 4.68 17.438 1 98.56 112 ARG B O 1
ATOM 2931 N N . ILE B 1 113 ? -6.84 6.223 17.281 1 98.75 113 ILE B N 1
ATOM 2932 C CA . ILE B 1 113 ? -6.117 7.07 16.328 1 98.75 113 ILE B CA 1
ATOM 2933 C C . ILE B 1 113 ? -5.188 8.008 17.094 1 98.75 113 ILE B C 1
ATOM 2935 O O . ILE B 1 113 ? -5.605 8.672 18.047 1 98.75 113 ILE B O 1
ATOM 2939 N N . ILE B 1 114 ? -3.969 7.969 16.734 1 98.88 114 ILE B N 1
ATOM 2940 C CA . ILE B 1 114 ? -2.961 8.867 17.281 1 98.88 114 ILE B CA 1
ATOM 2941 C C . ILE B 1 114 ? -2.287 9.648 16.156 1 98.88 114 ILE B C 1
ATOM 2943 O O . ILE B 1 114 ? -1.621 9.062 15.305 1 98.88 114 ILE B O 1
ATOM 2947 N N . THR B 1 115 ? -2.471 10.961 16.109 1 98.88 115 THR B N 1
ATOM 2948 C CA . THR B 1 115 ? -1.805 11.797 15.117 1 98.88 115 THR B CA 1
ATOM 2949 C C . THR B 1 115 ? -0.67 12.594 15.75 1 98.88 115 THR B C 1
ATOM 2951 O O . THR B 1 115 ? -0.847 13.203 16.812 1 98.88 115 THR B O 1
ATOM 2954 N N . LEU B 1 116 ? 0.472 12.547 15.133 1 98.88 116 LEU B N 1
ATOM 2955 C CA . LEU B 1 116 ? 1.658 13.18 15.695 1 98.88 116 LEU B CA 1
ATOM 2956 C C . LEU B 1 116 ? 2.084 14.375 14.859 1 98.88 116 LEU B C 1
ATOM 2958 O O . LEU B 1 116 ? 2.043 14.328 13.625 1 98.88 116 LEU B O 1
ATOM 2962 N N . ASP B 1 117 ? 2.494 15.414 15.484 1 98.81 117 ASP B N 1
ATOM 2963 C CA . ASP B 1 117 ? 3.025 16.625 14.867 1 98.81 117 ASP B CA 1
ATOM 2964 C C . ASP B 1 117 ? 4.531 16.516 14.648 1 98.81 117 ASP B C 1
ATOM 2966 O O . ASP B 1 117 ? 5.32 16.844 15.539 1 98.81 117 ASP B O 1
ATOM 2970 N N . THR B 1 118 ? 4.922 16.141 13.461 1 98.69 118 THR B N 1
ATOM 2971 C CA . THR B 1 118 ? 6.34 15.945 13.18 1 98.69 118 THR B CA 1
ATOM 2972 C C . THR B 1 118 ? 6.977 17.234 12.656 1 98.69 118 THR B C 1
ATOM 2974 O O . THR B 1 118 ? 8.18 17.266 12.383 1 98.69 118 THR B O 1
ATOM 2977 N N . HIS B 1 119 ? 6.207 18.25 12.43 1 97.81 119 HIS B N 1
ATOM 2978 C CA . HIS B 1 119 ? 6.695 19.531 11.922 1 97.81 119 HIS B CA 1
ATOM 2979 C C . HIS B 1 119 ? 7.641 20.203 12.914 1 97.81 119 HIS B C 1
ATOM 2981 O O . HIS B 1 119 ? 7.316 20.328 14.094 1 97.81 119 HIS B O 1
ATOM 2987 N N . GLN B 1 120 ? 8.789 20.547 12.375 1 95.44 120 GLN B N 1
ATOM 2988 C CA . GLN B 1 120 ? 9.773 21.297 13.148 1 95.44 120 GLN B CA 1
ATOM 2989 C C . GLN B 1 120 ? 10.414 22.391 12.297 1 95.44 120 GLN B C 1
ATOM 2991 O O . GLN B 1 120 ? 11.133 22.109 11.344 1 95.44 120 GLN B O 1
ATOM 2996 N N . ALA B 1 121 ? 10.219 23.672 12.602 1 88.62 121 ALA B N 1
ATOM 2997 C CA . ALA B 1 121 ? 10.617 24.812 11.797 1 88.62 121 ALA B CA 1
ATOM 2998 C C . ALA B 1 121 ? 12.133 24.875 11.648 1 88.62 121 ALA B C 1
ATOM 3000 O O . ALA B 1 121 ? 12.641 25.172 10.562 1 88.62 121 ALA B O 1
ATOM 3001 N N . ASP B 1 122 ? 12.984 24.609 12.648 1 90.81 122 ASP B N 1
ATOM 3002 C CA . ASP B 1 122 ? 14.43 24.812 12.609 1 90.81 122 ASP B CA 1
ATOM 3003 C C . ASP B 1 122 ? 15.164 23.469 12.523 1 90.81 122 ASP B C 1
ATOM 3005 O O . ASP B 1 122 ? 16.312 23.359 12.969 1 90.81 122 ASP B O 1
ATOM 3009 N N . VAL B 1 123 ? 14.469 22.625 11.781 1 92.31 123 VAL B N 1
ATOM 3010 C CA . VAL B 1 123 ? 15.055 21.297 11.711 1 92.31 123 VAL B CA 1
ATOM 3011 C C . VAL B 1 123 ? 16.172 21.281 10.664 1 92.31 123 VAL B C 1
ATOM 3013 O O . VAL B 1 123 ? 16.125 22.031 9.688 1 92.31 123 VAL B O 1
ATOM 3016 N N . VAL B 1 124 ? 17.188 20.406 10.852 1 94.56 124 VAL B N 1
ATOM 3017 C CA . VAL B 1 124 ? 18.266 20.156 9.898 1 94.56 124 VAL B CA 1
ATOM 3018 C C . VAL B 1 124 ? 18.328 18.672 9.57 1 94.56 124 VAL B C 1
ATOM 3020 O O . VAL B 1 124 ? 18.484 17.828 10.469 1 94.56 124 VAL B O 1
ATOM 3023 N N . PRO B 1 125 ? 18.219 18.344 8.242 1 95.38 125 PRO B N 1
ATOM 3024 C CA . PRO B 1 125 ? 18.031 19.234 7.082 1 95.38 125 PRO B CA 1
ATOM 3025 C C . PRO B 1 125 ? 16.641 19.844 7.016 1 95.38 125 PRO B C 1
ATOM 3027 O O . PRO B 1 125 ? 15.695 19.297 7.586 1 95.38 125 PRO B O 1
ATOM 3030 N N . ALA B 1 126 ? 16.562 20.906 6.254 1 93.06 126 ALA B N 1
ATOM 3031 C CA . ALA B 1 126 ? 15.266 21.562 6.086 1 93.06 126 ALA B CA 1
ATOM 3032 C C . ALA B 1 126 ? 14.242 20.594 5.488 1 93.06 126 ALA B C 1
ATOM 3034 O O . ALA B 1 126 ? 14.594 19.734 4.676 1 93.06 126 ALA B O 1
ATOM 3035 N N . HIS B 1 127 ? 12.977 20.688 5.945 1 94.19 127 HIS B N 1
ATOM 3036 C CA . HIS B 1 127 ? 11.836 19.938 5.434 1 94.19 127 HIS B CA 1
ATOM 3037 C C . HIS B 1 127 ? 11.773 18.547 6.043 1 94.19 127 HIS B C 1
ATOM 3039 O O . HIS B 1 127 ? 10.82 17.797 5.809 1 94.19 127 HIS B O 1
ATOM 3045 N N . SER B 1 128 ? 12.805 18.172 6.832 1 97.44 128 SER B N 1
ATOM 3046 C CA . SER B 1 128 ? 12.703 16.938 7.613 1 97.44 128 SER B CA 1
ATOM 3047 C C . SER B 1 128 ? 11.789 17.125 8.82 1 97.44 128 SER B C 1
ATOM 3049 O O . SER B 1 128 ? 11.266 18.219 9.047 1 97.44 128 SER B O 1
ATOM 3051 N N . GLY B 1 129 ? 11.43 15.969 9.484 1 98.38 129 GLY B N 1
ATOM 3052 C CA . GLY B 1 129 ? 10.617 16.016 10.688 1 98.38 129 GLY B CA 1
ATOM 3053 C C . GLY B 1 129 ? 11.414 15.734 11.953 1 98.38 129 GLY B C 1
ATOM 3054 O O . GLY B 1 129 ? 12.562 15.305 11.883 1 98.38 129 GLY B O 1
ATOM 3055 N N . PHE B 1 130 ? 10.797 16 13.023 1 98.62 130 PHE B N 1
ATOM 3056 C CA . PHE B 1 130 ? 11.43 15.758 14.32 1 98.62 130 PHE B CA 1
ATOM 3057 C C . PHE B 1 130 ? 10.375 15.625 15.414 1 98.62 130 PHE B C 1
ATOM 3059 O O . PHE B 1 130 ? 9.375 16.344 15.414 1 98.62 130 PHE B O 1
ATOM 3066 N N . LEU B 1 131 ? 10.578 14.68 16.312 1 98.69 131 LEU B N 1
ATOM 3067 C CA . LEU B 1 131 ? 9.773 14.523 17.516 1 98.69 131 LEU B CA 1
ATOM 3068 C C . LEU B 1 131 ? 10.625 14.758 18.766 1 98.69 131 LEU B C 1
ATOM 3070 O O . LEU B 1 131 ? 11.438 13.914 19.141 1 98.69 131 LEU B O 1
ATOM 3074 N N . CYS B 1 132 ? 10.422 15.898 19.406 1 98.25 132 CYS B N 1
ATOM 3075 C CA . CYS B 1 132 ? 11.18 16.188 20.625 1 98.25 132 CYS B CA 1
ATOM 3076 C C . CYS B 1 132 ? 10.695 15.336 21.797 1 98.25 132 CYS B C 1
ATOM 3078 O O . CYS B 1 132 ? 9.742 14.578 21.656 1 98.25 132 CYS B O 1
ATOM 3080 N N . ASP B 1 133 ? 11.32 15.516 22.953 1 98.19 133 ASP B N 1
ATOM 3081 C CA . ASP B 1 133 ? 11.016 14.703 24.125 1 98.19 133 ASP B CA 1
ATOM 3082 C C . ASP B 1 133 ? 9.562 14.898 24.562 1 98.19 133 ASP B C 1
ATOM 3084 O O . ASP B 1 133 ? 8.906 13.945 24.984 1 98.19 133 ASP B O 1
ATOM 3088 N N . ASP B 1 134 ? 9.094 16.094 24.469 1 98.12 134 ASP B N 1
ATOM 3089 C CA . ASP B 1 134 ? 7.715 16.375 24.844 1 98.12 134 ASP B CA 1
ATOM 3090 C C . ASP B 1 134 ? 6.73 15.609 23.969 1 98.12 134 ASP B C 1
ATOM 3092 O O . ASP B 1 134 ? 5.77 15.016 24.453 1 98.12 134 ASP B O 1
ATOM 3096 N N . ARG B 1 135 ? 6.965 15.648 22.719 1 98.56 135 ARG B N 1
ATOM 3097 C CA . ARG B 1 135 ? 6.094 14.961 21.766 1 98.56 135 ARG B CA 1
ATOM 3098 C C . ARG B 1 135 ? 6.18 13.445 21.938 1 98.56 135 ARG B C 1
ATOM 3100 O O . ARG B 1 135 ? 5.168 12.75 21.859 1 98.56 135 ARG B O 1
ATOM 3107 N N . LEU B 1 136 ? 7.387 12.938 22.219 1 98.62 136 LEU B N 1
ATOM 3108 C CA . LEU B 1 136 ? 7.559 11.5 22.438 1 98.62 136 LEU B CA 1
ATOM 3109 C C . LEU B 1 136 ? 6.922 11.07 23.75 1 98.62 136 LEU B C 1
ATOM 3111 O O . LEU B 1 136 ? 6.328 9.984 23.828 1 98.62 136 LEU B O 1
ATOM 3115 N N . SER B 1 137 ? 7.062 11.898 24.766 1 98.5 137 SER B N 1
ATOM 3116 C CA . SER B 1 137 ? 6.406 11.609 26.031 1 98.5 137 SER B CA 1
ATOM 3117 C C . SER B 1 137 ? 4.887 11.578 25.875 1 98.5 137 SER B C 1
ATOM 3119 O O . SER B 1 137 ? 4.211 10.742 26.469 1 98.5 137 SER B O 1
ATOM 3121 N N . TRP B 1 138 ? 4.398 12.531 25.125 1 98.56 138 TRP B N 1
ATOM 3122 C CA . TRP B 1 138 ? 2.975 12.547 24.812 1 98.56 138 TRP B CA 1
ATOM 3123 C C . TRP B 1 138 ? 2.551 11.25 24.141 1 98.56 138 TRP B C 1
ATOM 3125 O O . TRP B 1 138 ? 1.511 10.672 24.484 1 98.56 138 TRP B O 1
ATOM 3135 N N . LEU B 1 139 ? 3.338 10.797 23.219 1 98.69 139 LEU B N 1
ATOM 3136 C CA . LEU B 1 139 ? 3.072 9.531 22.531 1 98.69 139 LEU B CA 1
ATOM 3137 C C . LEU B 1 139 ? 3.066 8.367 23.516 1 98.69 139 LEU B C 1
ATOM 3139 O O . LEU B 1 139 ? 2.197 7.496 23.453 1 98.69 139 LEU B O 1
ATOM 3143 N N . ASP B 1 140 ? 4.062 8.32 24.391 1 98.56 140 ASP B N 1
ATOM 3144 C CA . ASP B 1 140 ? 4.121 7.273 25.406 1 98.56 140 ASP B CA 1
ATOM 3145 C C . ASP B 1 140 ? 2.811 7.191 26.188 1 98.56 140 ASP B C 1
ATOM 3147 O O . ASP B 1 140 ? 2.271 6.102 26.391 1 98.56 140 ASP B O 1
ATOM 3151 N N . ALA B 1 141 ? 2.342 8.344 26.578 1 98.38 141 ALA B N 1
ATOM 3152 C CA . ALA B 1 141 ? 1.091 8.406 27.328 1 98.38 141 ALA B CA 1
ATOM 3153 C C . ALA B 1 141 ? -0.084 7.941 26.484 1 98.38 141 ALA B C 1
ATOM 3155 O O . ALA B 1 141 ? -0.966 7.223 26.953 1 98.38 141 ALA B O 1
ATOM 3156 N N . ALA B 1 142 ? -0.122 8.391 25.25 1 98.56 142 ALA B N 1
ATOM 3157 C CA . ALA B 1 142 ? -1.188 8.008 24.328 1 98.56 142 ALA B CA 1
ATOM 3158 C C . ALA B 1 142 ? -1.223 6.492 24.125 1 98.56 142 ALA B C 1
ATOM 3160 O O . ALA B 1 142 ? -2.297 5.883 24.125 1 98.56 142 ALA B O 1
ATOM 3161 N N . LEU B 1 143 ? -0.065 5.852 23.969 1 98.5 143 LEU B N 1
ATOM 3162 C CA . LEU B 1 143 ? 0.037 4.41 23.766 1 98.5 143 LEU B CA 1
ATOM 3163 C C . LEU B 1 143 ? -0.363 3.656 25.031 1 98.5 143 LEU B C 1
ATOM 3165 O O . LEU B 1 143 ? -1.083 2.658 24.953 1 98.5 143 LEU B O 1
ATOM 3169 N N . ALA B 1 144 ? 0.086 4.121 26.125 1 97.75 144 ALA B N 1
ATOM 3170 C CA . ALA B 1 144 ? -0.234 3.488 27.391 1 97.75 144 ALA B CA 1
ATOM 3171 C C . ALA B 1 144 ? -1.737 3.512 27.656 1 97.75 144 ALA B C 1
ATOM 3173 O O . ALA B 1 144 ? -2.281 2.592 28.281 1 97.75 144 ALA B O 1
ATOM 3174 N N . GLY B 1 145 ? -2.393 4.547 27.188 1 98 145 GLY B N 1
ATOM 3175 C CA . GLY B 1 145 ? -3.812 4.734 27.438 1 98 145 GLY B CA 1
ATOM 3176 C C . GLY B 1 145 ? -4.691 4.023 26.422 1 98 145 GLY B C 1
ATOM 3177 O O . GLY B 1 145 ? -5.918 4.145 26.469 1 98 145 GLY B O 1
ATOM 3178 N N . ALA B 1 146 ? -4.168 3.262 25.531 1 96.62 146 ALA B N 1
ATOM 3179 C CA . ALA B 1 146 ? -4.949 2.646 24.453 1 96.62 146 ALA B CA 1
ATOM 3180 C C . ALA B 1 146 ? -5.887 1.577 25.016 1 96.62 146 ALA B C 1
ATOM 3182 O O . ALA B 1 146 ? -6.898 1.25 24.391 1 96.62 146 ALA B O 1
ATOM 3183 N N . ASN B 1 147 ? -5.605 0.986 26.172 1 94.75 147 ASN B N 1
ATOM 3184 C CA . ASN B 1 147 ? -6.488 0.072 26.891 1 94.75 147 ASN B CA 1
ATOM 3185 C C . ASN B 1 147 ? -7.016 -1.031 25.969 1 94.75 147 ASN B C 1
ATOM 3187 O O . ASN B 1 147 ? -8.227 -1.239 25.875 1 94.75 147 ASN B O 1
ATOM 3191 N N . GLY B 1 148 ? -6.152 -1.751 25.266 1 94.25 148 GLY B N 1
ATOM 3192 C CA . GLY B 1 148 ? -6.527 -2.883 24.422 1 94.25 148 GLY B CA 1
ATOM 3193 C C . GLY B 1 148 ? -6.879 -2.488 23 1 94.25 148 GLY B C 1
ATOM 3194 O O . GLY B 1 148 ? -6.977 -3.344 22.125 1 94.25 148 GLY B O 1
ATOM 3195 N N . ARG B 1 149 ? -7.102 -1.176 22.734 1 97.19 149 ARG B N 1
ATOM 3196 C CA . ARG B 1 149 ? -7.352 -0.692 21.391 1 97.19 149 ARG B CA 1
ATOM 3197 C C . ARG B 1 149 ? -6.086 -0.753 20.531 1 97.19 149 ARG B C 1
ATOM 3199 O O . ARG B 1 149 ? -4.992 -0.455 21.031 1 97.19 149 ARG B O 1
ATOM 3206 N N . MET B 1 150 ? -6.227 -1.144 19.281 1 97.56 150 MET B N 1
ATOM 3207 C CA . MET B 1 150 ? -5.098 -1.124 18.359 1 97.56 150 MET B CA 1
ATOM 3208 C C . MET B 1 150 ? -4.73 0.306 17.969 1 97.56 150 MET B C 1
ATOM 3210 O O . MET B 1 150 ? -5.57 1.047 17.453 1 97.56 150 MET B O 1
ATOM 3214 N N . PRO B 1 151 ? -3.502 0.71 18.203 1 98.62 151 PRO B N 1
ATOM 3215 C CA . PRO B 1 151 ? -3.121 2.068 17.797 1 98.62 151 PRO B CA 1
ATOM 3216 C C . PRO B 1 151 ? -2.967 2.221 16.281 1 98.62 151 PRO B C 1
ATOM 3218 O O . PRO B 1 151 ? -2.303 1.404 15.648 1 98.62 151 PRO B O 1
ATOM 3221 N N . LEU B 1 152 ? -3.602 3.154 15.742 1 98.81 152 LEU B N 1
ATOM 3222 C CA 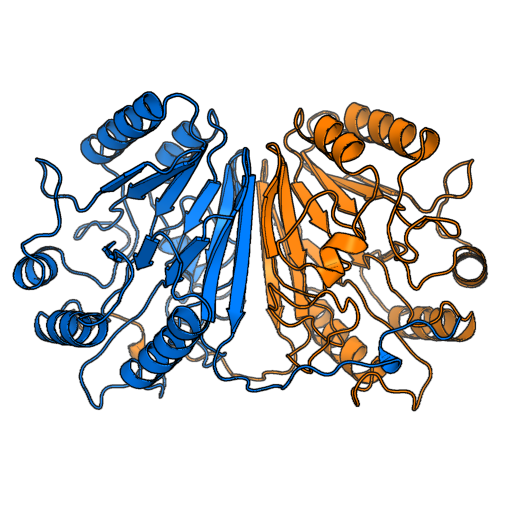. LEU B 1 152 ? -3.352 3.695 14.406 1 98.81 152 LEU B CA 1
ATOM 3223 C C . LEU B 1 152 ? -2.584 5.012 14.492 1 98.81 152 LEU B C 1
ATOM 3225 O O . LEU B 1 152 ? -3.146 6.039 14.875 1 98.81 152 LEU B O 1
ATOM 3229 N N . VAL B 1 153 ? -1.329 4.961 14.156 1 98.94 153 VAL B N 1
ATOM 3230 C CA . VAL B 1 153 ? -0.458 6.109 14.367 1 98.94 153 VAL B CA 1
ATOM 3231 C C . VAL B 1 153 ? -0.194 6.812 13.039 1 98.94 153 VAL B C 1
ATOM 3233 O O . VAL B 1 153 ? 0.172 6.168 12.047 1 98.94 153 VAL B O 1
ATOM 3236 N N . PHE B 1 154 ? -0.387 8.133 13.055 1 98.94 154 PHE B N 1
ATOM 3237 C CA . PHE B 1 154 ? -0.221 8.93 11.852 1 98.94 154 PHE B CA 1
ATOM 3238 C C . PHE B 1 154 ? 0.903 9.945 12.023 1 98.94 154 PHE B C 1
ATOM 3240 O O . PHE B 1 154 ? 0.916 10.703 12.992 1 98.94 154 PHE B O 1
ATOM 3247 N N . THR B 1 155 ? 1.846 9.922 11.125 1 98.94 155 THR B N 1
ATOM 3248 C CA . THR B 1 155 ? 2.893 10.938 11 1 98.94 155 THR B CA 1
ATOM 3249 C C . THR B 1 155 ? 2.967 11.469 9.578 1 98.94 155 THR B C 1
ATOM 3251 O O . THR B 1 155 ? 2.684 10.742 8.617 1 98.94 155 THR B O 1
ATOM 3254 N N . HIS B 1 156 ? 3.295 12.734 9.453 1 98.88 156 HIS B N 1
ATOM 3255 C CA . HIS B 1 156 ? 3.568 13.234 8.109 1 98.88 156 HIS B CA 1
ATOM 3256 C C . HIS B 1 156 ? 4.867 12.648 7.562 1 98.88 156 HIS B C 1
ATOM 3258 O O . HIS B 1 156 ? 4.887 12.094 6.461 1 98.88 156 HIS B O 1
ATOM 3264 N N . HIS B 1 157 ? 5.965 12.703 8.359 1 98.88 157 HIS B N 1
ATOM 3265 C CA . HIS B 1 157 ? 7.285 12.242 7.949 1 98.88 157 HIS B CA 1
ATOM 3266 C C . HIS B 1 157 ? 7.496 10.773 8.289 1 98.88 157 HIS B C 1
ATOM 3268 O O . HIS B 1 157 ? 7.301 10.367 9.438 1 98.88 157 HIS B O 1
ATOM 3274 N N . PRO B 1 158 ? 7.906 9.984 7.316 1 98.75 158 PRO B N 1
ATOM 3275 C CA . PRO B 1 158 ? 8.242 8.602 7.648 1 98.75 158 PRO B CA 1
ATOM 3276 C C . PRO B 1 158 ? 9.484 8.492 8.531 1 98.75 158 PRO B C 1
ATOM 3278 O O . PRO B 1 158 ? 10.438 9.258 8.359 1 98.75 158 PRO B O 1
ATOM 3281 N N . PRO B 1 159 ? 9.516 7.551 9.414 1 98.62 159 PRO B N 1
ATOM 3282 C CA . PRO B 1 159 ? 10.633 7.402 10.352 1 98.62 159 PRO B CA 1
ATOM 3283 C C . PRO B 1 159 ? 11.742 6.508 9.812 1 98.62 159 PRO B C 1
ATOM 3285 O O . PRO B 1 159 ? 12.734 6.258 10.508 1 98.62 159 PRO B O 1
ATOM 3288 N N . HIS B 1 160 ? 11.641 5.965 8.594 1 97.88 160 HIS B N 1
ATOM 3289 C CA . HIS B 1 160 ? 12.578 5.02 7.996 1 97.88 160 HIS B CA 1
ATOM 3290 C C . HIS B 1 160 ? 12.805 5.332 6.52 1 97.88 160 HIS B C 1
ATOM 3292 O O . HIS B 1 160 ? 12.047 6.094 5.914 1 97.88 160 HIS B O 1
ATOM 3298 N N . THR B 1 161 ? 13.836 4.77 5.98 1 97.06 161 THR B N 1
ATOM 3299 C CA . THR B 1 161 ? 14.133 4.938 4.562 1 97.06 161 THR B CA 1
ATOM 3300 C C . THR B 1 161 ? 13.164 4.129 3.707 1 97.06 161 THR B C 1
ATOM 3302 O O . THR B 1 161 ? 12.781 3.018 4.078 1 97.06 161 THR B O 1
ATOM 3305 N N . ILE B 1 162 ? 12.828 4.738 2.578 1 97.62 162 ILE B N 1
ATOM 3306 C CA . ILE B 1 162 ? 11.922 4.035 1.675 1 97.62 162 ILE B CA 1
ATOM 3307 C C . ILE B 1 162 ? 12.617 3.783 0.339 1 97.62 162 ILE B C 1
ATOM 3309 O O . ILE B 1 162 ? 12.008 3.273 -0.602 1 97.62 162 ILE B O 1
ATOM 3313 N N . GLY B 1 163 ? 13.852 4.207 0.174 1 97.19 163 GLY B N 1
ATOM 3314 C CA . GLY B 1 163 ? 14.664 3.879 -0.988 1 97.19 163 GLY B CA 1
ATOM 3315 C C . GLY B 1 163 ? 14.719 4.996 -2.012 1 97.19 163 GLY B C 1
ATOM 3316 O O . GLY B 1 163 ? 15.312 4.84 -3.08 1 97.19 163 GLY B O 1
ATOM 3317 N N . LEU B 1 164 ? 14.102 6.133 -1.741 1 97.44 164 LEU B N 1
ATOM 3318 C CA . LEU B 1 164 ? 14.188 7.328 -2.574 1 97.44 164 LEU B CA 1
ATOM 3319 C C . LEU B 1 164 ? 15.133 8.359 -1.952 1 97.44 164 LEU B C 1
ATOM 3321 O O . LEU B 1 164 ? 14.75 9.07 -1.024 1 97.44 164 LEU B O 1
ATOM 3325 N N . PRO B 1 165 ? 16.328 8.492 -2.529 1 97.06 165 PRO B N 1
ATOM 3326 C CA . PRO B 1 165 ? 17.359 9.281 -1.848 1 97.06 165 PRO B CA 1
ATOM 3327 C C . PRO B 1 165 ? 16.891 10.695 -1.515 1 97.06 165 PRO B C 1
ATOM 3329 O O . PRO B 1 165 ? 17.141 11.195 -0.416 1 97.06 165 PRO B O 1
ATOM 3332 N N . GLY B 1 166 ? 16.234 11.367 -2.432 1 95.06 166 GLY B N 1
ATOM 3333 C CA . GLY B 1 166 ? 15.734 12.711 -2.174 1 95.06 166 GLY B CA 1
ATOM 3334 C C . GLY B 1 166 ? 14.766 12.773 -1.003 1 95.06 166 GLY B C 1
ATOM 3335 O O . GLY B 1 166 ? 14.906 13.617 -0.119 1 95.06 166 GLY B O 1
ATOM 3336 N N . MET B 1 167 ? 13.859 11.914 -0.968 1 96.56 167 MET B N 1
ATOM 3337 C CA . MET B 1 167 ? 12.844 11.898 0.078 1 96.56 167 MET B CA 1
ATOM 3338 C C . MET B 1 167 ? 13.414 11.359 1.386 1 96.56 167 MET B C 1
ATOM 3340 O O . MET B 1 167 ? 13.039 11.82 2.467 1 96.56 167 MET B O 1
ATOM 3344 N N . ASP B 1 168 ? 14.336 10.398 1.292 1 97.5 168 ASP B N 1
ATOM 3345 C CA . ASP B 1 168 ? 14.977 9.82 2.473 1 97.5 168 ASP B CA 1
ATOM 3346 C C . ASP B 1 168 ? 15.812 10.867 3.211 1 97.5 168 ASP B C 1
ATOM 3348 O O . ASP B 1 168 ? 15.977 10.781 4.43 1 97.5 168 ASP B O 1
ATOM 3352 N N . ALA B 1 169 ? 16.25 11.859 2.494 1 97.12 169 ALA B N 1
ATOM 3353 C CA . ALA B 1 169 ? 17.078 12.906 3.092 1 97.12 169 ALA B CA 1
ATOM 3354 C C . ALA B 1 169 ? 16.266 13.812 3.998 1 97.12 169 ALA B C 1
ATOM 3356 O O . ALA B 1 169 ? 16.812 14.508 4.859 1 97.12 169 ALA B O 1
ATOM 3357 N N . ILE B 1 170 ? 14.945 13.797 3.807 1 97 170 ILE B N 1
ATOM 3358 C CA . ILE B 1 170 ? 14.117 14.734 4.566 1 97 170 ILE B CA 1
ATOM 3359 C C . ILE B 1 170 ? 13.055 13.961 5.344 1 97 170 ILE B C 1
ATOM 3361 O O . ILE B 1 170 ? 11.945 14.461 5.551 1 97 170 ILE B O 1
ATOM 3365 N N . LYS B 1 171 ? 13.305 12.734 5.723 1 98.38 171 LYS B N 1
ATOM 3366 C CA . LYS B 1 171 ? 12.43 11.93 6.57 1 98.38 171 LYS B CA 1
ATOM 3367 C C . LYS B 1 171 ? 12.477 12.406 8.023 1 98.38 171 LYS B C 1
ATOM 3369 O O . LYS B 1 171 ? 13.047 13.461 8.312 1 98.38 171 LYS B O 1
ATOM 3374 N N . LEU B 1 172 ? 11.773 11.734 8.922 1 98.75 172 LEU B N 1
ATOM 3375 C CA . LEU B 1 172 ? 11.844 12.016 10.352 1 98.75 172 LEU B CA 1
ATOM 3376 C C . LEU B 1 172 ? 13.25 11.758 10.883 1 98.75 172 LEU B C 1
ATOM 3378 O O . LEU B 1 172 ? 13.742 10.633 10.836 1 98.75 172 LEU B O 1
ATOM 3382 N N . THR B 1 173 ? 13.938 12.742 11.43 1 98.38 173 THR B N 1
ATOM 3383 C CA . THR B 1 173 ? 15.359 12.688 11.719 1 98.38 173 THR B CA 1
ATOM 3384 C C . THR B 1 173 ? 15.641 11.727 12.867 1 98.38 173 THR B C 1
ATOM 3386 O O . THR B 1 173 ? 16.672 11.047 12.883 1 98.38 173 THR B O 1
ATOM 3389 N N . ASN B 1 174 ? 14.758 11.727 13.836 1 98.5 174 ASN B N 1
ATOM 3390 C CA . ASN B 1 174 ? 14.914 10.797 14.945 1 98.5 174 ASN B CA 1
ATOM 3391 C C . ASN B 1 174 ? 13.891 9.672 14.883 1 98.5 174 ASN B C 1
ATOM 3393 O O . ASN B 1 174 ? 13.242 9.359 15.883 1 98.5 174 ASN B O 1
ATOM 3397 N N . GLY B 1 175 ? 13.781 9.086 13.672 1 98.5 175 GLY B N 1
ATOM 3398 C CA . GLY B 1 175 ? 12.781 8.07 13.383 1 98.5 175 GLY B CA 1
ATOM 3399 C C . GLY B 1 175 ? 12.914 6.836 14.25 1 98.5 175 GLY B C 1
ATOM 3400 O O . GLY B 1 175 ? 11.914 6.195 14.586 1 98.5 175 GLY B O 1
ATOM 3401 N N . SER B 1 176 ? 14.117 6.457 14.68 1 97.88 176 SER B N 1
ATOM 3402 C CA . SER B 1 176 ? 14.336 5.281 15.516 1 97.88 176 SER B CA 1
ATOM 3403 C C . SER B 1 176 ? 13.609 5.41 16.859 1 97.88 176 SER B C 1
ATOM 3405 O O . SER B 1 176 ? 13.133 4.418 17.406 1 97.88 176 SER B O 1
ATOM 3407 N N . ASP B 1 177 ? 13.5 6.641 17.375 1 98.56 177 ASP B N 1
ATOM 3408 C CA . ASP B 1 177 ? 12.797 6.875 18.625 1 98.56 177 ASP B CA 1
ATOM 3409 C C . ASP B 1 177 ? 11.312 6.516 18.5 1 98.56 177 ASP B C 1
ATOM 3411 O O . ASP B 1 177 ? 10.719 5.977 19.438 1 98.56 177 ASP B O 1
ATOM 3415 N N . LEU B 1 178 ? 10.781 6.848 17.359 1 98.75 178 LEU B N 1
ATOM 3416 C CA . LEU B 1 178 ? 9.383 6.512 17.109 1 98.75 178 LEU B CA 1
ATOM 3417 C C . LEU B 1 178 ? 9.211 5.012 16.906 1 98.75 178 LEU B C 1
ATOM 3419 O O . LEU B 1 178 ? 8.352 4.395 17.547 1 98.75 178 LEU B O 1
ATOM 3423 N N . LEU B 1 179 ? 10.031 4.414 16.094 1 98.44 179 LEU B N 1
ATOM 3424 C CA . LEU B 1 179 ? 9.906 3.002 15.758 1 98.44 179 LEU B CA 1
ATOM 3425 C C . LEU B 1 179 ? 10.07 2.125 17 1 98.44 179 LEU B C 1
ATOM 3427 O O . LEU B 1 179 ? 9.359 1.133 17.156 1 98.44 179 LEU B O 1
ATOM 3431 N N . GLU B 1 180 ? 10.992 2.445 17.797 1 97.94 180 GLU B N 1
ATOM 3432 C CA . GLU B 1 180 ? 11.234 1.672 19 1 97.94 180 GLU B CA 1
ATOM 3433 C C . GLU B 1 180 ? 10 1.644 19.906 1 97.94 180 GLU B C 1
ATOM 3435 O O . GLU B 1 180 ? 9.695 0.619 20.516 1 97.94 180 GLU B O 1
ATOM 3440 N N . ARG B 1 181 ? 9.328 2.758 19.953 1 98.31 181 ARG B N 1
ATOM 3441 C CA . ARG B 1 181 ? 8.133 2.865 20.781 1 98.31 181 ARG B CA 1
ATOM 3442 C C . ARG B 1 181 ? 6.984 2.047 20.188 1 98.31 181 ARG B C 1
ATOM 3444 O O . ARG B 1 181 ? 6.184 1.473 20.922 1 98.31 181 ARG B O 1
ATOM 3451 N N . LEU B 1 182 ? 6.953 1.994 18.859 1 98.19 182 LEU B N 1
ATOM 3452 C CA . LEU B 1 182 ? 5.84 1.325 18.203 1 98.19 182 LEU B CA 1
ATOM 3453 C C . LEU B 1 182 ? 6.09 -0.175 18.094 1 98.19 182 LEU B C 1
ATOM 3455 O O . LEU B 1 182 ? 5.145 -0.965 18.016 1 98.19 182 LEU B O 1
ATOM 3459 N N . ALA B 1 183 ? 7.32 -0.568 18.062 1 94.56 183 ALA B N 1
ATOM 3460 C CA . ALA B 1 183 ? 7.699 -1.957 17.812 1 94.56 183 ALA B CA 1
ATOM 3461 C C . ALA B 1 183 ? 7.129 -2.881 18.891 1 94.56 183 ALA B C 1
ATOM 3463 O O . ALA B 1 183 ? 6.93 -4.074 18.656 1 94.56 183 ALA B O 1
ATOM 3464 N N . CYS B 1 184 ? 6.816 -2.371 20.047 1 88.88 184 CYS B N 1
ATOM 3465 C CA . CYS B 1 184 ? 6.344 -3.195 21.141 1 88.88 184 CYS B CA 1
ATOM 3466 C C . CYS B 1 184 ? 4.82 -3.174 21.234 1 88.88 184 CYS B C 1
ATOM 3468 O O . CYS B 1 184 ? 4.242 -3.66 22.203 1 88.88 184 CYS B O 1
ATOM 3470 N N . THR B 1 185 ? 4.219 -2.641 20.219 1 92.94 185 THR B N 1
ATOM 3471 C CA . THR B 1 185 ? 2.766 -2.549 20.156 1 92.94 185 THR B CA 1
ATOM 3472 C C . THR B 1 185 ? 2.232 -3.211 18.891 1 92.94 185 THR B C 1
ATOM 3474 O O . THR B 1 185 ? 3.008 -3.721 18.078 1 92.94 185 THR B O 1
ATOM 3477 N N . LYS B 1 186 ? 1.03 -3.373 18.703 1 93.38 186 LYS B N 1
ATOM 3478 C CA . LYS B 1 186 ? 0.392 -3.867 17.5 1 93.38 186 LYS B CA 1
ATOM 3479 C C . LYS B 1 186 ? -0.057 -2.713 16.609 1 93.38 186 LYS B C 1
ATOM 3481 O O . LYS B 1 186 ? -1.07 -2.816 15.906 1 93.38 186 LYS B O 1
ATOM 3486 N N . ALA B 1 187 ? 0.71 -1.574 16.672 1 98 187 ALA B N 1
ATOM 3487 C CA . ALA B 1 187 ? 0.334 -0.363 15.953 1 98 187 ALA B CA 1
ATOM 3488 C C . ALA B 1 187 ? 0.521 -0.542 14.445 1 98 187 ALA B C 1
ATOM 3490 O O . ALA B 1 187 ? 1.308 -1.385 14.008 1 98 187 ALA B O 1
ATOM 3491 N N . HIS B 1 188 ? -0.267 0.126 13.742 1 98.75 188 HIS B N 1
ATOM 3492 C CA . HIS B 1 188 ? -0.018 0.372 12.32 1 98.75 188 HIS B CA 1
ATOM 3493 C C . HIS B 1 188 ? 0.305 1.84 12.07 1 98.75 188 HIS B C 1
ATOM 3495 O O . HIS B 1 188 ? -0.371 2.729 12.586 1 98.75 188 HIS B O 1
ATOM 3501 N N . LEU B 1 189 ? 1.389 2.041 11.336 1 98.94 189 LEU B N 1
ATOM 3502 C CA . LEU B 1 189 ? 1.876 3.393 11.094 1 98.94 189 LEU B CA 1
ATOM 3503 C C . LEU B 1 189 ? 1.45 3.883 9.711 1 98.94 189 LEU B C 1
ATOM 3505 O O . LEU B 1 189 ? 1.58 3.156 8.727 1 98.94 189 LEU B O 1
ATOM 3509 N N . PHE B 1 190 ? 0.884 5.078 9.672 1 98.94 190 PHE B N 1
ATOM 3510 C CA . PHE B 1 190 ? 0.537 5.75 8.422 1 98.94 190 PHE B CA 1
ATOM 3511 C C . PHE B 1 190 ? 1.374 7.012 8.234 1 98.94 190 PHE B C 1
ATOM 3513 O O . PHE B 1 190 ? 1.533 7.801 9.172 1 98.94 190 PHE B O 1
ATOM 3520 N N . CYS B 1 191 ? 1.904 7.195 7.008 1 98.81 191 CYS B N 1
ATOM 3521 C CA . CYS B 1 191 ? 2.764 8.344 6.746 1 98.81 191 CYS B CA 1
ATOM 3522 C C . CYS B 1 191 ? 2.355 9.047 5.461 1 98.81 191 CYS B C 1
ATOM 3524 O O . CYS B 1 191 ? 1.729 8.445 4.586 1 98.81 191 CYS B O 1
ATOM 3526 N N . GLY B 1 192 ? 2.65 10.352 5.379 1 98.44 192 GLY B N 1
ATOM 3527 C CA . GLY B 1 192 ? 2.576 11.133 4.152 1 98.44 192 GLY B CA 1
ATOM 3528 C C . GLY B 1 192 ? 3.936 11.578 3.646 1 98.44 192 GLY B C 1
ATOM 3529 O O . GLY B 1 192 ? 4.871 10.773 3.578 1 98.44 192 GLY B O 1
ATOM 3530 N N . HIS B 1 193 ? 4.105 12.672 3.096 1 98 193 HIS B N 1
ATOM 3531 C CA . HIS B 1 193 ? 5.352 13.367 2.807 1 98 193 HIS B CA 1
ATOM 3532 C C . HIS B 1 193 ? 5.957 12.891 1.488 1 98 193 HIS B C 1
ATOM 3534 O O . HIS B 1 193 ? 6.465 13.703 0.707 1 98 193 HIS B O 1
ATOM 3540 N N . VAL B 1 194 ? 5.809 11.641 1.127 1 97.88 194 VAL B N 1
ATOM 3541 C CA . VAL B 1 194 ? 6.547 11.055 0.014 1 97.88 194 VAL B CA 1
ATOM 3542 C C . VAL B 1 194 ? 5.703 11.117 -1.257 1 97.88 194 VAL B C 1
ATOM 3544 O O . VAL B 1 194 ? 6.238 11.102 -2.367 1 97.88 194 VAL B O 1
ATOM 3547 N N . HIS B 1 195 ? 4.348 11.156 -1.185 1 97.44 195 HIS B N 1
ATOM 3548 C CA . HIS B 1 195 ? 3.439 11.297 -2.316 1 97.44 195 HIS B CA 1
ATOM 3549 C C . HIS B 1 195 ? 3.408 10.023 -3.156 1 97.44 195 HIS B C 1
ATOM 3551 O O . HIS B 1 195 ? 3.357 10.086 -4.387 1 97.44 195 HIS B O 1
ATOM 3557 N N . ARG B 1 196 ? 3.57 8.898 -2.533 1 97.25 196 ARG B N 1
ATOM 3558 C CA . ARG B 1 196 ? 3.504 7.605 -3.207 1 97.25 196 ARG B CA 1
ATOM 3559 C C . ARG B 1 196 ? 2.783 6.574 -2.344 1 97.25 196 ARG B C 1
ATOM 3561 O O . ARG B 1 196 ? 2.803 6.66 -1.115 1 97.25 196 ARG B O 1
ATOM 3568 N N . THR B 1 197 ? 2.174 5.617 -3.027 1 96.62 197 THR B N 1
ATOM 3569 C CA . THR B 1 197 ? 1.664 4.465 -2.291 1 96.62 197 THR B CA 1
ATOM 3570 C C . THR B 1 197 ? 2.789 3.484 -1.975 1 96.62 197 THR B C 1
ATOM 3572 O O . THR B 1 197 ? 3.354 2.865 -2.879 1 96.62 197 THR B O 1
ATOM 3575 N N . ILE B 1 198 ? 3.133 3.385 -0.756 1 98.56 198 ILE B N 1
ATOM 3576 C CA . ILE B 1 198 ? 4.195 2.531 -0.241 1 98.56 198 ILE B CA 1
ATOM 3577 C C . ILE B 1 198 ? 3.701 1.776 0.991 1 98.56 198 ILE B C 1
ATOM 3579 O O . ILE B 1 198 ? 2.912 2.307 1.776 1 98.56 198 ILE B O 1
ATOM 3583 N N . SER B 1 199 ? 4.062 0.555 1.124 1 98.81 199 SER B N 1
ATOM 3584 C CA . SER B 1 199 ? 3.764 -0.19 2.344 1 98.81 199 SER B CA 1
ATOM 3585 C C . SER B 1 199 ? 4.934 -1.074 2.754 1 98.81 199 SER B C 1
ATOM 3587 O O . SER B 1 199 ? 5.938 -1.155 2.041 1 98.81 199 SER B O 1
ATOM 3589 N N . GLY B 1 200 ? 4.855 -1.641 3.904 1 98.62 200 GLY B N 1
ATOM 3590 C CA . GLY B 1 200 ? 5.906 -2.535 4.367 1 98.62 200 GLY B CA 1
ATOM 3591 C C . GLY B 1 200 ? 5.984 -2.631 5.879 1 98.62 200 GLY B C 1
ATOM 3592 O O . GLY B 1 200 ? 4.965 -2.568 6.562 1 98.62 200 GLY B O 1
ATOM 3593 N N . GLN B 1 201 ? 7.191 -2.928 6.227 1 97.81 201 GLN B N 1
ATOM 3594 C CA . GLN B 1 201 ? 7.543 -3.115 7.629 1 97.81 201 GLN B CA 1
ATOM 3595 C C . GLN B 1 201 ? 8.953 -2.617 7.914 1 97.81 201 GLN B C 1
ATOM 3597 O O . GLN B 1 201 ? 9.875 -2.857 7.129 1 97.81 201 GLN B O 1
ATOM 3602 N N . ALA B 1 202 ? 9.055 -1.781 8.906 1 97.44 202 ALA B N 1
ATOM 3603 C CA . ALA B 1 202 ? 10.359 -1.297 9.344 1 97.44 202 ALA B CA 1
ATOM 3604 C C . ALA B 1 202 ? 10.57 -1.552 10.836 1 97.44 202 ALA B C 1
ATOM 3606 O O . ALA B 1 202 ? 9.82 -1.038 11.672 1 97.44 202 ALA B O 1
ATOM 3607 N N . GLN B 1 203 ? 11.531 -2.34 11.195 1 94.62 203 GLN B N 1
ATOM 3608 C CA . GLN B 1 203 ? 11.867 -2.664 12.578 1 94.62 203 GLN B CA 1
ATOM 3609 C C . GLN B 1 203 ? 10.648 -3.203 13.328 1 94.62 203 GLN B C 1
ATOM 3611 O O . GLN B 1 203 ? 10.352 -2.766 14.438 1 94.62 203 GLN B O 1
ATOM 3616 N N . GLY B 1 204 ? 9.953 -3.99 12.602 1 94.25 204 GLY B N 1
ATOM 3617 C CA . GLY B 1 204 ? 8.828 -4.672 13.219 1 94.25 204 GLY B CA 1
ATOM 3618 C C . GLY B 1 204 ? 7.547 -3.854 13.195 1 94.25 204 GLY B C 1
ATOM 3619 O O . GLY B 1 204 ? 6.516 -4.293 13.703 1 94.25 204 GLY B O 1
ATOM 3620 N N . VAL B 1 205 ? 7.504 -2.678 12.617 1 97.75 205 VAL B N 1
ATOM 3621 C CA . VAL B 1 205 ? 6.336 -1.807 12.586 1 97.75 205 VAL B CA 1
ATOM 3622 C C . VAL B 1 205 ? 5.773 -1.752 11.172 1 97.75 205 VAL B C 1
ATOM 3624 O O . VAL B 1 205 ? 6.438 -1.271 10.25 1 97.75 205 VAL B O 1
ATOM 3627 N N . PRO B 1 206 ? 4.559 -2.322 10.992 1 98.44 206 PRO B N 1
ATOM 3628 C CA . PRO B 1 206 ? 3.947 -2.189 9.672 1 98.44 206 PRO B CA 1
ATOM 3629 C C . PRO B 1 206 ? 3.576 -0.748 9.328 1 98.44 206 PRO B C 1
ATOM 3631 O O . PRO B 1 206 ? 3.199 0.021 10.219 1 98.44 206 PRO B O 1
ATOM 3634 N N . PHE B 1 207 ? 3.697 -0.418 8.016 1 98.81 207 PHE B N 1
ATOM 3635 C CA . PHE B 1 207 ? 3.379 0.958 7.652 1 98.81 207 PHE B CA 1
ATOM 3636 C C . PHE B 1 207 ? 2.699 1.016 6.289 1 98.81 207 PHE B C 1
ATOM 3638 O O . PHE B 1 207 ? 2.812 0.081 5.492 1 98.81 207 PHE B O 1
ATOM 3645 N N . THR B 1 208 ? 1.936 2.1 6.082 1 98.88 208 THR B N 1
ATOM 3646 C CA . THR B 1 208 ? 1.292 2.459 4.824 1 98.88 208 THR B CA 1
ATOM 3647 C C . THR B 1 208 ? 1.493 3.939 4.516 1 98.88 208 THR B C 1
ATOM 3649 O O . THR B 1 208 ? 1.418 4.781 5.414 1 98.88 208 THR B O 1
ATOM 3652 N N . MET B 1 209 ? 1.787 4.23 3.264 1 98.69 209 MET B N 1
ATOM 3653 C CA . MET B 1 209 ? 1.884 5.602 2.764 1 98.69 209 MET B CA 1
ATOM 3654 C C . MET B 1 209 ? 0.951 5.812 1.577 1 98.69 209 MET B C 1
ATOM 3656 O O . MET B 1 209 ? 0.653 4.871 0.839 1 98.69 209 MET B O 1
ATOM 3660 N N . PHE B 1 210 ? 0.55 7.059 1.396 1 97.94 210 PHE B N 1
ATOM 3661 C CA . PHE B 1 210 ? -0.452 7.336 0.373 1 97.94 210 PHE B CA 1
ATOM 3662 C C . PHE B 1 210 ? 0.055 8.383 -0.612 1 97.94 210 PHE B C 1
ATOM 3664 O O . PHE B 1 210 ? 0.898 9.211 -0.265 1 97.94 210 PHE B O 1
ATOM 3671 N N . LYS B 1 211 ? -0.575 8.375 -1.804 1 97.56 211 LYS B N 1
ATOM 3672 C CA . LYS B 1 211 ? -0.414 9.414 -2.814 1 97.56 211 LYS B CA 1
ATOM 3673 C C . LYS B 1 211 ? -1.102 10.711 -2.383 1 97.56 211 LYS B C 1
ATOM 3675 O O . LYS B 1 211 ? -2.039 10.68 -1.584 1 97.56 211 LYS B O 1
ATOM 3680 N N . SER B 1 212 ? -0.569 11.727 -2.959 1 97.94 212 SER B N 1
ATOM 3681 C CA . SER B 1 212 ? -1.184 13.047 -2.844 1 97.94 212 SER B CA 1
ATOM 3682 C C . SER B 1 212 ? -2.379 13.188 -3.781 1 97.94 212 SER B C 1
ATOM 3684 O O . SER B 1 212 ? -2.432 12.531 -4.824 1 97.94 212 SER B O 1
ATOM 3686 N N . PRO B 1 213 ? -3.367 14 -3.373 1 98.25 213 PRO B N 1
ATOM 3687 C CA . PRO B 1 213 ? -4.371 14.352 -4.383 1 98.25 213 PRO B CA 1
ATOM 3688 C C . PRO B 1 213 ? -3.803 15.234 -5.492 1 98.25 213 PRO B C 1
ATOM 3690 O O . PRO B 1 213 ? -4.438 15.398 -6.535 1 98.25 213 PRO B O 1
ATOM 3693 N N . CYS B 1 214 ? -2.629 15.812 -5.348 1 96.31 214 CYS B N 1
ATOM 3694 C CA . CYS B 1 214 ? -2.143 16.844 -6.258 1 96.31 214 CYS B CA 1
ATOM 3695 C C . CYS B 1 214 ? -1.089 16.281 -7.203 1 96.31 214 CYS B C 1
ATOM 3697 O O . CYS B 1 214 ? -1.393 15.945 -8.352 1 96.31 214 CYS B O 1
ATOM 3699 N N . HIS B 1 215 ? 0.088 16.062 -6.746 1 95.5 215 HIS B N 1
ATOM 3700 C CA . HIS B 1 215 ? 1.188 15.562 -7.559 1 95.5 215 HIS B CA 1
ATOM 3701 C C . HIS B 1 215 ? 1.913 14.422 -6.852 1 95.5 215 HIS B C 1
ATOM 3703 O O . HIS B 1 215 ? 1.78 14.25 -5.641 1 95.5 215 HIS B O 1
ATOM 3709 N N . GLN B 1 216 ? 2.699 13.68 -7.625 1 95.94 216 GLN B N 1
ATOM 3710 C CA . GLN B 1 216 ? 3.291 12.469 -7.07 1 95.94 216 GLN B CA 1
ATOM 3711 C C . GLN B 1 216 ? 4.812 12.484 -7.215 1 95.94 216 GLN B C 1
ATOM 3713 O O . GLN B 1 216 ? 5.355 13.234 -8.023 1 95.94 216 GLN B O 1
ATOM 3718 N N . ALA B 1 217 ? 5.445 11.711 -6.352 1 95.31 217 ALA B N 1
ATOM 3719 C CA . ALA B 1 217 ? 6.875 11.469 -6.5 1 95.31 217 ALA B CA 1
ATOM 3720 C C . ALA B 1 217 ? 7.141 10.281 -7.426 1 95.31 217 ALA B C 1
ATOM 3722 O O . ALA B 1 217 ? 6.512 9.227 -7.285 1 95.31 217 ALA B O 1
ATOM 3723 N N . PRO B 1 218 ? 8.031 10.469 -8.398 1 94.62 218 PRO B N 1
ATOM 3724 C CA . PRO B 1 218 ? 8.398 9.312 -9.219 1 94.62 218 PRO B CA 1
ATOM 3725 C C . PRO B 1 218 ? 9.219 8.281 -8.445 1 94.62 218 PRO B C 1
ATOM 3727 O O . PRO B 1 218 ? 9.898 8.633 -7.469 1 94.62 218 PRO B O 1
ATOM 3730 N N . LEU B 1 219 ? 9.125 7.016 -8.836 1 96.19 219 LEU B N 1
ATOM 3731 C CA . LEU B 1 219 ? 10.008 5.977 -8.312 1 96.19 219 LEU B CA 1
ATOM 3732 C C . LEU B 1 219 ? 11.422 6.141 -8.859 1 96.19 219 LEU B C 1
ATOM 3734 O O . LEU B 1 219 ? 11.75 5.598 -9.914 1 96.19 219 LEU B O 1
ATOM 3738 N N . ASP B 1 220 ? 12.203 6.961 -8.188 1 95.06 220 ASP B N 1
ATOM 3739 C CA . ASP B 1 220 ? 13.594 7.215 -8.555 1 95.06 220 ASP B CA 1
ATOM 3740 C C . ASP B 1 220 ? 14.539 6.828 -7.414 1 95.06 220 ASP B C 1
ATOM 3742 O O . ASP B 1 220 ? 14.617 7.531 -6.406 1 95.06 220 ASP B O 1
ATOM 3746 N N . LEU B 1 221 ? 15.273 5.754 -7.609 1 96.56 221 LEU B N 1
ATOM 3747 C CA . LEU B 1 221 ? 16.125 5.199 -6.559 1 96.56 221 LEU B CA 1
ATOM 3748 C C . LEU B 1 221 ? 17.516 5.836 -6.586 1 96.56 221 LEU B C 1
ATOM 3750 O O . LEU B 1 221 ? 18.406 5.414 -5.848 1 96.56 221 LEU B O 1
ATOM 3754 N N . HIS B 1 222 ? 17.703 6.824 -7.402 1 95 222 HIS B N 1
ATOM 3755 C CA . HIS B 1 222 ? 19.062 7.301 -7.605 1 95 222 HIS B CA 1
ATOM 3756 C C . HIS B 1 222 ? 19.172 8.805 -7.363 1 95 222 HIS B C 1
ATOM 3758 O O . HIS B 1 222 ? 20.141 9.273 -6.762 1 95 222 HIS B O 1
ATOM 3764 N N . ASP B 1 223 ? 18.156 9.516 -7.793 1 93.5 223 ASP B N 1
ATOM 3765 C CA . ASP B 1 223 ? 18.219 10.977 -7.777 1 93.5 223 ASP B CA 1
ATOM 3766 C C . ASP B 1 223 ? 18.047 11.516 -6.359 1 93.5 223 ASP B C 1
ATOM 3768 O O . ASP B 1 223 ? 17.078 11.164 -5.672 1 93.5 223 ASP B O 1
ATOM 3772 N N . ALA B 1 224 ? 18.891 12.398 -5.949 1 93.75 224 ALA B N 1
ATOM 3773 C CA . ALA B 1 224 ? 18.859 12.953 -4.598 1 93.75 224 ALA B CA 1
ATOM 3774 C C . ALA B 1 224 ? 17.969 14.188 -4.527 1 93.75 224 ALA B C 1
ATOM 3776 O O . ALA B 1 224 ? 17.781 14.758 -3.451 1 93.75 224 ALA B O 1
ATOM 3777 N N . ASP B 1 225 ? 17.328 14.508 -5.68 1 92.38 225 ASP B N 1
ATOM 3778 C CA . ASP B 1 225 ? 16.438 15.672 -5.727 1 92.38 225 ASP B CA 1
ATOM 3779 C C . ASP B 1 225 ? 15.109 15.375 -5.051 1 92.38 225 ASP B C 1
ATOM 3781 O O . ASP B 1 225 ? 14.305 14.594 -5.566 1 92.38 225 ASP B O 1
ATOM 3785 N N . SER B 1 226 ? 14.797 16.031 -3.965 1 91 226 SER B N 1
ATOM 3786 C CA . SER B 1 226 ? 13.586 15.781 -3.189 1 91 226 SER B CA 1
ATOM 3787 C C . SER B 1 226 ? 12.383 16.484 -3.812 1 91 226 SER B C 1
ATOM 3789 O O . SER B 1 226 ? 11.258 16.328 -3.34 1 91 226 SER B O 1
ATOM 3791 N N . THR B 1 227 ? 12.586 17.219 -4.918 1 90.81 227 THR B N 1
ATOM 3792 C CA . THR B 1 227 ? 11.5 18.016 -5.492 1 90.81 227 THR B CA 1
ATOM 3793 C C . THR B 1 227 ? 10.938 17.344 -6.738 1 90.81 227 THR B C 1
ATOM 3795 O O . THR B 1 227 ? 10.023 17.859 -7.379 1 90.81 227 THR B O 1
ATOM 3798 N N . LEU B 1 228 ? 11.5 16.203 -7.066 1 92.75 228 LEU B N 1
ATOM 3799 C CA . LEU B 1 228 ? 11.008 15.508 -8.25 1 92.75 228 LEU B CA 1
ATOM 3800 C C . LEU B 1 228 ? 9.523 15.188 -8.109 1 92.75 228 LEU B C 1
ATOM 3802 O O . LEU B 1 228 ? 9.078 14.711 -7.059 1 92.75 228 LEU B O 1
ATOM 3806 N N . SER B 1 229 ? 8.773 15.516 -9.133 1 94.06 229 SER B N 1
ATOM 3807 C CA . SER B 1 229 ? 7.328 15.305 -9.141 1 94.06 229 SER B CA 1
ATOM 3808 C C . SER B 1 229 ? 6.832 14.898 -10.523 1 94.06 229 SER B C 1
ATOM 3810 O O . SER B 1 229 ? 7.516 15.125 -11.523 1 94.06 229 SER B O 1
ATOM 3812 N N . ASN B 1 230 ? 5.734 14.266 -10.555 1 93.31 230 ASN B N 1
ATOM 3813 C CA . ASN B 1 230 ? 5.07 13.984 -11.82 1 93.31 230 ASN B CA 1
ATOM 3814 C C . ASN B 1 230 ? 3.555 14.117 -11.695 1 93.31 230 ASN B C 1
ATOM 3816 O O . ASN B 1 230 ? 3.029 14.305 -10.594 1 93.31 230 ASN B O 1
ATOM 3820 N N . ALA B 1 231 ? 2.85 14.062 -12.781 1 93.69 231 ALA B N 1
ATOM 3821 C CA . ALA B 1 231 ? 1.436 14.414 -12.859 1 93.69 231 ALA B CA 1
ATOM 3822 C C . ALA B 1 231 ? 0.557 13.164 -12.828 1 93.69 231 ALA B C 1
ATOM 3824 O O . ALA B 1 231 ? -0.501 13.133 -13.461 1 93.69 231 ALA B O 1
ATOM 3825 N N . GLU B 1 232 ? 1.005 12.102 -12.164 1 94.31 232 GLU B N 1
ATOM 3826 C CA . GLU B 1 232 ? 0.171 10.914 -12.008 1 94.31 232 GLU B CA 1
ATOM 3827 C C . GLU B 1 232 ? -1.124 11.242 -11.273 1 94.31 232 GLU B C 1
ATOM 3829 O O . GLU B 1 232 ? -1.214 12.266 -10.594 1 94.31 232 GLU B O 1
ATOM 3834 N N . PRO B 1 233 ? -2.141 10.391 -11.375 1 94 233 PRO B N 1
ATOM 3835 C CA . PRO B 1 233 ? -3.428 10.68 -10.734 1 94 233 PRO B CA 1
ATOM 3836 C C . PRO B 1 233 ? -3.305 10.883 -9.227 1 94 233 PRO B C 1
ATOM 3838 O O . PRO B 1 233 ? -2.496 10.211 -8.578 1 94 233 PRO B O 1
ATOM 3841 N N . GLY B 1 234 ? -4.137 11.828 -8.766 1 96.38 234 GLY B N 1
ATOM 3842 C CA . GLY B 1 234 ? -4.289 11.938 -7.32 1 96.38 234 GLY B CA 1
ATOM 3843 C C . GLY B 1 234 ? -5.023 10.758 -6.711 1 96.38 234 GLY B C 1
ATOM 3844 O O . GLY B 1 234 ? -5.547 9.906 -7.43 1 96.38 234 GLY B O 1
ATOM 3845 N N . ALA B 1 235 ? -5.039 10.711 -5.402 1 97.62 235 ALA B N 1
ATOM 3846 C CA . ALA B 1 235 ? -5.691 9.594 -4.73 1 97.62 235 ALA B CA 1
ATOM 3847 C C . ALA B 1 235 ? -6.176 9.992 -3.338 1 97.62 235 ALA B C 1
ATOM 3849 O O . ALA B 1 235 ? -5.82 11.062 -2.836 1 97.62 235 ALA B O 1
ATOM 3850 N N . TYR B 1 236 ? -7.051 9.242 -2.783 1 98.38 236 TYR B N 1
ATOM 3851 C CA . TYR B 1 236 ? -7.367 9.266 -1.359 1 98.38 236 TYR B CA 1
ATOM 3852 C C . TYR B 1 236 ? -7.207 7.883 -0.741 1 98.38 236 TYR B C 1
ATOM 3854 O O . TYR B 1 236 ? -7.168 6.875 -1.455 1 98.38 236 TYR B O 1
ATOM 3862 N N . GLY B 1 237 ? -6.992 7.867 0.564 1 98.62 237 GLY B N 1
ATOM 3863 C CA . GLY B 1 237 ? -6.93 6.617 1.308 1 98.62 237 GLY B CA 1
ATOM 3864 C C . GLY B 1 237 ? -8.227 6.277 2.012 1 98.62 237 GLY B C 1
ATOM 3865 O O . GLY B 1 237 ? -8.93 7.168 2.498 1 98.62 237 GLY B O 1
ATOM 3866 N N . LEU B 1 238 ? -8.516 5.023 2.027 1 98.81 238 LEU B N 1
ATOM 3867 C CA . LEU B 1 238 ? -9.633 4.48 2.791 1 98.81 238 LEU B CA 1
ATOM 3868 C C . LEU B 1 238 ? -9.164 3.365 3.721 1 98.81 238 LEU B C 1
ATOM 3870 O O . LEU B 1 238 ? -8.602 2.365 3.264 1 98.81 238 LEU B O 1
ATOM 3874 N N . LEU B 1 239 ? -9.352 3.586 4.992 1 98.88 239 LEU B N 1
ATOM 3875 C CA . LEU B 1 239 ? -9.047 2.562 5.988 1 98.88 239 LEU B CA 1
ATOM 3876 C C . LEU B 1 239 ? -10.312 1.845 6.438 1 98.88 239 LEU B C 1
ATOM 3878 O O . LEU B 1 239 ? -11.281 2.486 6.867 1 98.88 239 LEU B O 1
ATOM 3882 N N . LEU B 1 240 ? -10.312 0.563 6.273 1 98.75 240 LEU B N 1
ATOM 3883 C CA . LEU B 1 240 ? -11.352 -0.289 6.836 1 98.75 240 LEU B CA 1
ATOM 3884 C C . LEU B 1 240 ? -10.875 -0.945 8.125 1 98.75 240 LEU B C 1
ATOM 3886 O O . LEU B 1 240 ? -9.844 -1.615 8.141 1 98.75 240 LEU B O 1
ATOM 3890 N N . LEU B 1 241 ? -11.664 -0.734 9.18 1 98.12 241 LEU B N 1
ATOM 3891 C CA . LEU B 1 241 ? -11.25 -1.198 10.492 1 98.12 241 LEU B CA 1
ATOM 3892 C C . LEU B 1 241 ? -11.938 -2.508 10.852 1 98.12 241 LEU B C 1
ATOM 3894 O O . LEU B 1 241 ? -13.148 -2.646 10.672 1 98.12 241 LEU B O 1
ATOM 3898 N N . ALA B 1 242 ? -11.172 -3.461 11.148 1 94.38 242 ALA B N 1
ATOM 3899 C CA . ALA B 1 242 ? -11.641 -4.719 11.727 1 94.38 242 ALA B CA 1
ATOM 3900 C C . ALA B 1 242 ? -10.984 -4.98 13.078 1 94.38 242 ALA B C 1
ATOM 3902 O O . ALA B 1 242 ? -9.883 -4.492 13.352 1 94.38 242 ALA B O 1
ATOM 3903 N N . LYS B 1 243 ? -11.695 -5.742 13.914 1 90.5 243 LYS B N 1
ATOM 3904 C CA . LYS B 1 243 ? -11.086 -6.062 15.203 1 90.5 243 LYS B CA 1
ATOM 3905 C C . LYS B 1 243 ? -9.719 -6.719 15.016 1 90.5 243 LYS B C 1
ATOM 3907 O O . LYS B 1 243 ? -9.602 -7.73 14.312 1 90.5 243 LYS B O 1
ATOM 3912 N N . GLY B 1 244 ? -8.695 -6.094 15.484 1 86.94 244 GLY B N 1
ATOM 3913 C CA . GLY B 1 244 ? -7.344 -6.633 15.43 1 86.94 244 GLY B CA 1
ATOM 3914 C C . GLY B 1 244 ? -6.668 -6.395 14.094 1 86.94 244 GLY B C 1
ATOM 3915 O O . GLY B 1 244 ? -5.684 -7.059 13.758 1 86.94 244 GLY B O 1
ATOM 3916 N N . GLY B 1 245 ? -7.297 -5.477 13.359 1 95.94 245 GLY B N 1
ATOM 3917 C CA . GLY B 1 245 ? -6.668 -5.254 12.07 1 95.94 245 GLY B CA 1
ATOM 3918 C C . GLY B 1 245 ? -7.141 -3.984 11.383 1 95.94 245 GLY B C 1
ATOM 3919 O O . GLY B 1 245 ? -8.047 -3.309 11.875 1 95.94 245 GLY B O 1
ATOM 3920 N N . VAL B 1 246 ? -6.441 -3.6 10.305 1 98.69 246 VAL B N 1
ATOM 3921 C CA . VAL B 1 246 ? -6.781 -2.465 9.453 1 98.69 246 VAL B CA 1
ATOM 3922 C C . VAL B 1 246 ? -6.383 -2.766 8.008 1 98.69 246 VAL B C 1
ATOM 3924 O O . VAL B 1 246 ? -5.332 -3.363 7.758 1 98.69 246 VAL B O 1
ATOM 3927 N N . THR B 1 247 ? -7.266 -2.461 7.113 1 98.75 247 THR B N 1
ATOM 3928 C CA . THR B 1 247 ? -7.008 -2.566 5.684 1 98.75 247 THR B CA 1
ATOM 3929 C C . THR B 1 247 ? -7.031 -1.19 5.023 1 98.75 247 THR B C 1
ATOM 3931 O O . THR B 1 247 ? -8 -0.443 5.168 1 98.75 247 THR B O 1
ATOM 3934 N N . ALA B 1 248 ? -5.934 -0.875 4.383 1 98.88 248 ALA B N 1
ATOM 3935 C CA . ALA B 1 248 ? -5.809 0.421 3.721 1 98.88 248 ALA B CA 1
ATOM 3936 C C . ALA B 1 248 ? -5.926 0.276 2.205 1 98.88 248 ALA B C 1
ATOM 3938 O O . ALA B 1 248 ? -5.156 -0.457 1.583 1 98.88 248 ALA B O 1
ATOM 3939 N N . HIS B 1 249 ? -6.898 0.914 1.645 1 98.38 249 HIS B N 1
ATOM 3940 C CA . HIS B 1 249 ? -7.031 1.046 0.198 1 98.38 249 HIS B CA 1
ATOM 3941 C C . HIS B 1 249 ? -6.527 2.404 -0.28 1 98.38 249 HIS B C 1
ATOM 3943 O O . HIS B 1 249 ? -6.707 3.412 0.405 1 98.38 249 HIS B O 1
ATOM 3949 N N . SER B 1 250 ? -5.859 2.393 -1.356 1 96.19 250 SER B N 1
ATOM 3950 C CA . SER B 1 250 ? -5.551 3.613 -2.094 1 96.19 250 SER B CA 1
ATOM 3951 C C . SER B 1 250 ? -6.391 3.721 -3.361 1 96.19 250 SER B C 1
ATOM 3953 O O . SER B 1 250 ? -6.383 2.814 -4.195 1 96.19 250 SER B O 1
ATOM 3955 N N . GLU B 1 251 ? -7.078 4.805 -3.508 1 96.25 251 GLU B N 1
ATOM 3956 C CA . GLU B 1 251 ? -7.984 4.945 -4.645 1 96.25 251 GLU B CA 1
ATOM 3957 C C . GLU B 1 251 ? -7.594 6.137 -5.516 1 96.25 251 GLU B C 1
ATOM 3959 O O . GLU B 1 251 ? -7.676 7.285 -5.078 1 96.25 251 GLU B O 1
ATOM 3964 N N . ASP B 1 252 ? -7.188 5.836 -6.754 1 95.25 252 ASP B N 1
ATOM 3965 C CA . ASP B 1 252 ? -6.879 6.898 -7.703 1 95.25 252 ASP B CA 1
ATOM 3966 C C . ASP B 1 252 ? -8.141 7.656 -8.109 1 95.25 252 ASP B C 1
ATOM 3968 O O . ASP B 1 252 ? -9.219 7.062 -8.234 1 95.25 252 ASP B O 1
ATOM 3972 N N . VAL B 1 253 ? -7.953 8.883 -8.281 1 94.56 253 VAL B N 1
ATOM 3973 C CA . VAL B 1 253 ? -9.086 9.719 -8.648 1 94.56 253 VAL B CA 1
ATOM 3974 C C . VAL B 1 253 ? -8.875 10.281 -10.055 1 94.56 253 VAL B C 1
ATOM 3976 O O . VAL B 1 253 ? -7.738 10.461 -10.492 1 94.56 253 VAL B O 1
ATOM 3979 N N . GLY B 1 254 ? -9.938 10.469 -10.773 1 84.81 254 GLY B N 1
ATOM 3980 C CA . GLY B 1 254 ? -9.891 11.133 -12.062 1 84.81 254 GLY B CA 1
ATOM 3981 C C . GLY B 1 254 ? -9.656 10.188 -13.227 1 84.81 254 GLY B C 1
ATOM 3982 O O . GLY B 1 254 ? -9.562 10.609 -14.375 1 84.81 254 GLY B O 1
ATOM 3983 N N . LEU B 1 255 ? -9.359 8.875 -13.055 1 83.69 255 LEU B N 1
ATOM 3984 C CA . LEU B 1 255 ? -9.117 7.926 -14.141 1 83.69 255 LEU B CA 1
ATOM 3985 C C . LEU B 1 255 ? -10.422 7.582 -14.859 1 83.69 255 LEU B C 1
ATOM 3987 O O . LEU B 1 255 ? -10.43 7.375 -16.078 1 83.69 255 LEU B O 1
ATOM 3991 N N . ASN B 1 256 ? -11.539 7.648 -14.32 1 79.12 256 ASN B N 1
ATOM 3992 C CA . ASN B 1 256 ? -12.891 7.504 -14.844 1 79.12 256 ASN B CA 1
ATOM 3993 C C . ASN B 1 256 ? -13.023 6.254 -15.711 1 79.12 256 ASN B C 1
ATOM 3995 O O . ASN B 1 256 ? -13.477 6.332 -16.859 1 79.12 256 ASN B O 1
ATOM 3999 N N . PHE B 1 257 ? -12.609 5.055 -15.281 1 84.06 257 PHE B N 1
ATOM 4000 C CA . PHE B 1 257 ? -12.852 3.777 -15.945 1 84.06 257 PHE B CA 1
ATOM 4001 C C . PHE B 1 257 ? -14.039 3.055 -15.32 1 84.06 257 PHE B C 1
ATOM 4003 O O . PHE B 1 257 ? -13.969 2.629 -14.164 1 84.06 257 PHE B O 1
ATOM 4010 N N . PRO B 1 258 ? -15.055 2.934 -16.062 1 85.25 258 PRO B N 1
ATOM 4011 C CA . PRO B 1 258 ? -16.203 2.242 -15.484 1 85.25 258 PRO B CA 1
ATOM 4012 C C . PRO B 1 258 ? -15.961 0.751 -15.266 1 85.25 258 PRO B C 1
ATOM 4014 O O . PRO B 1 258 ? -15.305 0.105 -16.094 1 85.25 258 PRO B O 1
ATOM 4017 N N . PRO B 1 259 ? -16.406 0.295 -14.094 1 86.62 259 PRO B N 1
ATOM 4018 C CA . PRO B 1 259 ? -16.297 -1.149 -13.883 1 86.62 259 PRO B CA 1
ATOM 4019 C C . PRO B 1 259 ? -17.062 -1.963 -14.914 1 86.62 259 PRO B C 1
ATOM 4021 O O . PRO B 1 259 ? -18.156 -1.553 -15.344 1 86.62 259 PRO B O 1
ATOM 4024 N N . MET B 1 260 ? -16.422 -2.992 -15.297 1 85.5 260 MET B N 1
ATOM 4025 C CA . MET B 1 260 ? -17.062 -3.961 -16.203 1 85.5 260 MET B CA 1
ATOM 4026 C C . MET B 1 260 ? -17.188 -5.324 -15.523 1 85.5 260 MET B C 1
ATOM 4028 O O . MET B 1 260 ? -16.344 -5.688 -14.695 1 85.5 260 MET B O 1
ATOM 4032 N N . SER B 1 261 ? -18.484 -5.844 -15.695 1 78.19 261 SER B N 1
ATOM 4033 C CA . SER B 1 261 ? -18.688 -7.203 -15.203 1 78.19 261 SER B CA 1
ATOM 4034 C C . SER B 1 261 ? -18.75 -8.203 -16.344 1 78.19 261 SER B C 1
ATOM 4036 O O . SER B 1 261 ? -19.094 -7.844 -17.484 1 78.19 261 SER B O 1
ATOM 4038 N N . GLY B 1 262 ? -18.25 -9.266 -16.203 1 66.94 262 GLY B N 1
ATOM 4039 C CA . GLY B 1 262 ? -18.578 -10.227 -17.25 1 66.94 262 GLY B CA 1
ATOM 4040 C C . GLY B 1 262 ? -17.719 -11.477 -17.188 1 66.94 262 GLY B C 1
ATOM 4041 O O . GLY B 1 262 ? -16.672 -11.492 -16.531 1 66.94 262 GLY B O 1
ATOM 4042 N N . ALA B 1 263 ? -18.25 -12.398 -17.828 1 62.66 263 ALA B N 1
ATOM 4043 C CA . ALA B 1 263 ? -17.719 -13.75 -17.969 1 62.66 263 ALA B CA 1
ATOM 4044 C C . ALA B 1 263 ? -16.266 -13.734 -18.453 1 62.66 263 ALA B C 1
ATOM 4046 O O . ALA B 1 263 ? -15.531 -14.695 -18.25 1 62.66 263 ALA B O 1
ATOM 4047 N N . ASP B 1 264 ? -15.969 -12.492 -18.875 1 65.5 264 ASP B N 1
ATOM 4048 C CA . ASP B 1 264 ? -14.625 -12.445 -19.453 1 65.5 264 ASP B CA 1
ATOM 4049 C C . ASP B 1 264 ? -13.555 -12.555 -18.375 1 65.5 264 ASP B C 1
ATOM 4051 O O . ASP B 1 264 ? -12.391 -12.828 -18.672 1 65.5 264 ASP B O 1
ATOM 4055 N N . ALA B 1 265 ? -13.953 -12.438 -17.125 1 63.06 265 ALA B N 1
ATOM 4056 C CA . ALA B 1 265 ? -12.969 -12.492 -16.047 1 63.06 265 ALA B CA 1
ATOM 4057 C C . ALA B 1 265 ? -12.859 -13.906 -15.477 1 63.06 265 ALA B C 1
ATOM 4059 O O . ALA B 1 265 ? -11.961 -14.195 -14.688 1 63.06 265 ALA B O 1
ATOM 4060 N N . LEU B 1 266 ? -13.781 -14.688 -15.953 1 70.69 266 LEU B N 1
ATOM 4061 C CA . LEU B 1 266 ? -13.773 -16.062 -15.453 1 70.69 266 LEU B CA 1
ATOM 4062 C C . LEU B 1 266 ? -13.031 -16.984 -16.422 1 70.69 266 LEU B C 1
ATOM 4064 O O . LEU B 1 266 ? -13.008 -16.734 -17.625 1 70.69 266 LEU B O 1
ATOM 4068 N N . PRO B 1 267 ? -12.43 -17.984 -15.703 1 68.25 267 PRO B N 1
ATOM 4069 C CA . PRO B 1 267 ? -11.75 -18.938 -16.578 1 68.25 267 PRO B CA 1
ATOM 4070 C C . PRO B 1 267 ? -12.711 -19.656 -17.531 1 68.25 267 PRO B C 1
ATOM 4072 O O . PRO B 1 267 ? -13.898 -19.781 -17.234 1 68.25 267 PRO B O 1
ATOM 4075 N N . ASP B 1 268 ? -12.195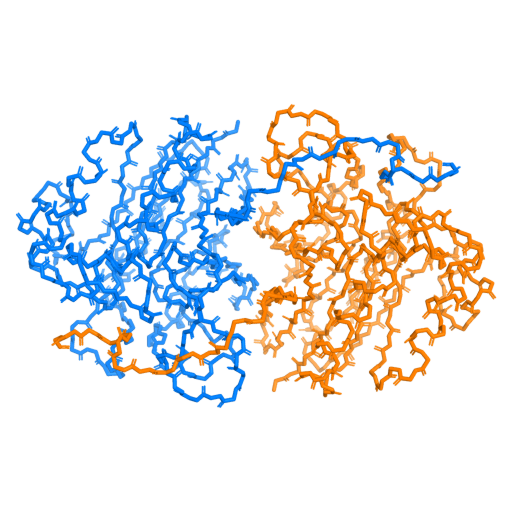 -19.969 -18.688 1 64.38 268 ASP B N 1
ATOM 4076 C CA . ASP B 1 268 ? -12.984 -20.672 -19.703 1 64.38 268 ASP B CA 1
ATOM 4077 C C . ASP B 1 268 ? -13.25 -22.125 -19.266 1 64.38 268 ASP B C 1
ATOM 4079 O O . ASP B 1 268 ? -14.016 -22.828 -19.922 1 64.38 268 ASP B O 1
ATOM 4083 N N . HIS B 1 269 ? -12.672 -22.531 -18.125 1 57.69 269 HIS B N 1
ATOM 4084 C CA . HIS B 1 269 ? -12.906 -23.891 -17.672 1 57.69 269 HIS B CA 1
ATOM 4085 C C . HIS B 1 269 ? -13.672 -23.922 -16.359 1 57.69 269 HIS B C 1
ATOM 4087 O O . HIS B 1 269 ? -13.703 -22.906 -15.633 1 57.69 269 HIS B O 1
#